Protein AF-0000000074539815 (afdb_homodimer)

pLDDT: mean 94.51, std 4.23, range [64.25, 98.69]

Structure (mmCIF, N/CA/C/O backbone):
data_AF-0000000074539815-model_v1
#
loop_
_entity.id
_entity.type
_entity.pdbx_description
1 polymer 'S-adenosylhomocysteinase hydrolase (AhcY-1)'
#
loop_
_atom_site.group_PDB
_atom_site.id
_atom_site.type_symbol
_atom_site.label_atom_id
_atom_site.label_alt_id
_atom_site.label_comp_id
_atom_site.label_asym_id
_atom_site.label_entity_id
_atom_site.label_seq_id
_atom_site.pdbx_PDB_ins_code
_atom_site.Cartn_x
_atom_site.Cartn_y
_atom_site.Cartn_z
_atom_site.occupancy
_atom_site.B_iso_or_equiv
_atom_site.auth_seq_id
_atom_site.auth_comp_id
_atom_site.auth_asym_id
_atom_site.auth_atom_id
_atom_site.pdbx_PDB_model_num
ATOM 1 N N . MET A 1 1 ? -14.633 13.148 4.23 1 92.25 1 MET A N 1
ATOM 2 C CA . MET A 1 1 ? -14.141 13.727 5.48 1 92.25 1 MET A CA 1
ATOM 3 C C . MET A 1 1 ? -15.266 14.445 6.223 1 92.25 1 MET A C 1
ATOM 5 O O . MET A 1 1 ? -15.461 15.648 6.062 1 92.25 1 MET A O 1
ATOM 9 N N . LYS A 1 2 ? -15.961 13.703 7.059 1 92.12 2 LYS A N 1
ATOM 10 C CA . LYS A 1 2 ? -17.172 14.148 7.73 1 92.12 2 LYS A CA 1
ATOM 11 C C . LYS A 1 2 ? -16.875 15.273 8.719 1 92.12 2 LYS A C 1
ATOM 13 O O . LYS A 1 2 ? -17.656 16.219 8.852 1 92.12 2 LYS A O 1
ATOM 18 N N . LEU A 1 3 ? -15.82 15.227 9.43 1 95.94 3 LEU A N 1
ATOM 19 C CA . LEU A 1 3 ? -15.484 16.234 10.43 1 95.94 3 LEU A CA 1
ATOM 20 C C . LEU A 1 3 ? -15.117 17.562 9.766 1 95.94 3 LEU A C 1
ATOM 22 O O . LEU A 1 3 ? -15.547 18.625 10.211 1 95.94 3 LEU A O 1
ATOM 26 N N . VAL A 1 4 ? -14.352 17.484 8.68 1 97.56 4 VAL A N 1
ATOM 27 C CA . VAL A 1 4 ? -13.977 18.703 7.945 1 97.56 4 VAL A CA 1
ATOM 28 C C . VAL A 1 4 ? -15.234 19.391 7.422 1 97.56 4 VAL A C 1
ATOM 30 O O . VAL A 1 4 ? -15.367 20.609 7.539 1 97.56 4 VAL A O 1
ATOM 33 N N . ARG A 1 5 ? -16.156 18.609 6.91 1 96.31 5 ARG A N 1
ATOM 34 C CA . ARG A 1 5 ? -17.406 19.188 6.41 1 96.31 5 ARG A CA 1
ATOM 35 C C . ARG A 1 5 ? -18.188 19.875 7.527 1 96.31 5 ARG A C 1
ATOM 37 O O . ARG A 1 5 ? -18.734 20.953 7.332 1 96.31 5 ARG A O 1
ATOM 44 N N . LYS A 1 6 ? -18.188 19.25 8.633 1 95.5 6 LYS A N 1
ATOM 45 C CA . LYS A 1 6 ? -18.906 19.781 9.789 1 95.5 6 LYS A CA 1
ATOM 46 C C . LYS A 1 6 ? -18.281 21.109 10.25 1 95.5 6 LYS A C 1
ATOM 48 O O . LYS A 1 6 ? -18.984 22.109 10.383 1 95.5 6 LYS A O 1
ATOM 53 N N . PHE A 1 7 ? -17.016 21.172 10.414 1 97.25 7 PHE A N 1
ATOM 54 C CA . PHE A 1 7 ? -16.375 22.312 11.062 1 97.25 7 PHE A CA 1
ATOM 55 C C . PHE A 1 7 ? -16.141 23.438 10.062 1 97.25 7 PHE A C 1
ATOM 57 O O . PHE A 1 7 ? -16.047 24.594 10.445 1 97.25 7 PHE A O 1
ATOM 64 N N . ALA A 1 8 ? -16.047 23.094 8.773 1 97.88 8 ALA A N 1
ATOM 65 C CA . ALA A 1 8 ? -15.852 24.109 7.742 1 97.88 8 ALA A CA 1
ATOM 66 C C . ALA A 1 8 ? -17.016 25.094 7.723 1 97.88 8 ALA A C 1
ATOM 68 O O . ALA A 1 8 ? -16.828 26.281 7.465 1 97.88 8 ALA A O 1
ATOM 69 N N . ARG A 1 9 ? -18.172 24.672 8.07 1 96.75 9 ARG A N 1
ATOM 70 C CA . ARG A 1 9 ? -19.391 25.484 8.047 1 96.75 9 ARG A CA 1
ATOM 71 C C . ARG A 1 9 ? -19.281 26.641 9.023 1 96.75 9 ARG A C 1
ATOM 73 O O . ARG A 1 9 ? -19.906 27.688 8.812 1 96.75 9 ARG A O 1
ATOM 80 N N . ASP A 1 10 ? -18.469 26.453 9.969 1 95.75 10 ASP A N 1
ATOM 81 C CA . ASP A 1 10 ? -18.422 27.438 11.055 1 95.75 10 ASP A CA 1
ATOM 82 C C . ASP A 1 10 ? -17.125 28.234 11 1 95.75 10 ASP A C 1
ATOM 84 O O . ASP A 1 10 ? -16.719 28.844 12 1 95.75 10 ASP A O 1
ATOM 88 N N . ILE A 1 11 ? -16.469 28.219 9.844 1 97.88 11 ILE A N 1
ATOM 89 C CA . ILE A 1 11 ? -15.195 28.938 9.719 1 97.88 11 ILE A CA 1
ATOM 90 C C . ILE A 1 11 ? -15.422 30.422 9.961 1 97.88 11 ILE A C 1
ATOM 92 O O . ILE A 1 11 ? -16.422 31 9.5 1 97.88 11 ILE A O 1
ATOM 96 N N . GLU A 1 12 ? -14.539 31.062 10.672 1 96.81 12 GLU A N 1
ATOM 97 C CA . GLU A 1 12 ? -14.742 32.438 11.094 1 96.81 12 GLU A CA 1
ATOM 98 C C . GLU A 1 12 ? -13.68 33.375 10.508 1 96.81 12 GLU A C 1
ATOM 100 O O . GLU A 1 12 ? -13.609 34.562 10.859 1 96.81 12 GLU A O 1
ATOM 105 N N . VAL A 1 13 ? -12.844 32.812 9.617 1 96.69 13 VAL A N 1
ATOM 106 C CA . VAL A 1 13 ? -11.812 33.656 9.008 1 96.69 13 VAL A CA 1
ATOM 107 C C . VAL A 1 13 ? -12.234 34.031 7.594 1 96.69 13 VAL A C 1
ATOM 109 O O . VAL A 1 13 ? -12.891 33.25 6.895 1 96.69 13 VAL A O 1
ATOM 112 N N . ASP A 1 14 ? -11.922 35.281 7.125 1 92.12 14 ASP A N 1
ATOM 113 C CA . ASP A 1 14 ? -12.477 35.812 5.887 1 92.12 14 ASP A CA 1
ATOM 114 C C . ASP A 1 14 ? -11.492 35.625 4.727 1 92.12 14 ASP A C 1
ATOM 116 O O . ASP A 1 14 ? -11.906 35.5 3.572 1 92.12 14 ASP A O 1
ATOM 120 N N . GLU A 1 15 ? -10.258 35.812 4.875 1 95.31 15 GLU A N 1
ATOM 121 C CA . GLU A 1 15 ? -9.227 35.719 3.85 1 95.31 15 GLU A CA 1
ATOM 122 C C . GLU A 1 15 ? -8.117 34.75 4.273 1 95.31 15 GLU A C 1
ATOM 124 O O . GLU A 1 15 ? -7.238 35.094 5.059 1 95.31 15 GLU A O 1
ATOM 129 N N . LEU A 1 16 ? -8.203 33.562 3.646 1 98.06 16 LEU A N 1
ATOM 130 C CA . LEU A 1 16 ? -7.336 32.469 4.094 1 98.06 16 LEU A CA 1
ATOM 131 C C . LEU A 1 16 ? -6.461 31.984 2.949 1 98.06 16 LEU A C 1
ATOM 133 O O . LEU A 1 16 ? -6.969 31.547 1.912 1 98.06 16 LEU A O 1
ATOM 137 N N . ALA A 1 17 ? -5.176 32.156 3.105 1 98.19 17 ALA A N 1
ATOM 138 C CA . ALA A 1 17 ? -4.227 31.516 2.201 1 98.19 17 ALA A CA 1
ATOM 139 C C . ALA A 1 17 ? -3.771 30.172 2.754 1 98.19 17 ALA A C 1
ATOM 141 O O . ALA A 1 17 ? -3.428 30.062 3.934 1 98.19 17 ALA A O 1
ATOM 142 N N . ILE A 1 18 ? -3.838 29.125 1.945 1 98.38 18 ILE A N 1
ATOM 143 C CA . ILE A 1 18 ? -3.473 27.781 2.369 1 98.38 18 ILE A CA 1
ATOM 144 C C . ILE A 1 18 ? -2.283 27.297 1.549 1 98.38 18 ILE A C 1
ATOM 146 O O . ILE A 1 18 ? -2.328 27.281 0.316 1 98.38 18 ILE A O 1
ATOM 150 N N . CYS A 1 19 ? -1.214 26.953 2.203 1 97.25 19 CYS A N 1
ATOM 151 C CA . CYS A 1 19 ? -0.075 26.312 1.551 1 97.25 19 CYS A CA 1
ATOM 152 C C . CYS A 1 19 ? 0.276 25 2.23 1 97.25 19 CYS A C 1
ATOM 154 O O . CYS A 1 19 ? 1.124 24.953 3.123 1 97.25 19 CYS A O 1
ATOM 156 N N . ILE A 1 20 ? -0.328 24 1.787 1 95.25 20 ILE A N 1
ATOM 157 C CA . ILE A 1 20 ? -0.085 22.609 2.174 1 95.25 20 ILE A CA 1
ATOM 158 C C . ILE A 1 20 ? 0.029 21.75 0.925 1 95.25 20 ILE A C 1
ATOM 160 O O . ILE A 1 20 ? -0.319 22.172 -0.176 1 95.25 20 ILE A O 1
ATOM 164 N N . PRO A 1 21 ? 0.676 20.531 1.059 1 92.44 21 PRO A N 1
ATOM 165 C CA . PRO A 1 21 ? 0.68 19.672 -0.128 1 92.44 21 PRO A CA 1
ATOM 166 C C . PRO A 1 21 ? -0.698 19.547 -0.775 1 92.44 21 PRO A C 1
ATOM 168 O O . PRO A 1 21 ? -1.688 19.297 -0.086 1 92.44 21 PRO A O 1
ATOM 171 N N . LEU A 1 22 ? -0.749 19.875 -2.059 1 94.94 22 LEU A N 1
ATOM 172 C CA . LEU A 1 22 ? -2.021 19.812 -2.77 1 94.94 22 LEU A CA 1
ATOM 173 C C . LEU A 1 22 ? -2.289 18.406 -3.287 1 94.94 22 LEU A C 1
ATOM 175 O O . LEU A 1 22 ? -2.025 18.109 -4.453 1 94.94 22 LEU A O 1
ATOM 179 N N . GLU A 1 23 ? -2.781 17.594 -2.426 1 93.62 23 GLU A N 1
ATOM 180 C CA . GLU A 1 23 ? -3.201 16.219 -2.68 1 93.62 23 GLU A CA 1
ATOM 181 C C . GLU A 1 23 ? -4.691 16.047 -2.406 1 93.62 23 GLU A C 1
ATOM 183 O O . GLU A 1 23 ? -5.406 17.016 -2.16 1 93.62 23 GLU A O 1
ATOM 188 N N . TYR A 1 24 ? -5.254 14.922 -2.492 1 93.75 24 TYR A N 1
ATOM 189 C CA . TYR A 1 24 ? -6.691 14.664 -2.553 1 93.75 24 TYR A CA 1
ATOM 190 C C . TYR A 1 24 ? -7.387 15.148 -1.288 1 93.75 24 TYR A C 1
ATOM 192 O O . TYR A 1 24 ? -8.414 15.82 -1.359 1 93.75 24 TYR A O 1
ATOM 200 N N . LYS A 1 25 ? -6.812 14.859 -0.135 1 95.88 25 LYS A N 1
ATOM 201 C CA . LYS A 1 25 ? -7.457 15.25 1.117 1 95.88 25 LYS A CA 1
ATOM 202 C C . LYS A 1 25 ? -7.402 16.766 1.319 1 95.88 25 LYS A C 1
ATOM 204 O O . LYS A 1 25 ? -8.352 17.359 1.835 1 95.88 25 LYS A O 1
ATOM 209 N N . SER A 1 26 ? -6.293 17.344 0.939 1 96.62 26 SER A N 1
ATOM 210 C CA . SER A 1 26 ? -6.211 18.781 1.065 1 96.62 26 SER A CA 1
ATOM 211 C C . SER A 1 26 ? -7.152 19.484 0.089 1 96.62 26 SER A C 1
ATOM 213 O O . SER A 1 26 ? -7.676 20.562 0.383 1 96.62 26 SER A O 1
ATOM 215 N N . ALA A 1 27 ? -7.348 18.859 -1.067 1 96.69 27 ALA A N 1
ATOM 216 C CA . ALA A 1 27 ? -8.344 19.375 -1.997 1 96.69 27 ALA A CA 1
ATOM 217 C C . ALA A 1 27 ? -9.727 19.422 -1.35 1 96.69 27 ALA A C 1
ATOM 219 O O . ALA A 1 27 ? -10.469 20.406 -1.521 1 96.69 27 ALA A O 1
ATOM 220 N N . CYS A 1 28 ? -10.086 18.359 -0.635 1 96.5 28 CYS A N 1
ATOM 221 C CA . CYS A 1 28 ? -11.367 18.312 0.061 1 96.5 28 CYS A CA 1
ATOM 222 C C . CYS A 1 28 ? -11.469 19.422 1.1 1 96.5 28 CYS A C 1
ATOM 224 O O . CYS A 1 28 ? -12.492 20.094 1.2 1 96.5 28 CYS A O 1
ATOM 226 N N . LEU A 1 29 ? -10.406 19.609 1.874 1 98.12 29 LEU A N 1
ATOM 227 C CA . LEU A 1 29 ? -10.367 20.688 2.869 1 98.12 29 LEU A CA 1
ATOM 228 C C . LEU A 1 29 ? -10.586 22.047 2.217 1 98.12 29 LEU A C 1
ATOM 230 O O . LEU A 1 29 ? -11.453 22.812 2.641 1 98.12 29 LEU A O 1
ATOM 234 N N . ILE A 1 30 ? -9.789 22.328 1.205 1 98.38 30 ILE A N 1
ATOM 235 C CA . ILE A 1 30 ? -9.773 23.625 0.546 1 98.38 30 ILE A CA 1
ATOM 236 C C . ILE A 1 30 ? -11.141 23.906 -0.073 1 98.38 30 ILE A C 1
ATOM 238 O O . ILE A 1 30 ? -11.695 25 0.093 1 98.38 30 ILE A O 1
ATOM 242 N N . TYR A 1 31 ? -11.641 22.922 -0.751 1 98.19 31 TYR A N 1
ATOM 243 C CA . TYR A 1 31 ? -12.945 23.062 -1.384 1 98.19 31 TYR A CA 1
ATOM 244 C C . TYR A 1 31 ? -14.023 23.344 -0.345 1 98.19 31 TYR A C 1
ATOM 246 O O . TYR A 1 31 ? -14.836 24.25 -0.511 1 98.19 31 TYR A O 1
ATOM 254 N N . GLU A 1 32 ? -14.062 22.547 0.716 1 98 32 GLU A N 1
ATOM 255 C CA . GLU A 1 32 ? -15.086 22.734 1.744 1 98 32 GLU A CA 1
ATOM 256 C C . GLU A 1 32 ? -15 24.125 2.365 1 98 32 GLU A C 1
ATOM 258 O O . GLU A 1 32 ? -16.016 24.781 2.566 1 98 32 GLU A O 1
ATOM 263 N N . LEU A 1 33 ? -13.812 24.562 2.656 1 98.38 33 LEU A N 1
ATOM 264 C CA . LEU A 1 33 ? -13.617 25.891 3.242 1 98.38 33 LEU A CA 1
ATOM 265 C C . LEU A 1 33 ? -14.047 26.969 2.266 1 98.38 33 LEU A C 1
ATOM 267 O O . LEU A 1 33 ? -14.617 27.984 2.672 1 98.38 33 LEU A O 1
ATOM 271 N N . SER A 1 34 ? -13.789 26.766 0.976 1 97.75 34 SER A N 1
ATOM 272 C CA . SER A 1 34 ? -14.078 27.766 -0.046 1 97.75 34 SER A CA 1
ATOM 273 C C . SER A 1 34 ? -15.57 28.031 -0.157 1 97.75 34 SER A C 1
ATOM 275 O O . SER A 1 34 ? -15.984 29.062 -0.703 1 97.75 34 SER A O 1
ATOM 277 N N . ARG A 1 35 ? -16.344 27.141 0.308 1 97 35 ARG A N 1
ATOM 278 C CA . ARG A 1 35 ? -17.797 27.312 0.278 1 97 35 ARG A CA 1
ATOM 279 C C . ARG A 1 35 ? -18.25 28.359 1.291 1 97 35 ARG A C 1
ATOM 281 O O . ARG A 1 35 ? -19.359 28.875 1.194 1 97 35 ARG A O 1
ATOM 288 N N . TYR A 1 36 ? -17.359 28.734 2.219 1 97.44 36 TYR A N 1
ATOM 289 C CA . TYR A 1 36 ? -17.828 29.562 3.33 1 97.44 36 TYR A CA 1
ATOM 290 C C . TYR A 1 36 ? -16.906 30.75 3.549 1 97.44 36 TYR A C 1
ATOM 292 O O . TYR A 1 36 ? -17.234 31.672 4.301 1 97.44 36 TYR A O 1
ATOM 300 N N . THR A 1 37 ? -15.766 30.781 2.943 1 96.94 37 THR A N 1
ATOM 301 C CA . THR A 1 37 ? -14.836 31.891 3.086 1 96.94 37 THR A CA 1
ATOM 302 C C . THR A 1 37 ? -13.984 32.031 1.827 1 96.94 37 THR A C 1
ATOM 304 O O . THR A 1 37 ? -14.055 31.219 0.917 1 96.94 37 THR A O 1
ATOM 307 N N . ASN A 1 38 ? -13.25 33.156 1.723 1 96.25 38 ASN A N 1
ATOM 308 C CA . ASN A 1 38 ? -12.32 33.375 0.618 1 96.25 38 ASN A CA 1
ATOM 309 C C . ASN A 1 38 ? -11.016 32.594 0.827 1 96.25 38 ASN A C 1
ATOM 311 O O . ASN A 1 38 ? -10.258 32.906 1.746 1 96.25 38 ASN A O 1
ATOM 315 N N . VAL A 1 39 ? -10.844 31.641 -0.036 1 97.31 39 VAL A N 1
ATOM 316 C CA . VAL A 1 39 ? -9.68 30.766 0.11 1 97.31 39 VAL A CA 1
ATOM 317 C C . VAL A 1 39 ? -8.773 30.922 -1.109 1 97.31 39 VAL A C 1
ATOM 319 O O . VAL A 1 39 ? -9.242 30.891 -2.248 1 97.31 39 VAL A O 1
ATOM 322 N N . TYR A 1 40 ? -7.484 31.109 -0.874 1 96.56 40 TYR A N 1
ATOM 323 C CA . TYR A 1 40 ? -6.43 31.062 -1.881 1 96.56 40 TYR A CA 1
ATOM 324 C C . TYR A 1 40 ? -5.504 29.875 -1.646 1 96.56 40 TYR A C 1
ATOM 326 O O . TYR A 1 40 ? -4.805 29.828 -0.63 1 96.56 40 TYR A O 1
ATOM 334 N N . ALA A 1 41 ? -5.523 28.938 -2.562 1 97.44 41 ALA A N 1
ATOM 335 C CA . ALA A 1 41 ? -4.621 27.797 -2.445 1 97.44 41 ALA A CA 1
ATOM 336 C C . ALA A 1 41 ? -3.293 28.078 -3.145 1 97.44 41 ALA A C 1
ATOM 338 O O . ALA A 1 41 ? -3.27 28.516 -4.293 1 97.44 41 ALA A O 1
ATOM 339 N N . ALA A 1 42 ? -2.246 27.875 -2.414 1 96.62 42 ALA A N 1
ATOM 340 C CA . ALA A 1 42 ? -0.917 28.047 -2.994 1 96.62 42 ALA A CA 1
ATOM 341 C C . ALA A 1 42 ? -0.331 26.719 -3.453 1 96.62 42 ALA A C 1
ATOM 343 O O . ALA A 1 42 ? -0.323 25.75 -2.699 1 96.62 42 ALA A O 1
ATOM 344 N N . LYS A 1 43 ? 0.111 26.641 -4.645 1 92.31 43 LYS A N 1
ATOM 345 C CA . LYS A 1 43 ? 0.736 25.422 -5.156 1 92.31 43 LYS A CA 1
ATOM 346 C C . LYS A 1 43 ? 2.258 25.516 -5.078 1 92.31 43 LYS A C 1
ATOM 348 O O . LYS A 1 43 ? 2.824 26.609 -5.129 1 92.31 43 LYS A O 1
ATOM 353 N N . LEU A 1 44 ? 2.818 24.406 -4.852 1 87.31 44 LEU A N 1
ATOM 354 C CA . LEU A 1 44 ? 4.27 24.266 -4.902 1 87.31 44 LEU A CA 1
ATOM 355 C C . LEU A 1 44 ? 4.703 23.578 -6.191 1 87.31 44 LEU A C 1
ATOM 357 O O . LEU A 1 44 ? 3.9 22.906 -6.844 1 87.31 44 LEU A O 1
ATOM 361 N N . ASP A 1 45 ? 5.945 23.844 -6.539 1 83.69 45 ASP A N 1
ATOM 362 C CA . ASP A 1 45 ? 6.477 23.25 -7.766 1 83.69 45 ASP A CA 1
ATOM 363 C C . ASP A 1 45 ? 7.254 21.969 -7.461 1 83.69 45 ASP A C 1
ATOM 365 O O . ASP A 1 45 ? 8.453 21.875 -7.75 1 83.69 45 ASP A O 1
ATOM 369 N N . ASP A 1 46 ? 6.645 21.062 -6.887 1 82.12 46 ASP A N 1
ATOM 370 C CA . ASP A 1 46 ? 7.254 19.766 -6.594 1 82.12 46 ASP A CA 1
ATOM 371 C C . ASP A 1 46 ? 6.203 18.656 -6.57 1 82.12 46 ASP A C 1
ATOM 373 O O . ASP A 1 46 ? 5.082 18.844 -7.039 1 82.12 46 ASP A O 1
ATOM 377 N N . PHE A 1 47 ? 6.539 17.438 -6.152 1 82 47 PHE A N 1
ATOM 378 C CA . PHE A 1 47 ? 5.719 16.234 -6.281 1 82 47 PHE A CA 1
ATOM 379 C C . PHE A 1 47 ? 4.602 16.219 -5.242 1 82 47 PHE A C 1
ATOM 381 O O . PHE A 1 47 ? 3.703 15.383 -5.293 1 82 47 PHE A O 1
ATOM 388 N N . SER A 1 48 ? 4.676 17.234 -4.367 1 84.19 48 SER A N 1
ATOM 389 C CA . SER A 1 48 ? 3.621 17.312 -3.361 1 84.19 48 SER A CA 1
ATOM 390 C C . SER A 1 48 ? 2.352 17.938 -3.934 1 84.19 48 SER A C 1
ATOM 392 O O . SER A 1 48 ? 1.295 17.891 -3.299 1 84.19 48 SER A O 1
ATOM 394 N N . THR A 1 49 ? 2.465 18.516 -5.086 1 89.75 49 THR A N 1
ATOM 395 C CA . THR A 1 49 ? 1.31 19.062 -5.793 1 89.75 49 THR A CA 1
ATOM 396 C C . THR A 1 49 ? 0.844 18.094 -6.887 1 89.75 49 THR A C 1
ATOM 398 O O . THR A 1 49 ? 1.577 17.828 -7.84 1 89.75 49 THR A O 1
ATOM 401 N N . LYS A 1 50 ? -0.251 17.594 -6.734 1 92.25 50 LYS A N 1
ATOM 402 C CA . LYS A 1 50 ? -0.839 16.75 -7.781 1 92.25 50 LYS A CA 1
ATOM 403 C C . LYS A 1 50 ? -1.566 17.609 -8.82 1 92.25 50 LYS A C 1
ATOM 405 O O . LYS A 1 50 ? -2.494 18.344 -8.484 1 92.25 50 LYS A O 1
ATOM 410 N N . PRO A 1 51 ? -1.2 17.438 -10.039 1 93.06 51 PRO A N 1
ATOM 411 C CA . PRO A 1 51 ? -1.797 18.281 -11.07 1 93.06 51 PRO A CA 1
ATOM 412 C C . PRO A 1 51 ? -3.312 18.109 -11.172 1 93.06 51 PRO A C 1
ATOM 414 O O . PRO A 1 51 ? -4.027 19.078 -11.43 1 93.06 51 PRO A O 1
ATOM 417 N N . GLU A 1 52 ? -3.768 16.922 -11.031 1 93.75 52 GLU A N 1
ATOM 418 C CA . GLU A 1 52 ? -5.203 16.672 -11.141 1 93.75 52 GLU A CA 1
ATOM 419 C C . GLU A 1 52 ? -5.969 17.359 -10.016 1 93.75 52 GLU A C 1
ATOM 421 O O . GLU A 1 52 ? -7.125 17.75 -10.188 1 93.75 52 GLU A O 1
ATOM 426 N N . VAL A 1 53 ? -5.367 17.531 -8.922 1 95.5 53 VAL A N 1
ATOM 427 C CA . VAL A 1 53 ? -5.977 18.234 -7.793 1 95.5 53 VAL A CA 1
ATOM 428 C C . VAL A 1 53 ? -6.094 19.719 -8.109 1 95.5 53 VAL A C 1
ATOM 430 O O . VAL A 1 53 ? -7.129 20.344 -7.844 1 95.5 53 VAL A O 1
ATOM 433 N N . VAL A 1 54 ? -5.023 20.281 -8.648 1 96.38 54 VAL A N 1
ATOM 434 C CA . VAL A 1 54 ? -5.031 21.688 -9.047 1 96.38 54 VAL A CA 1
ATOM 435 C C . VAL A 1 54 ? -6.156 21.938 -10.047 1 96.38 54 VAL A C 1
ATOM 437 O O . VAL A 1 54 ? -6.934 22.875 -9.898 1 96.38 54 VAL A O 1
ATOM 440 N N . SER A 1 55 ? -6.199 21.047 -11.008 1 96.94 55 SER A N 1
ATOM 441 C CA . SER A 1 55 ? -7.234 21.141 -12.031 1 96.94 55 SER A CA 1
ATOM 442 C C . SER A 1 55 ? -8.625 21.047 -11.422 1 96.94 55 SER A C 1
ATOM 444 O O . SER A 1 55 ? -9.523 21.812 -11.789 1 96.94 55 SER A O 1
ATOM 446 N N . TRP A 1 56 ? -8.805 20.109 -10.586 1 97.19 56 TRP A N 1
ATOM 447 C CA . TRP A 1 56 ? -10.102 19.906 -9.953 1 97.19 56 TRP A CA 1
ATOM 448 C C . TRP A 1 56 ? -10.516 21.109 -9.125 1 97.19 56 TRP A C 1
ATOM 450 O O . TRP A 1 56 ? -11.672 21.531 -9.172 1 97.19 56 TRP A O 1
ATOM 460 N N . LEU A 1 57 ? -9.641 21.672 -8.344 1 97.38 57 LEU A N 1
ATOM 461 C CA . LEU A 1 57 ? -9.93 22.859 -7.531 1 97.38 57 LEU A CA 1
ATOM 462 C C . LEU A 1 57 ? -10.352 24.031 -8.406 1 97.38 57 LEU A C 1
ATOM 464 O O . LEU A 1 57 ? -11.312 24.734 -8.086 1 97.38 57 LEU A O 1
ATOM 468 N N . LYS A 1 58 ? -9.648 24.219 -9.461 1 96.5 58 LYS A N 1
ATOM 469 C CA . LYS A 1 58 ? -9.992 25.297 -10.391 1 96.5 58 LYS A CA 1
ATOM 470 C C . LYS A 1 58 ? -11.391 25.094 -10.969 1 96.5 58 LYS A C 1
ATOM 472 O O . LYS A 1 58 ? -12.156 26.047 -11.086 1 96.5 58 LYS A O 1
ATOM 477 N N . GLU A 1 59 ? -11.609 23.891 -11.336 1 97.19 59 GLU A N 1
ATOM 478 C CA . GLU A 1 59 ? -12.938 23.562 -11.852 1 97.19 59 GLU A CA 1
ATOM 479 C C . GLU A 1 59 ? -14.023 23.875 -10.828 1 97.19 59 GLU A C 1
ATOM 481 O O . GLU A 1 59 ? -15.141 24.25 -11.203 1 97.19 59 GLU A O 1
ATOM 486 N N . LYS A 1 60 ? -13.719 23.734 -9.586 1 96.62 60 LYS A N 1
ATOM 487 C CA . LYS A 1 60 ? -14.68 24 -8.516 1 96.62 60 LYS A CA 1
ATOM 488 C C . LYS A 1 60 ? -14.711 25.484 -8.156 1 96.62 60 LYS A C 1
ATOM 490 O O . LYS A 1 60 ? -15.414 25.875 -7.23 1 96.62 60 LYS A O 1
ATOM 495 N N . GLY A 1 61 ? -13.867 26.312 -8.852 1 95.12 61 GLY A N 1
ATOM 496 C CA . GLY A 1 61 ? -13.914 27.75 -8.664 1 95.12 61 GLY A CA 1
ATOM 497 C C . GLY A 1 61 ? -12.945 28.25 -7.609 1 95.12 61 GLY A C 1
ATOM 498 O O . GLY A 1 61 ? -13.039 29.391 -7.16 1 95.12 61 GLY A O 1
ATOM 499 N N . VAL A 1 62 ? -12.094 27.344 -7.121 1 95.94 62 VAL A N 1
ATOM 500 C CA . VAL A 1 62 ? -11.102 27.75 -6.129 1 95.94 62 VAL A CA 1
ATOM 501 C C . VAL A 1 62 ? -9.883 28.344 -6.828 1 95.94 62 VAL A C 1
ATOM 503 O O . VAL A 1 62 ? -9.398 27.781 -7.82 1 95.94 62 VAL A O 1
ATOM 506 N N . GLU A 1 63 ? -9.398 29.453 -6.359 1 93.06 63 GLU A N 1
ATOM 507 C CA . GLU A 1 63 ? -8.203 30.078 -6.93 1 93.06 63 GLU A CA 1
ATOM 508 C C . GLU A 1 63 ? -6.938 29.359 -6.469 1 93.06 63 GLU A C 1
ATOM 510 O O . GLU A 1 63 ? -6.676 29.266 -5.27 1 93.06 63 GLU A O 1
ATOM 515 N N . VAL A 1 64 ? -6.258 28.812 -7.375 1 96.25 64 VAL A N 1
ATOM 516 C CA . VAL A 1 64 ? -4.941 28.234 -7.109 1 96.25 64 VAL A CA 1
ATOM 517 C C . VAL A 1 64 ? -3.857 29.141 -7.695 1 96.25 64 VAL A C 1
ATOM 519 O O . VAL A 1 64 ? -3.857 29.422 -8.898 1 96.25 64 VAL A O 1
ATOM 522 N N . LYS A 1 65 ? -2.992 29.641 -6.844 1 94.88 65 LYS A N 1
ATOM 523 C CA . LYS A 1 65 ? -1.993 30.625 -7.227 1 94.88 65 LYS A CA 1
ATOM 524 C C . LYS A 1 65 ? -0.603 30.219 -6.746 1 94.88 65 LYS A C 1
ATOM 526 O O . LYS A 1 65 ? -0.453 29.234 -6.027 1 94.88 65 LYS A O 1
ATOM 531 N N . MET A 1 66 ? 0.33 31.031 -7.234 1 93.06 66 MET A N 1
ATOM 532 C CA . MET A 1 66 ? 1.678 30.875 -6.691 1 93.06 66 MET A CA 1
ATOM 533 C C . MET A 1 66 ? 1.778 31.484 -5.297 1 93.06 66 MET A C 1
ATOM 535 O O . MET A 1 66 ? 1.074 32.438 -4.984 1 93.06 66 MET A O 1
ATOM 539 N N . LYS A 1 67 ? 2.619 30.875 -4.535 1 93.06 67 LYS A N 1
ATOM 540 C CA . LYS A 1 67 ? 2.758 31.297 -3.145 1 93.06 67 LYS A CA 1
ATOM 541 C C . LYS A 1 67 ? 2.98 32.812 -3.039 1 93.06 67 LYS A C 1
ATOM 543 O O . LYS A 1 67 ? 2.459 33.438 -2.129 1 93.06 67 LYS A O 1
ATOM 548 N N . ARG A 1 68 ? 3.695 33.469 -3.982 1 92.75 68 ARG A N 1
ATOM 549 C CA . ARG A 1 68 ? 4.008 34.906 -3.932 1 92.75 68 ARG A CA 1
ATOM 550 C C . ARG A 1 68 ? 2.75 35.75 -4.113 1 92.75 68 ARG A C 1
ATOM 552 O O . ARG A 1 68 ? 2.699 36.906 -3.672 1 92.75 68 ARG A O 1
ATOM 559 N N . ASP A 1 69 ? 1.778 35.125 -4.66 1 94.12 69 ASP A N 1
ATOM 560 C CA . ASP A 1 69 ? 0.594 35.906 -5.043 1 94.12 69 ASP A CA 1
ATOM 561 C C . ASP A 1 69 ? -0.478 35.844 -3.959 1 94.12 69 ASP A C 1
ATOM 563 O O . ASP A 1 69 ? -1.537 36.438 -4.086 1 94.12 69 ASP A O 1
ATOM 567 N N . VAL A 1 70 ? -0.198 35.125 -2.871 1 94.5 70 VAL A N 1
ATOM 568 C CA . VAL A 1 70 ? -1.269 34.938 -1.896 1 94.5 70 VAL A CA 1
ATOM 569 C C . VAL A 1 70 ? -0.792 35.406 -0.52 1 94.5 70 VAL A C 1
ATOM 571 O O . VAL A 1 70 ? -1.524 35.281 0.467 1 94.5 70 VAL A O 1
ATOM 574 N N . VAL A 1 71 ? 0.384 35.969 -0.391 1 94.81 71 VAL A N 1
ATOM 575 C CA . VAL A 1 71 ? 1.01 36.281 0.893 1 94.81 71 VAL A CA 1
ATOM 576 C C . VAL A 1 71 ? 0.338 37.5 1.524 1 94.81 71 VAL A C 1
ATOM 578 O O . VAL A 1 71 ? 0.607 37.812 2.68 1 94.81 71 VAL A O 1
ATOM 581 N N . ASN A 1 72 ? -0.603 38.219 0.836 1 93.81 72 ASN A N 1
ATOM 582 C CA . ASN A 1 72 ? -1.306 39.375 1.384 1 93.81 72 ASN A CA 1
ATOM 583 C C . ASN A 1 72 ? -2.551 38.969 2.16 1 93.81 72 ASN A C 1
ATOM 585 O O . ASN A 1 72 ? -3.16 39.781 2.852 1 93.81 72 ASN A O 1
ATOM 589 N N . ALA A 1 73 ? -2.912 37.719 2.195 1 95.88 73 ALA A N 1
ATOM 590 C CA . ALA A 1 73 ? -4.07 37.219 2.939 1 95.88 73 ALA A CA 1
ATOM 591 C C . ALA A 1 73 ? -3.898 37.469 4.438 1 95.88 73 ALA A C 1
ATOM 593 O O . ALA A 1 73 ? -2.771 37.531 4.934 1 95.88 73 ALA A O 1
ATOM 594 N N . GLU A 1 74 ? -4.988 37.531 5.055 1 96.12 74 GLU A N 1
ATOM 595 C CA . GLU A 1 74 ? -4.977 37.844 6.48 1 96.12 74 GLU A CA 1
ATOM 596 C C . GLU A 1 74 ? -4.527 36.656 7.301 1 96.12 74 GLU A C 1
ATOM 598 O O . GLU A 1 74 ? -3.787 36.781 8.273 1 96.12 74 GLU A O 1
ATOM 603 N N . TYR A 1 75 ? -5.047 35.5 7.004 1 98.06 75 TYR A N 1
ATOM 604 C CA . TYR A 1 75 ? -4.758 34.281 7.746 1 98.06 75 TYR A CA 1
ATOM 605 C C . TYR A 1 75 ? -4.047 33.25 6.867 1 98.06 75 TYR A C 1
ATOM 607 O O . TYR A 1 75 ? -4.273 33.219 5.652 1 98.06 75 TYR A O 1
ATOM 615 N N . PHE A 1 76 ? -3.143 32.5 7.488 1 98.44 76 PHE A N 1
ATOM 616 C CA . PHE A 1 76 ? -2.422 31.453 6.789 1 98.44 76 PHE A CA 1
ATOM 617 C C . PHE A 1 76 ? -2.684 30.094 7.434 1 98.44 76 PHE A C 1
ATOM 619 O O . PHE A 1 76 ? -2.703 29.969 8.664 1 98.44 76 PHE A O 1
ATOM 626 N N . LEU A 1 77 ? -3.004 29.109 6.68 1 98.44 77 LEU A N 1
ATOM 627 C CA . LEU A 1 77 ? -2.775 27.703 7 1 98.44 77 LEU A CA 1
ATOM 628 C C . LEU A 1 77 ? -1.544 27.172 6.273 1 98.44 77 LEU A C 1
ATOM 630 O O . LEU A 1 77 ? -1.556 27.031 5.051 1 98.44 77 LEU A O 1
ATOM 634 N N . ASP A 1 78 ? -0.566 26.922 6.984 1 97.31 78 ASP A N 1
ATOM 635 C CA . ASP A 1 78 ? 0.771 26.812 6.406 1 97.31 78 ASP A CA 1
ATOM 636 C C . ASP A 1 78 ? 1.421 25.484 6.758 1 97.31 78 ASP A C 1
ATOM 638 O O . ASP A 1 78 ? 1.101 24.875 7.785 1 97.31 78 ASP A O 1
ATOM 642 N N . CYS A 1 79 ? 2.186 24.969 5.887 1 93.69 79 CYS A N 1
ATOM 643 C CA . CYS A 1 79 ? 3.059 23.812 6.051 1 93.69 79 CYS A CA 1
ATOM 644 C C . CYS A 1 79 ? 4.516 24.203 5.824 1 93.69 79 CYS A C 1
ATOM 646 O O . CYS A 1 79 ? 4.855 24.781 4.793 1 93.69 79 CYS A O 1
ATOM 648 N N . ALA A 1 80 ? 5.398 23.922 6.824 1 91.19 80 ALA A N 1
ATOM 649 C CA . ALA A 1 80 ? 6.828 24.234 6.793 1 91.19 80 ALA A CA 1
ATOM 650 C C . ALA A 1 80 ? 7.059 25.734 6.699 1 91.19 80 ALA A C 1
ATOM 652 O O . ALA A 1 80 ? 8.07 26.188 6.152 1 91.19 80 ALA A O 1
ATOM 653 N N . ALA A 1 81 ? 6.031 26.547 7.078 1 95.69 81 ALA A N 1
ATOM 654 C CA . ALA A 1 81 ? 6.078 28 7.117 1 95.69 81 ALA A CA 1
ATOM 655 C C . ALA A 1 81 ? 6.383 28.578 5.734 1 95.69 81 ALA A C 1
ATOM 657 O O . ALA A 1 81 ? 7.039 29.609 5.621 1 95.69 81 ALA A O 1
ATOM 658 N N . VAL A 1 82 ? 5.965 27.906 4.715 1 94.75 82 VAL A N 1
ATOM 659 C CA . VAL A 1 82 ? 6.324 28.312 3.363 1 94.75 82 VAL A CA 1
ATOM 660 C C . VAL A 1 82 ? 5.754 29.703 3.074 1 94.75 82 VAL A C 1
ATOM 662 O O . VAL A 1 82 ? 6.488 30.609 2.674 1 94.75 82 VAL A O 1
ATOM 665 N N . LEU A 1 83 ? 4.465 29.938 3.297 1 97.06 83 LEU A N 1
ATOM 666 C CA . LEU A 1 83 ? 3.844 31.234 3.053 1 97.06 83 LEU A CA 1
ATOM 667 C C . LEU A 1 83 ? 4.43 32.312 3.973 1 97.06 83 LEU A C 1
ATOM 669 O O . LEU A 1 83 ? 4.688 33.438 3.541 1 97.06 83 LEU A O 1
ATOM 673 N N . SER A 1 84 ? 4.586 31.875 5.195 1 97.88 84 SER A N 1
ATOM 674 C CA . SER A 1 84 ? 5.098 32.812 6.195 1 97.88 84 SER A CA 1
ATOM 675 C C . SER A 1 84 ? 6.473 33.344 5.805 1 97.88 84 SER A C 1
ATOM 677 O O . SER A 1 84 ? 6.75 34.531 5.941 1 97.88 84 SER A O 1
ATOM 679 N N . ARG A 1 85 ? 7.305 32.406 5.348 1 96.44 85 ARG A N 1
ATOM 680 C CA . ARG A 1 85 ? 8.641 32.812 4.93 1 96.44 85 ARG A CA 1
ATOM 681 C C . ARG A 1 85 ? 8.586 33.781 3.762 1 96.44 85 ARG A C 1
ATOM 683 O O . ARG A 1 85 ? 9.289 34.812 3.758 1 96.44 85 ARG A O 1
ATOM 690 N N . VAL A 1 86 ? 7.797 33.5 2.783 1 96.88 86 VAL A N 1
ATOM 691 C CA . VAL A 1 86 ? 7.648 34.344 1.608 1 96.88 86 VAL A CA 1
ATOM 692 C C . VAL A 1 86 ? 7.031 35.688 2.016 1 96.88 86 VAL A C 1
ATOM 694 O O . VAL A 1 86 ? 7.453 36.75 1.535 1 96.88 86 VAL A O 1
ATOM 697 N N . ALA A 1 87 ? 6.027 35.688 2.893 1 97.44 87 ALA A N 1
ATOM 698 C CA . ALA A 1 87 ? 5.336 36.906 3.344 1 97.44 87 ALA A CA 1
ATOM 699 C C . ALA A 1 87 ? 6.293 37.844 4.062 1 97.44 87 ALA A C 1
ATOM 701 O O . ALA A 1 87 ? 6.309 39.031 3.795 1 97.44 87 ALA A O 1
ATOM 702 N N . VAL A 1 88 ? 7.09 37.312 4.98 1 97.06 88 VAL A N 1
ATOM 703 C CA . VAL A 1 88 ? 8.031 38.094 5.75 1 97.06 88 VAL A CA 1
ATOM 704 C C . VAL A 1 88 ? 9.078 38.719 4.816 1 97.06 88 VAL A C 1
ATOM 706 O O . VAL A 1 88 ? 9.43 39.875 4.941 1 97.06 88 VAL A O 1
ATOM 709 N N . LYS A 1 89 ? 9.578 37.906 3.912 1 96.19 89 LYS A N 1
ATOM 710 C CA . LYS A 1 89 ? 10.547 38.375 2.93 1 96.19 89 LYS A CA 1
ATOM 711 C C . LYS A 1 89 ? 9.945 39.5 2.068 1 96.19 89 LYS A C 1
ATOM 713 O O . LYS A 1 89 ? 10.664 40.375 1.607 1 96.19 89 LYS A O 1
ATOM 718 N N . SER A 1 90 ? 8.641 39.5 1.895 1 95.62 90 SER A N 1
ATOM 719 C CA . SER A 1 90 ? 7.953 40.469 1.062 1 95.62 90 SER A CA 1
ATOM 720 C C . SER A 1 90 ? 7.543 41.719 1.875 1 95.62 90 SER A C 1
ATOM 722 O O . SER A 1 90 ? 6.883 42.625 1.356 1 95.62 90 SER A O 1
ATOM 724 N N . GLY A 1 91 ? 7.777 41.719 3.244 1 94.56 91 GLY A N 1
ATOM 725 C CA . GLY A 1 91 ? 7.602 42.906 4.039 1 94.56 91 GLY A CA 1
ATOM 726 C C . GLY A 1 91 ? 6.41 42.844 4.977 1 94.56 91 GLY A C 1
ATOM 727 O O . GLY A 1 91 ? 6.062 43.844 5.625 1 94.56 91 GLY A O 1
ATOM 728 N N . LYS A 1 92 ? 5.746 41.719 5.016 1 95.31 92 LYS A N 1
ATOM 729 C CA . LYS A 1 92 ? 4.629 41.594 5.949 1 95.31 92 LYS A CA 1
ATOM 730 C C . LYS A 1 92 ? 5.109 41.688 7.395 1 95.31 92 LYS A C 1
ATOM 732 O O . LYS A 1 92 ? 6.066 41 7.777 1 95.31 92 LYS A O 1
ATOM 737 N N . GLU A 1 93 ? 4.441 42.469 8.195 1 94.81 93 GLU A N 1
ATOM 738 C CA . GLU A 1 93 ? 4.922 42.75 9.547 1 94.81 93 GLU A CA 1
ATOM 739 C C . GLU A 1 93 ? 4.145 41.969 10.594 1 94.81 93 GLU A C 1
ATOM 741 O O . GLU A 1 93 ? 4.57 41.875 11.742 1 94.81 93 GLU A O 1
ATOM 746 N N . ARG A 1 94 ? 3.008 41.531 10.234 1 95.5 94 ARG A N 1
ATOM 747 C CA . ARG A 1 94 ? 2.176 40.781 11.164 1 95.5 94 ARG A CA 1
ATOM 748 C C . ARG A 1 94 ? 1.673 39.469 10.523 1 95.5 94 ARG A C 1
ATOM 750 O O . ARG A 1 94 ? 1.146 39.5 9.406 1 95.5 94 ARG A O 1
ATOM 757 N N . LEU A 1 95 ? 1.862 38.375 11.164 1 97.06 95 LEU A N 1
ATOM 758 C CA . LEU A 1 95 ? 1.419 37.094 10.664 1 97.06 95 LEU A CA 1
ATOM 759 C C . LEU A 1 95 ? 0.318 36.531 11.547 1 97.06 95 LEU A C 1
ATOM 761 O O . LEU A 1 95 ? 0.368 36.656 12.773 1 97.06 95 LEU A O 1
ATOM 765 N N . LYS A 1 96 ? -0.706 36 11.039 1 98.25 96 LYS A N 1
ATOM 766 C CA . LYS A 1 96 ? -1.71 35.125 11.648 1 98.25 96 LYS A CA 1
ATOM 767 C C . LYS A 1 96 ? -1.719 33.75 10.992 1 98.25 96 LYS A C 1
ATOM 769 O O . LYS A 1 96 ? -2.227 33.594 9.883 1 98.25 96 LYS A O 1
ATOM 774 N N . VAL A 1 97 ? -1.146 32.781 11.766 1 98.25 97 VAL A N 1
ATOM 775 C CA . VAL A 1 97 ? -0.8 31.547 11.055 1 98.25 97 VAL A CA 1
ATOM 776 C C . VAL A 1 97 ? -1.164 30.328 11.898 1 98.25 97 VAL A C 1
ATOM 778 O O . VAL A 1 97 ? -0.948 30.328 13.117 1 98.25 97 VAL A O 1
ATOM 781 N N . VAL A 1 98 ? -1.829 29.391 11.289 1 98.31 98 VAL A N 1
ATOM 782 C CA . VAL A 1 98 ? -1.874 28.016 11.805 1 98.31 98 VAL A CA 1
ATOM 783 C C . VAL A 1 98 ? -0.839 27.156 11.086 1 98.31 98 VAL A C 1
ATOM 785 O O . VAL A 1 98 ? -0.894 27 9.859 1 98.31 98 VAL A O 1
ATOM 788 N N . GLU A 1 99 ? 0.099 26.641 11.836 1 97.81 99 GLU A N 1
ATOM 789 C CA . GLU A 1 99 ? 1.232 25.891 11.297 1 97.81 99 GLU A CA 1
ATOM 790 C C . GLU A 1 99 ? 1.098 24.406 11.578 1 97.81 99 GLU A C 1
ATOM 792 O O . GLU A 1 99 ? 0.892 24 12.727 1 97.81 99 GLU A O 1
ATOM 797 N N . LEU A 1 100 ? 1.301 23.625 10.562 1 94.81 100 LEU A N 1
ATOM 798 C CA . LEU A 1 100 ? 1.024 22.188 10.68 1 94.81 100 LEU A CA 1
ATOM 799 C C . LEU A 1 100 ? 2.262 21.438 11.148 1 94.81 100 LEU A C 1
ATOM 801 O O . LEU A 1 100 ? 2.148 20.391 11.812 1 94.81 100 LEU A O 1
ATOM 805 N N . THR A 1 101 ? 3.484 21.906 10.875 1 90.94 101 THR A N 1
ATOM 806 C CA . THR A 1 101 ? 4.641 21.031 11.016 1 90.94 101 THR A CA 1
ATOM 807 C C . THR A 1 101 ? 5.617 21.578 12.055 1 90.94 101 THR A C 1
ATOM 809 O O . THR A 1 101 ? 5.625 22.781 12.328 1 90.94 101 THR A O 1
ATOM 812 N N . LYS A 1 102 ? 6.43 20.672 12.531 1 89.06 102 LYS A N 1
ATOM 813 C CA . LYS A 1 102 ? 7.516 21.062 13.43 1 89.06 102 LYS A CA 1
ATOM 814 C C . LYS A 1 102 ? 8.523 21.953 12.711 1 89.06 102 LYS A C 1
ATOM 816 O O . LYS A 1 102 ? 8.953 22.969 13.258 1 89.06 102 LYS A O 1
ATOM 821 N N . THR A 1 103 ? 8.883 21.578 11.523 1 88 103 THR A N 1
ATOM 822 C CA . THR A 1 103 ? 9.812 22.375 10.734 1 88 103 THR A CA 1
ATOM 823 C C . THR A 1 103 ? 9.305 23.812 10.586 1 88 103 THR A C 1
ATOM 825 O O . THR A 1 103 ? 10.062 24.766 10.742 1 88 103 THR A O 1
ATOM 828 N N . GLY A 1 104 ? 8.055 23.953 10.281 1 93.31 104 GLY A N 1
ATOM 829 C CA . GLY A 1 104 ? 7.469 25.281 10.148 1 93.31 104 GLY A CA 1
ATOM 830 C C . GLY A 1 104 ? 7.48 26.062 11.438 1 93.31 104 GLY A C 1
ATOM 831 O O . GLY A 1 104 ? 7.73 27.281 11.43 1 93.31 104 GLY A O 1
ATOM 832 N N . GLU A 1 105 ? 7.16 25.344 12.523 1 93.5 105 GLU A N 1
ATOM 833 C CA . GLU A 1 105 ? 7.227 26 13.828 1 93.5 105 GLU A CA 1
ATOM 834 C C . GLU A 1 105 ? 8.625 26.547 14.094 1 93.5 105 GLU A C 1
ATOM 836 O O . GLU A 1 105 ? 8.773 27.656 14.602 1 93.5 105 GLU A O 1
ATOM 841 N N . GLU A 1 106 ? 9.641 25.781 13.789 1 91.44 106 GLU A N 1
ATOM 842 C CA . GLU A 1 106 ? 11.023 26.203 14 1 91.44 106 GLU A CA 1
ATOM 843 C C . GLU A 1 106 ? 11.352 27.438 13.164 1 91.44 106 GLU A C 1
ATOM 845 O O . GLU A 1 106 ? 12.055 28.344 13.625 1 91.44 106 GLU A O 1
ATOM 850 N N . TYR A 1 107 ? 10.883 27.453 11.953 1 93.94 107 TYR A N 1
ATOM 851 C CA . TYR A 1 107 ? 11.078 28.625 11.102 1 93.94 107 TYR A CA 1
ATOM 852 C C . TYR A 1 107 ? 10.391 29.844 11.703 1 93.94 107 TYR A C 1
ATOM 854 O O . TYR A 1 107 ? 10.969 30.922 11.758 1 93.94 107 TYR A O 1
ATOM 862 N N . LEU A 1 108 ? 9.164 29.703 12.188 1 96.75 108 LEU A N 1
ATOM 863 C CA . LEU A 1 108 ? 8.391 30.812 12.75 1 96.75 108 LEU A CA 1
ATOM 864 C C . LEU A 1 108 ? 9.094 31.391 13.969 1 96.75 108 LEU A C 1
ATOM 866 O O . LEU A 1 108 ? 9.133 32.625 14.133 1 96.75 108 LEU A O 1
ATOM 870 N N . ARG A 1 109 ? 9.656 30.5 14.758 1 95.94 109 ARG A N 1
ATOM 871 C CA . ARG A 1 109 ? 10.297 30.922 15.992 1 95.94 109 ARG A CA 1
ATOM 872 C C . ARG A 1 109 ? 11.531 31.781 15.703 1 95.94 109 ARG A C 1
ATOM 874 O O . ARG A 1 109 ? 11.938 32.594 16.531 1 95.94 109 ARG A O 1
ATOM 881 N N . LYS A 1 110 ? 12.07 31.688 14.562 1 95.44 110 LYS A N 1
ATOM 882 C CA . LYS A 1 110 ? 13.281 32.406 14.188 1 95.44 110 LYS A CA 1
ATOM 883 C C . LYS A 1 110 ? 12.93 33.719 13.492 1 95.44 110 LYS A C 1
ATOM 885 O O . LYS A 1 110 ? 13.82 34.531 13.203 1 95.44 110 LYS A O 1
ATOM 890 N N . MET A 1 111 ? 11.656 33.938 13.258 1 95.75 111 MET A N 1
ATOM 891 C CA . MET A 1 111 ? 11.234 35.125 12.531 1 95.75 111 MET A CA 1
ATOM 892 C C . MET A 1 111 ? 11.102 36.312 13.484 1 95.75 111 MET A C 1
ATOM 894 O O . MET A 1 111 ? 10.648 36.156 14.617 1 95.75 111 MET A O 1
ATOM 898 N N . ASP A 1 112 ? 11.586 37.5 13.055 1 93.06 112 ASP A N 1
ATOM 899 C CA . ASP A 1 112 ? 11.5 38.719 13.836 1 93.06 112 ASP A CA 1
ATOM 900 C C . ASP A 1 112 ? 10.312 39.562 13.391 1 93.06 112 ASP A C 1
ATOM 902 O O . ASP A 1 112 ? 10.5 40.688 12.906 1 93.06 112 ASP A O 1
ATOM 906 N N . VAL A 1 113 ? 9.109 39.125 13.539 1 95.88 113 VAL A N 1
ATOM 907 C CA . VAL A 1 113 ? 7.867 39.812 13.234 1 95.88 113 VAL A CA 1
ATOM 908 C C . VAL A 1 113 ? 6.828 39.531 14.312 1 95.88 113 VAL A C 1
ATOM 910 O O . VAL A 1 113 ? 6.965 38.594 15.078 1 95.88 113 VAL A O 1
ATOM 913 N N . ARG A 1 114 ? 5.824 40.438 14.445 1 95.88 114 ARG A N 1
ATOM 914 C CA . ARG A 1 114 ? 4.688 40.156 15.305 1 95.88 114 ARG A CA 1
ATOM 915 C C . ARG A 1 114 ? 3.842 39.031 14.719 1 95.88 114 ARG A C 1
ATOM 917 O O . ARG A 1 114 ? 3.639 38.969 13.508 1 95.88 114 ARG A O 1
ATOM 924 N N . MET A 1 115 ? 3.439 38.125 15.586 1 96.62 115 MET A N 1
ATOM 925 C CA . MET A 1 115 ? 2.607 37.062 15.016 1 96.62 115 MET A CA 1
ATOM 926 C C . MET A 1 115 ? 1.658 36.5 16.062 1 96.62 115 MET A C 1
ATOM 928 O O . MET A 1 115 ? 1.901 36.625 17.266 1 96.62 115 MET A O 1
ATOM 932 N N . LYS A 1 116 ? 0.598 36 15.625 1 97.25 116 LYS A N 1
ATOM 933 C CA . LYS A 1 116 ? -0.302 35.062 16.297 1 97.25 116 LYS A CA 1
ATOM 934 C C . LYS A 1 116 ? -0.317 33.719 15.578 1 97.25 116 LYS A C 1
ATOM 936 O O . LYS A 1 116 ? -0.891 33.594 14.5 1 97.25 116 LYS A O 1
ATOM 941 N N . ALA A 1 117 ? 0.345 32.812 16.25 1 98.12 117 ALA A N 1
ATOM 942 C CA . ALA A 1 117 ? 0.482 31.531 15.562 1 98.12 117 ALA A CA 1
ATOM 943 C C . ALA A 1 117 ? 0.077 30.375 16.469 1 98.12 117 ALA A C 1
ATOM 945 O O . ALA A 1 117 ? 0.324 30.406 17.672 1 98.12 117 ALA A O 1
ATOM 946 N N . ILE A 1 118 ? -0.588 29.453 15.93 1 98.06 118 ILE A N 1
ATOM 947 C CA . ILE A 1 118 ? -0.899 28.188 16.594 1 98.06 118 ILE A CA 1
ATOM 948 C C . ILE A 1 118 ? -0.207 27.031 15.875 1 98.06 118 ILE A C 1
ATOM 950 O O . ILE A 1 118 ? -0.366 26.875 14.664 1 98.06 118 ILE A O 1
ATOM 954 N N . SER A 1 119 ? 0.612 26.312 16.562 1 96.88 119 SER A N 1
ATOM 955 C CA . SER A 1 119 ? 1.28 25.141 16.016 1 96.88 119 SER A CA 1
ATOM 956 C C . SER A 1 119 ? 0.532 23.859 16.375 1 96.88 119 SER A C 1
ATOM 958 O O . SER A 1 119 ? 0.251 23.609 17.547 1 96.88 119 SER A O 1
ATOM 960 N N . LEU A 1 120 ? 0.258 23.047 15.359 1 95.56 120 LEU A N 1
ATOM 961 C CA . LEU A 1 120 ? -0.478 21.812 15.586 1 95.56 120 LEU A CA 1
ATOM 962 C C . LEU A 1 120 ? 0.473 20.672 15.914 1 95.56 120 LEU A C 1
ATOM 964 O O . LEU A 1 120 ? 0.036 19.594 16.328 1 95.56 120 LEU A O 1
ATOM 968 N N . ASP A 1 121 ? 1.73 20.812 15.766 1 90.06 121 ASP A N 1
ATOM 969 C CA . ASP A 1 121 ? 2.693 19.719 15.75 1 90.06 121 ASP A CA 1
ATOM 970 C C . ASP A 1 121 ? 2.701 18.984 17.094 1 90.06 121 ASP A C 1
ATOM 972 O O . ASP A 1 121 ? 2.855 17.75 17.125 1 90.06 121 ASP A O 1
ATOM 976 N N . SER A 1 122 ? 2.545 19.656 18.188 1 85.06 122 SER A N 1
ATOM 977 C CA . SER A 1 122 ? 2.674 19.047 19.516 1 85.06 122 SER A CA 1
ATOM 978 C C . SER A 1 122 ? 1.352 18.438 19.969 1 85.06 122 SER A C 1
ATOM 980 O O . SER A 1 122 ? 1.283 17.812 21.031 1 85.06 122 SER A O 1
ATOM 982 N N . SER A 1 123 ? 0.369 18.594 19.219 1 89.19 123 SER A N 1
ATOM 983 C CA . SER A 1 123 ? -0.943 18.078 19.594 1 89.19 123 SER A CA 1
ATOM 984 C C . SER A 1 123 ? -0.994 16.547 19.469 1 89.19 123 SER A C 1
ATOM 986 O O . SER A 1 123 ? -0.168 15.953 18.781 1 89.19 123 SER A O 1
ATOM 988 N N . THR A 1 124 ? -1.916 15.961 20.172 1 86.31 124 THR A N 1
ATOM 989 C CA . THR A 1 124 ? -2.127 14.523 20.062 1 86.31 124 THR A CA 1
ATOM 990 C C . THR A 1 124 ? -2.631 14.164 18.656 1 86.31 124 THR A C 1
ATOM 992 O O . THR A 1 124 ? -2.195 13.172 18.078 1 86.31 124 THR A O 1
ATOM 995 N N . LEU A 1 125 ? -3.49 14.945 18.141 1 87.12 125 LEU A N 1
ATOM 996 C CA . LEU A 1 125 ? -4.109 14.68 16.844 1 87.12 125 LEU A CA 1
ATOM 997 C C . LEU A 1 125 ? -3.068 14.711 15.734 1 87.12 125 LEU A C 1
ATOM 999 O O . LEU A 1 125 ? -3.031 13.812 14.891 1 87.12 125 LEU A O 1
ATOM 1003 N N . LYS A 1 126 ? -2.25 15.641 15.758 1 88.06 126 LYS A N 1
ATOM 1004 C CA . LYS A 1 126 ? -1.247 15.797 14.711 1 88.06 126 LYS A CA 1
ATOM 1005 C C . LYS A 1 126 ? 0.055 15.094 15.086 1 88.06 126 LYS A C 1
ATOM 1007 O O . LYS A 1 126 ? 0.57 14.281 14.312 1 88.06 126 LYS A O 1
ATOM 1012 N N . GLY A 1 127 ? 0.542 15.359 16.281 1 86.19 127 GLY A N 1
ATOM 1013 C CA . GLY A 1 127 ? 1.812 14.789 16.703 1 86.19 127 GLY A CA 1
ATOM 1014 C C . GLY A 1 127 ? 1.78 13.273 16.812 1 86.19 127 GLY A C 1
ATOM 1015 O O . GLY A 1 127 ? 2.559 12.586 16.141 1 86.19 127 GLY A O 1
ATOM 1016 N N . THR A 1 128 ? 0.866 12.797 17.562 1 83.44 128 THR A N 1
ATOM 1017 C CA . THR A 1 128 ? 0.771 11.352 17.75 1 83.44 128 THR A CA 1
ATOM 1018 C C . THR A 1 128 ? -0.044 10.719 16.625 1 83.44 128 THR A C 1
ATOM 1020 O O . THR A 1 128 ? 0.416 9.789 15.961 1 83.44 128 THR A O 1
ATOM 1023 N N . GLY A 1 129 ? -1.152 11.312 16.344 1 87.69 129 GLY A N 1
ATOM 1024 C CA . GLY A 1 129 ? -2.045 10.727 15.352 1 87.69 129 GLY A CA 1
ATOM 1025 C C . GLY A 1 129 ? -1.471 10.742 13.953 1 87.69 129 GLY A C 1
ATOM 1026 O O . GLY A 1 129 ? -1.211 9.688 13.367 1 87.69 129 GLY A O 1
ATOM 1027 N N . GLU A 1 130 ? -1.219 11.875 13.469 1 90.88 130 GLU A N 1
ATOM 1028 C CA . GLU A 1 130 ? -0.765 12.023 12.086 1 90.88 130 GLU A CA 1
ATOM 1029 C C . GLU A 1 130 ? 0.724 11.711 11.961 1 90.88 130 GLU A C 1
ATOM 1031 O O . GLU A 1 130 ? 1.119 10.844 11.172 1 90.88 130 GLU A O 1
ATOM 1036 N N . ASN A 1 131 ? 1.584 12.312 12.766 1 91.44 131 ASN A N 1
ATOM 1037 C CA . ASN A 1 131 ? 3.027 12.211 12.586 1 91.44 131 ASN A CA 1
ATOM 1038 C C . ASN A 1 131 ? 3.529 10.805 12.906 1 91.44 131 ASN A C 1
ATOM 1040 O O . ASN A 1 131 ? 4.305 10.227 12.148 1 91.44 131 ASN A O 1
ATOM 1044 N N . THR A 1 132 ? 3.066 10.266 13.961 1 90.56 132 THR A N 1
ATOM 1045 C CA . THR A 1 132 ? 3.582 8.977 14.414 1 90.56 132 THR A CA 1
ATOM 1046 C C . THR A 1 132 ? 2.898 7.832 13.672 1 90.56 132 THR A C 1
ATOM 1048 O O . THR A 1 132 ? 3.564 6.922 13.172 1 90.56 132 THR A O 1
ATOM 1051 N N . HIS A 1 133 ? 1.615 7.945 13.555 1 92.12 133 HIS A N 1
ATOM 1052 C CA . HIS A 1 133 ? 0.891 6.797 13.016 1 92.12 133 HIS A CA 1
ATOM 1053 C C . HIS A 1 133 ? 0.488 7.027 11.562 1 92.12 133 HIS A C 1
ATOM 1055 O O . HIS A 1 133 ? 0.681 6.152 10.719 1 92.12 133 HIS A O 1
ATOM 1061 N N . GLY A 1 134 ? -0.049 8.148 11.281 1 93.44 134 GLY A N 1
ATOM 1062 C CA . GLY A 1 134 ? -0.564 8.422 9.945 1 93.44 134 GLY A CA 1
ATOM 1063 C C . GLY A 1 134 ? 0.509 8.398 8.875 1 93.44 134 GLY A C 1
ATOM 1064 O O . GLY A 1 134 ? 0.364 7.723 7.855 1 93.44 134 GLY A O 1
ATOM 1065 N N . THR A 1 135 ? 1.562 9.094 9.078 1 93.44 135 THR A N 1
ATOM 1066 C CA . THR A 1 135 ? 2.627 9.219 8.086 1 93.44 135 THR A CA 1
ATOM 1067 C C . THR A 1 135 ? 3.309 7.875 7.855 1 93.44 135 THR A C 1
ATOM 1069 O O . THR A 1 135 ? 3.75 7.582 6.738 1 93.44 135 THR A O 1
ATOM 1072 N N . ALA A 1 136 ? 3.359 7.039 8.945 1 95.94 136 ALA A N 1
ATOM 1073 C CA . ALA A 1 136 ? 3.951 5.711 8.805 1 95.94 136 ALA A CA 1
ATOM 1074 C C . ALA A 1 136 ? 3.205 4.883 7.77 1 95.94 136 ALA A C 1
ATOM 1076 O O . ALA A 1 136 ? 3.82 4.148 6.992 1 95.94 136 ALA A O 1
ATOM 1077 N N . PHE A 1 137 ? 1.921 5.012 7.766 1 95.75 137 PHE A N 1
ATOM 1078 C CA . PHE A 1 137 ? 1.13 4.27 6.793 1 95.75 137 PHE A CA 1
ATOM 1079 C C . PHE A 1 137 ? 1.329 4.828 5.391 1 95.75 137 PHE A C 1
ATOM 1081 O O . PHE A 1 137 ? 1.214 4.102 4.402 1 95.75 137 PHE A O 1
ATOM 1088 N N . GLY A 1 138 ? 1.604 6.156 5.312 1 94.75 138 GLY A N 1
ATOM 1089 C CA . GLY A 1 138 ? 2.012 6.715 4.031 1 94.75 138 GLY A CA 1
ATOM 1090 C C . GLY A 1 138 ? 3.295 6.105 3.498 1 94.75 138 GLY A C 1
ATOM 1091 O O . GLY A 1 138 ? 3.408 5.836 2.301 1 94.75 138 GLY A O 1
ATOM 1092 N N . LEU A 1 139 ? 4.266 5.891 4.363 1 96.12 139 LEU A N 1
ATOM 1093 C CA . LEU A 1 139 ? 5.504 5.227 3.969 1 96.12 139 LEU A CA 1
ATOM 1094 C C . LEU A 1 139 ? 5.23 3.809 3.48 1 96.12 139 LEU A C 1
ATOM 1096 O O . LEU A 1 139 ? 5.73 3.4 2.43 1 96.12 139 LEU A O 1
ATOM 1100 N N . LEU A 1 140 ? 4.469 3.09 4.305 1 95.81 140 LEU A N 1
ATOM 1101 C CA . LEU A 1 140 ? 4.16 1.708 3.953 1 95.81 140 LEU A CA 1
ATOM 1102 C C . LEU A 1 140 ? 3.471 1.634 2.594 1 95.81 140 LEU A C 1
ATOM 1104 O O . LEU A 1 140 ? 3.801 0.776 1.771 1 95.81 140 LEU A O 1
ATOM 1108 N N . ASP A 1 141 ? 2.553 2.521 2.367 1 94.94 141 ASP A N 1
ATOM 1109 C CA . ASP A 1 141 ? 1.882 2.607 1.073 1 94.94 141 ASP A CA 1
ATOM 1110 C C . ASP A 1 141 ? 2.891 2.814 -0.055 1 94.94 141 ASP A C 1
ATOM 1112 O O . ASP A 1 141 ? 2.832 2.131 -1.079 1 94.94 141 ASP A O 1
ATOM 1116 N N . ALA A 1 142 ? 3.773 3.764 0.142 1 94.19 142 ALA A N 1
ATOM 1117 C CA . ALA A 1 142 ? 4.793 4.051 -0.863 1 94.19 142 ALA A CA 1
ATOM 1118 C C . ALA A 1 142 ? 5.648 2.818 -1.148 1 94.19 142 ALA A C 1
ATOM 1120 O O . ALA A 1 142 ? 5.895 2.48 -2.309 1 94.19 142 ALA A O 1
ATOM 1121 N N . LEU A 1 143 ? 6.062 2.119 -0.131 1 95.12 143 LEU A N 1
ATOM 1122 C CA . LEU A 1 143 ? 6.938 0.96 -0.277 1 95.12 143 LEU A CA 1
ATOM 1123 C C . LEU A 1 143 ? 6.219 -0.18 -0.989 1 95.12 143 LEU A C 1
ATOM 1125 O O . LEU A 1 143 ? 6.809 -0.864 -1.828 1 95.12 143 LEU A O 1
ATOM 1129 N N . LEU A 1 144 ? 4.969 -0.359 -0.652 1 94.31 144 LEU A N 1
ATOM 1130 C CA . LEU A 1 144 ? 4.219 -1.442 -1.278 1 94.31 144 LEU A CA 1
ATOM 1131 C C . LEU A 1 144 ? 3.965 -1.146 -2.752 1 94.31 144 LEU A C 1
ATOM 1133 O O . LEU A 1 144 ? 3.92 -2.062 -3.576 1 94.31 144 LEU A O 1
ATOM 1137 N N . ARG A 1 145 ? 3.859 0.089 -3.084 1 93.06 145 ARG A N 1
ATOM 1138 C CA . ARG A 1 145 ? 3.672 0.469 -4.48 1 93.06 145 ARG A CA 1
ATOM 1139 C C . ARG A 1 145 ? 4.934 0.204 -5.293 1 93.06 145 ARG A C 1
ATOM 1141 O O . ARG A 1 145 ? 4.875 0.086 -6.52 1 93.06 145 ARG A O 1
ATOM 1148 N N . LEU A 1 146 ? 6.086 0.161 -4.625 1 92.44 146 LEU A N 1
ATOM 1149 C CA . LEU A 1 146 ? 7.312 -0.268 -5.285 1 92.44 146 LEU A CA 1
ATOM 1150 C C . LEU A 1 146 ? 7.344 -1.785 -5.445 1 92.44 146 LEU A C 1
ATOM 1152 O O . LEU A 1 146 ? 8.242 -2.326 -6.098 1 92.44 146 LEU A O 1
ATOM 1156 N N . ASN A 1 147 ? 6.348 -2.475 -4.848 1 91.81 147 ASN A N 1
ATOM 1157 C CA . ASN A 1 147 ? 6.09 -3.908 -4.922 1 91.81 147 ASN A CA 1
ATOM 1158 C C . ASN A 1 147 ? 7.258 -4.719 -4.363 1 91.81 147 ASN A C 1
ATOM 1160 O O . ASN A 1 147 ? 7.578 -5.789 -4.879 1 91.81 147 ASN A O 1
ATOM 1164 N N . VAL A 1 148 ? 7.953 -4.137 -3.344 1 89.69 148 VAL A N 1
ATOM 1165 C CA . VAL A 1 148 ? 9.047 -4.836 -2.676 1 89.69 148 VAL A CA 1
ATOM 1166 C C . VAL A 1 148 ? 8.484 -5.727 -1.567 1 89.69 148 VAL A C 1
ATOM 1168 O O . VAL A 1 148 ? 7.516 -5.367 -0.901 1 89.69 148 VAL A O 1
ATOM 1171 N N . PHE A 1 149 ? 9.055 -6.879 -1.416 1 92.56 149 PHE A N 1
ATOM 1172 C CA . PHE A 1 149 ? 8.711 -7.754 -0.302 1 92.56 149 PHE A CA 1
ATOM 1173 C C . PHE A 1 149 ? 9.445 -7.332 0.964 1 92.56 149 PHE A C 1
ATOM 1175 O O . PHE A 1 149 ? 10.672 -7.426 1.037 1 92.56 149 PHE A O 1
ATOM 1182 N N . LEU A 1 150 ? 8.773 -6.922 2.033 1 94.69 150 LEU A N 1
ATOM 1183 C CA . LEU A 1 150 ? 9.336 -6.176 3.154 1 94.69 150 LEU A CA 1
ATOM 1184 C C . LEU A 1 150 ? 9.883 -7.125 4.219 1 94.69 150 LEU A C 1
ATOM 1186 O O . LEU A 1 150 ? 10.906 -6.848 4.84 1 94.69 150 LEU A O 1
ATOM 1190 N N . PRO A 1 151 ? 9.195 -8.289 4.41 1 93.94 151 PRO A N 1
ATOM 1191 C CA . PRO A 1 151 ? 9.695 -9.156 5.48 1 93.94 151 PRO A CA 1
ATOM 1192 C C . PRO A 1 151 ? 11.156 -9.555 5.289 1 93.94 151 PRO A C 1
ATOM 1194 O O . PRO A 1 151 ? 11.555 -9.961 4.195 1 93.94 151 PRO A O 1
ATOM 1197 N N . GLY A 1 152 ? 11.883 -9.359 6.355 1 94.19 152 GLY A N 1
ATOM 1198 C CA . GLY A 1 152 ? 13.289 -9.758 6.359 1 94.19 152 GLY A CA 1
ATOM 1199 C C . GLY A 1 152 ? 14.211 -8.688 5.809 1 94.19 152 GLY A C 1
ATOM 1200 O O . GLY A 1 152 ? 15.43 -8.781 5.957 1 94.19 152 GLY A O 1
ATOM 1201 N N . LYS A 1 153 ? 13.672 -7.668 5.133 1 95.5 153 LYS A N 1
ATOM 1202 C CA . LYS A 1 153 ? 14.508 -6.621 4.562 1 95.5 153 LYS A CA 1
ATOM 1203 C C . LYS A 1 153 ? 15.117 -5.746 5.66 1 95.5 153 LYS A C 1
ATOM 1205 O O . LYS A 1 153 ? 14.438 -5.398 6.629 1 95.5 153 LYS A O 1
ATOM 1210 N N . LYS A 1 154 ? 16.391 -5.383 5.496 1 97.38 154 LYS A N 1
ATOM 1211 C CA . LYS A 1 154 ? 17.047 -4.441 6.398 1 97.38 154 LYS A CA 1
ATOM 1212 C C . LYS A 1 154 ? 16.625 -3.006 6.09 1 97.38 154 LYS A C 1
ATOM 1214 O O . LYS A 1 154 ? 16.906 -2.498 5 1 97.38 154 LYS A O 1
ATOM 1219 N N . ALA A 1 155 ? 15.953 -2.418 7.031 1 98.38 155 ALA A N 1
ATOM 1220 C CA . ALA A 1 155 ? 15.523 -1.03 6.887 1 98.38 155 ALA A CA 1
ATOM 1221 C C . ALA A 1 155 ? 16.234 -0.125 7.887 1 98.38 155 ALA A C 1
ATOM 1223 O O . ALA A 1 155 ? 16.438 -0.499 9.047 1 98.38 155 ALA A O 1
ATOM 1224 N N . LEU A 1 156 ? 16.719 1.02 7.418 1 98.69 156 LEU A N 1
ATOM 1225 C CA . LEU A 1 156 ? 17.375 2.018 8.258 1 98.69 156 LEU A CA 1
ATOM 1226 C C . LEU A 1 156 ? 16.562 3.316 8.281 1 98.69 156 LEU A C 1
ATOM 1228 O O . LEU A 1 156 ? 16.344 3.928 7.23 1 98.69 156 LEU A O 1
ATOM 1232 N N . ILE A 1 157 ? 16.125 3.695 9.438 1 98.56 157 ILE A N 1
ATOM 1233 C CA . ILE A 1 157 ? 15.383 4.938 9.625 1 98.56 157 ILE A CA 1
ATOM 1234 C C . ILE A 1 157 ? 16.328 6.027 10.141 1 98.56 157 ILE A C 1
ATOM 1236 O O . ILE A 1 157 ? 16.906 5.887 11.211 1 98.56 157 ILE A O 1
ATOM 1240 N N . LEU A 1 158 ? 16.484 7.059 9.352 1 98.06 158 LEU A N 1
ATOM 1241 C CA . LEU A 1 158 ? 17.297 8.195 9.789 1 98.06 158 LEU A CA 1
ATOM 1242 C C . LEU A 1 158 ? 16.422 9.25 10.461 1 98.06 158 LEU A C 1
ATOM 1244 O O . LEU A 1 158 ? 15.617 9.914 9.805 1 98.06 158 LEU A O 1
ATOM 1248 N N . GLY A 1 159 ? 16.641 9.469 11.719 1 96.5 159 GLY A N 1
ATOM 1249 C CA . GLY A 1 159 ? 15.797 10.328 12.531 1 96.5 159 GLY A CA 1
ATOM 1250 C C . GLY A 1 159 ? 14.773 9.555 13.352 1 96.5 159 GLY A C 1
ATOM 1251 O O . GLY A 1 159 ? 13.961 8.82 12.789 1 96.5 159 GLY A O 1
ATOM 1252 N N . PHE A 1 160 ? 14.82 9.727 14.625 1 96.94 160 PHE A N 1
ATOM 1253 C CA . PHE A 1 160 ? 13.938 8.969 15.508 1 96.94 160 PHE A CA 1
ATOM 1254 C C . PHE A 1 160 ? 13.031 9.906 16.297 1 96.94 160 PHE A C 1
ATOM 1256 O O . PHE A 1 160 ? 12.852 9.734 17.5 1 96.94 160 PHE A O 1
ATOM 1263 N N . GLY A 1 161 ? 12.578 10.961 15.609 1 92.62 161 GLY A N 1
ATOM 1264 C CA . GLY A 1 161 ? 11.461 11.75 16.109 1 92.62 161 GLY A CA 1
ATOM 1265 C C . GLY A 1 161 ? 10.125 11.047 15.969 1 92.62 161 GLY A C 1
ATOM 1266 O O . GLY A 1 161 ? 10.07 9.812 15.906 1 92.62 161 GLY A O 1
ATOM 1267 N N . ARG A 1 162 ? 9.031 11.766 15.945 1 92.06 162 ARG A N 1
ATOM 1268 C CA . ARG A 1 162 ? 7.695 11.188 15.891 1 92.06 162 ARG A CA 1
ATOM 1269 C C . ARG A 1 162 ? 7.496 10.398 14.602 1 92.06 162 ARG A C 1
ATOM 1271 O O . ARG A 1 162 ? 7.059 9.242 14.633 1 92.06 162 ARG A O 1
ATOM 1278 N N . VAL A 1 163 ? 7.844 11.031 13.469 1 94.12 163 VAL A N 1
ATOM 1279 C CA . VAL A 1 163 ? 7.668 10.391 12.172 1 94.12 163 VAL A CA 1
ATOM 1280 C C . VAL A 1 163 ? 8.555 9.148 12.094 1 94.12 163 VAL A C 1
ATOM 1282 O O . VAL A 1 163 ? 8.078 8.062 11.734 1 94.12 163 VAL A O 1
ATOM 1285 N N . GLY A 1 164 ? 9.844 9.297 12.461 1 96.56 164 GLY A N 1
ATOM 1286 C CA . GLY A 1 164 ? 10.773 8.18 12.406 1 96.56 164 GLY A CA 1
ATOM 1287 C C . GLY A 1 164 ? 10.375 7.023 13.297 1 96.56 164 GLY A C 1
ATOM 1288 O O . GLY A 1 164 ? 10.477 5.859 12.898 1 96.56 164 GLY A O 1
ATOM 1289 N N . ARG A 1 165 ? 9.93 7.348 14.5 1 95.81 165 ARG A N 1
ATOM 1290 C CA . ARG A 1 165 ? 9.484 6.336 15.453 1 95.81 165 ARG A CA 1
ATOM 1291 C C . ARG A 1 165 ? 8.32 5.535 14.891 1 95.81 165 ARG A C 1
ATOM 1293 O O . ARG A 1 165 ? 8.281 4.309 15.008 1 95.81 165 ARG A O 1
ATOM 1300 N N . GLY A 1 166 ? 7.344 6.254 14.383 1 96.81 166 GLY A N 1
ATOM 1301 C CA . GLY A 1 166 ? 6.207 5.594 13.766 1 96.81 166 GLY A CA 1
ATOM 1302 C C . GLY A 1 166 ? 6.59 4.691 12.609 1 96.81 166 GLY A C 1
ATOM 1303 O O . GLY A 1 166 ? 6.121 3.557 12.516 1 96.81 166 GLY A O 1
ATOM 1304 N N . CYS A 1 167 ? 7.449 5.164 11.734 1 97.75 167 CYS A N 1
ATOM 1305 C CA . CYS A 1 167 ? 7.914 4.398 10.586 1 97.75 167 CYS A CA 1
ATOM 1306 C C . CYS A 1 167 ? 8.664 3.15 11.031 1 97.75 167 CYS A C 1
ATOM 1308 O O . CYS A 1 167 ? 8.438 2.062 10.5 1 97.75 167 CYS A O 1
ATOM 1310 N N . ALA A 1 168 ? 9.562 3.33 12.016 1 98.25 168 ALA A N 1
ATOM 1311 C CA . ALA A 1 168 ? 10.352 2.213 12.523 1 98.25 168 ALA A CA 1
ATOM 1312 C C . ALA A 1 168 ? 9.453 1.12 13.094 1 98.25 168 ALA A C 1
ATOM 1314 O O . ALA A 1 168 ? 9.609 -0.057 12.758 1 98.25 168 ALA A O 1
ATOM 1315 N N . ARG A 1 169 ? 8.539 1.51 13.914 1 97 169 ARG A N 1
ATOM 1316 C CA . ARG A 1 169 ? 7.645 0.557 14.562 1 97 169 ARG A CA 1
ATOM 1317 C C . ARG A 1 169 ? 6.797 -0.188 13.531 1 97 169 ARG A C 1
ATOM 1319 O O . ARG A 1 169 ? 6.645 -1.408 13.617 1 97 169 ARG A O 1
ATOM 1326 N N . LEU A 1 170 ? 6.223 0.571 12.609 1 97.19 170 LEU A N 1
ATOM 1327 C CA . LEU A 1 170 ? 5.348 -0.044 11.617 1 97.19 170 LEU A CA 1
ATOM 1328 C C . LEU A 1 170 ? 6.121 -1.014 10.734 1 97.19 170 LEU A C 1
ATOM 1330 O O . LEU A 1 170 ? 5.664 -2.129 10.477 1 97.19 170 LEU A O 1
ATOM 1334 N N . LEU A 1 171 ? 7.316 -0.625 10.25 1 97.88 171 LEU A N 1
ATOM 1335 C CA . LEU A 1 171 ? 8.109 -1.505 9.406 1 97.88 171 LEU A CA 1
ATOM 1336 C C . LEU A 1 171 ? 8.531 -2.756 10.164 1 97.88 171 LEU A C 1
ATOM 1338 O O . LEU A 1 171 ? 8.578 -3.85 9.602 1 97.88 171 LEU A O 1
ATOM 1342 N N . LYS A 1 172 ? 8.867 -2.576 11.438 1 97.25 172 LYS A N 1
ATOM 1343 C CA . LYS A 1 172 ? 9.164 -3.742 12.266 1 97.25 172 LYS A CA 1
ATOM 1344 C C . LYS A 1 172 ? 7.953 -4.668 12.367 1 97.25 172 LYS A C 1
ATOM 1346 O O . LYS A 1 172 ? 8.094 -5.891 12.273 1 97.25 172 LYS A O 1
ATOM 1351 N N . SER A 1 173 ? 6.793 -4.102 12.523 1 95.5 173 SER A N 1
ATOM 1352 C CA . SER A 1 173 ? 5.57 -4.883 12.695 1 95.5 173 SER A CA 1
ATOM 1353 C C . SER A 1 173 ? 5.277 -5.727 11.461 1 95.5 173 SER A C 1
ATOM 1355 O O . SER A 1 173 ? 4.715 -6.816 11.562 1 95.5 173 SER A O 1
ATOM 1357 N N . VAL A 1 174 ? 5.691 -5.289 10.297 1 96.19 174 VAL A N 1
ATOM 1358 C CA . VAL A 1 174 ? 5.379 -6.039 9.086 1 96.19 174 VAL A CA 1
ATOM 1359 C C . VAL A 1 174 ? 6.551 -6.957 8.734 1 96.19 174 VAL A C 1
ATOM 1361 O O . VAL A 1 174 ? 6.57 -7.559 7.656 1 96.19 174 VAL A O 1
ATOM 1364 N N . GLY A 1 175 ? 7.617 -6.984 9.57 1 95.81 175 GLY A N 1
ATOM 1365 C CA . GLY A 1 175 ? 8.602 -8.047 9.453 1 95.81 175 GLY A CA 1
ATOM 1366 C C . GLY A 1 175 ? 9.961 -7.555 8.977 1 95.81 175 GLY A C 1
ATOM 1367 O O . GLY A 1 175 ? 10.867 -8.352 8.742 1 95.81 175 GLY A O 1
ATOM 1368 N N . CYS A 1 176 ? 10.164 -6.27 8.859 1 97.12 176 CYS A N 1
ATOM 1369 C CA . CYS A 1 176 ? 11.477 -5.75 8.5 1 97.12 176 CYS A CA 1
ATOM 1370 C C . CYS A 1 176 ? 12.453 -5.887 9.664 1 97.12 176 CYS A C 1
ATOM 1372 O O . CYS A 1 176 ? 12.039 -5.91 10.828 1 97.12 176 CYS A O 1
ATOM 1374 N N . ASP A 1 177 ? 13.703 -6.109 9.289 1 97.69 177 ASP A N 1
ATOM 1375 C CA . ASP A 1 177 ? 14.781 -5.906 10.258 1 97.69 177 ASP A CA 1
ATOM 1376 C C . ASP A 1 177 ? 15.172 -4.434 10.336 1 97.69 177 ASP A C 1
ATOM 1378 O O . ASP A 1 177 ? 15.938 -3.939 9.5 1 97.69 177 ASP A O 1
ATOM 1382 N N . VAL A 1 178 ? 14.703 -3.682 11.398 1 98.38 178 VAL A N 1
ATOM 1383 C CA . VAL A 1 178 ? 14.75 -2.223 11.391 1 98.38 178 VAL A CA 1
ATOM 1384 C C . VAL A 1 178 ? 15.867 -1.74 12.32 1 98.38 178 VAL A C 1
ATOM 1386 O O . VAL A 1 178 ? 16 -2.215 13.445 1 98.38 178 VAL A O 1
ATOM 1389 N N . ALA A 1 179 ? 16.672 -0.874 11.844 1 98.5 179 ALA A N 1
ATOM 1390 C CA . ALA A 1 179 ? 17.641 -0.112 12.641 1 98.5 179 ALA A CA 1
ATOM 1391 C C . ALA A 1 179 ? 17.391 1.388 12.523 1 98.5 179 ALA A C 1
ATOM 1393 O O . ALA A 1 179 ? 16.641 1.829 11.633 1 98.5 179 ALA A O 1
ATOM 1394 N N . VAL A 1 180 ? 17.953 2.145 13.461 1 98.12 180 VAL A N 1
ATOM 1395 C CA . VAL A 1 180 ? 17.734 3.586 13.516 1 98.12 180 VAL A CA 1
ATOM 1396 C C . VAL A 1 180 ? 19.094 4.309 13.547 1 98.12 180 VAL A C 1
ATOM 1398 O O . VAL A 1 180 ? 20.062 3.795 14.102 1 98.12 180 VAL A O 1
ATOM 1401 N N . TRP A 1 181 ? 19.156 5.395 12.875 1 97.56 181 TRP A N 1
ATOM 1402 C CA . TRP A 1 181 ? 20.266 6.336 12.969 1 97.56 181 TRP A CA 1
ATOM 1403 C C . TRP A 1 181 ? 19.781 7.711 13.406 1 97.56 181 TRP A C 1
ATOM 1405 O O . TRP A 1 181 ? 18.766 8.203 12.914 1 97.56 181 TRP A O 1
ATOM 1415 N N . ASP A 1 182 ? 20.375 8.289 14.359 1 96.38 182 ASP A N 1
ATOM 1416 C CA . ASP A 1 182 ? 20.094 9.648 14.812 1 96.38 182 ASP A CA 1
ATOM 1417 C C . ASP A 1 182 ? 21.359 10.305 15.375 1 96.38 182 ASP A C 1
ATOM 1419 O O . ASP A 1 182 ? 22.188 9.641 15.977 1 96.38 182 ASP A O 1
ATOM 1423 N N . ASN A 1 183 ? 21.484 11.602 15.148 1 93.94 183 ASN A N 1
ATOM 1424 C CA . ASN A 1 183 ? 22.656 12.297 15.672 1 93.94 183 ASN A CA 1
ATOM 1425 C C . ASN A 1 183 ? 22.438 12.75 17.109 1 93.94 183 ASN A C 1
ATOM 1427 O O . ASN A 1 183 ? 23.391 13.141 17.797 1 93.94 183 ASN A O 1
ATOM 1431 N N . ASP A 1 184 ? 21.219 12.734 17.562 1 94.56 184 ASP A N 1
ATOM 1432 C CA . ASP A 1 184 ? 20.875 13.109 18.938 1 94.56 184 ASP A CA 1
ATOM 1433 C C . ASP A 1 184 ? 20.984 11.906 19.875 1 94.56 184 ASP A C 1
ATOM 1435 O O . ASP A 1 184 ? 20.234 10.938 19.734 1 94.56 184 ASP A O 1
ATOM 1439 N N . GLU A 1 185 ? 21.781 12.039 20.906 1 93.19 185 GLU A N 1
ATOM 1440 C CA . GLU A 1 185 ? 22.031 10.93 21.812 1 93.19 185 GLU A CA 1
ATOM 1441 C C . GLU A 1 185 ? 20.766 10.531 22.562 1 93.19 185 GLU A C 1
ATOM 1443 O O . GLU A 1 185 ? 20.562 9.352 22.859 1 93.19 185 GLU A O 1
ATOM 1448 N N . THR A 1 186 ? 20.016 11.469 22.875 1 94.31 186 THR A N 1
ATOM 1449 C CA . THR A 1 186 ? 18.766 11.18 23.562 1 94.31 186 THR A CA 1
ATOM 1450 C C . THR A 1 186 ? 17.859 10.289 22.703 1 94.31 186 THR A C 1
ATOM 1452 O O . THR A 1 186 ? 17.281 9.328 23.203 1 94.31 186 THR A O 1
ATOM 1455 N N . ARG A 1 187 ? 17.766 10.609 21.422 1 95.06 187 ARG A N 1
ATOM 1456 C CA . ARG A 1 187 ? 16.969 9.82 20.484 1 95.06 187 ARG A CA 1
ATOM 1457 C C . ARG A 1 187 ? 17.562 8.43 20.297 1 95.06 187 ARG A C 1
ATOM 1459 O O . ARG A 1 187 ? 16.812 7.453 20.125 1 95.06 187 ARG A O 1
ATOM 1466 N N . GLN A 1 188 ? 18.906 8.359 20.359 1 95.12 188 GLN A N 1
ATOM 1467 C CA . GLN A 1 188 ? 19.562 7.059 20.25 1 95.12 188 GLN A CA 1
ATOM 1468 C C . GLN A 1 188 ? 19.188 6.152 21.422 1 95.12 188 GLN A C 1
ATOM 1470 O O . GLN A 1 188 ? 18.844 4.984 21.219 1 95.12 188 GLN A O 1
ATOM 1475 N N . ILE A 1 189 ? 19.156 6.719 22.578 1 95.31 189 ILE A N 1
ATOM 1476 C CA . ILE A 1 189 ? 18.844 5.945 23.781 1 95.31 189 ILE A CA 1
ATOM 1477 C C . ILE A 1 189 ? 17.375 5.531 23.75 1 95.31 189 ILE A C 1
ATOM 1479 O O . ILE A 1 189 ? 17.031 4.402 24.109 1 95.31 189 ILE A O 1
ATOM 1483 N N . GLU A 1 190 ? 16.531 6.43 23.312 1 94.69 190 GLU A N 1
ATOM 1484 C CA . GLU A 1 190 ? 15.109 6.113 23.203 1 94.69 190 GLU A CA 1
ATOM 1485 C C . GLU A 1 190 ? 14.875 4.953 22.25 1 94.69 190 GLU A C 1
ATOM 1487 O O . GLU A 1 190 ? 14.062 4.07 22.516 1 94.69 190 GLU A O 1
ATOM 1492 N N . ALA A 1 191 ? 15.578 4.988 21.125 1 96.38 191 ALA A N 1
ATOM 1493 C CA . ALA A 1 191 ? 15.469 3.902 20.156 1 96.38 191 ALA A CA 1
ATOM 1494 C C . ALA A 1 191 ? 15.875 2.568 20.781 1 96.38 191 ALA A C 1
ATOM 1496 O O . ALA A 1 191 ? 15.195 1.556 20.594 1 96.38 191 ALA A O 1
ATOM 1497 N N . LEU A 1 192 ? 16.969 2.574 21.562 1 94.44 192 LEU A N 1
ATOM 1498 C CA . LEU A 1 192 ? 17.422 1.368 22.25 1 94.44 192 LEU A CA 1
ATOM 1499 C C . LEU A 1 192 ? 16.375 0.854 23.219 1 94.44 192 LEU A C 1
ATOM 1501 O O . LEU A 1 192 ? 16.094 -0.347 23.266 1 94.44 192 LEU A O 1
ATOM 1505 N N . TYR A 1 193 ? 15.75 1.774 23.922 1 94.25 193 TYR A N 1
ATOM 1506 C CA . TYR A 1 193 ? 14.719 1.405 24.891 1 94.25 193 TYR A CA 1
ATOM 1507 C C . TYR A 1 193 ? 13.523 0.767 24.188 1 94.25 193 TYR A C 1
ATOM 1509 O O . TYR A 1 193 ? 12.82 -0.057 24.766 1 94.25 193 TYR A O 1
ATOM 1517 N N . GLU A 1 194 ? 13.344 1.167 22.984 1 94.38 194 GLU A N 1
ATOM 1518 C CA . GLU A 1 194 ? 12.195 0.655 22.25 1 94.38 194 GLU A CA 1
ATOM 1519 C C . GLU A 1 194 ? 12.57 -0.586 21.438 1 94.38 194 GLU A C 1
ATOM 1521 O O . GLU A 1 194 ? 11.773 -1.087 20.656 1 94.38 194 GLU A O 1
ATOM 1526 N N . GLY A 1 195 ? 13.875 -1.023 21.609 1 95.25 195 GLY A N 1
ATOM 1527 C CA . GLY A 1 195 ? 14.289 -2.309 21.062 1 95.25 195 GLY A CA 1
ATOM 1528 C C . GLY A 1 195 ? 14.883 -2.205 19.672 1 95.25 195 GLY A C 1
ATOM 1529 O O . GLY A 1 195 ? 14.953 -3.201 18.938 1 95.25 195 GLY A O 1
ATOM 1530 N N . PHE A 1 196 ? 15.156 -1.059 19.25 1 97.81 196 PHE A N 1
ATOM 1531 C CA . PHE A 1 196 ? 15.773 -0.893 17.938 1 97.81 196 PHE A CA 1
ATOM 1532 C C . PHE A 1 196 ? 17.297 -0.833 18.062 1 97.81 196 PHE A C 1
ATOM 1534 O O . PHE A 1 196 ? 17.828 -0.351 19.062 1 97.81 196 PHE A O 1
ATOM 1541 N N . ARG A 1 197 ? 17.984 -1.35 17.094 1 97 197 ARG A N 1
ATOM 1542 C CA . ARG A 1 197 ? 19.438 -1.157 16.984 1 97 197 ARG A CA 1
ATOM 1543 C C . ARG A 1 197 ? 19.766 0.244 16.484 1 97 197 ARG A C 1
ATOM 1545 O O . ARG A 1 197 ? 19.062 0.776 15.617 1 97 197 ARG A O 1
ATOM 1552 N N . VAL A 1 198 ? 20.734 0.831 17.031 1 97 198 VAL A N 1
ATOM 1553 C CA . VAL A 1 198 ? 21.234 2.125 16.578 1 97 198 VAL A CA 1
ATOM 1554 C C . VAL A 1 198 ? 22.484 1.925 15.719 1 97 198 VAL A C 1
ATOM 1556 O O . VAL A 1 198 ? 23.453 1.313 16.156 1 97 198 VAL A O 1
ATOM 1559 N N . GLU A 1 199 ? 22.375 2.355 14.484 1 95.5 199 GLU A N 1
ATOM 1560 C CA . GLU A 1 199 ? 23.484 2.176 13.539 1 95.5 199 GLU A CA 1
ATOM 1561 C C . GLU A 1 199 ? 24.312 3.449 13.422 1 95.5 199 GLU A C 1
ATOM 1563 O O . GLU A 1 199 ? 23.844 4.539 13.75 1 95.5 199 GLU A O 1
ATOM 1568 N N . LYS A 1 200 ? 25.594 3.254 12.883 1 92.06 200 LYS A N 1
ATOM 1569 C CA . LYS A 1 200 ? 26.516 4.379 12.703 1 92.06 200 LYS A CA 1
ATOM 1570 C C . LYS A 1 200 ? 26.781 4.648 11.227 1 92.06 200 LYS A C 1
ATOM 1572 O O . LYS A 1 200 ? 27.406 5.648 10.875 1 92.06 200 LYS A O 1
ATOM 1577 N N . ASP A 1 201 ? 26.328 3.729 10.391 1 92.75 201 ASP A N 1
ATOM 1578 C CA . ASP A 1 201 ? 26.469 3.893 8.945 1 92.75 201 ASP A CA 1
ATOM 1579 C C . ASP A 1 201 ? 25.125 3.828 8.242 1 92.75 201 ASP A C 1
ATOM 1581 O O . ASP A 1 201 ? 24.078 3.803 8.898 1 92.75 201 ASP A O 1
ATOM 1585 N N . PHE A 1 202 ? 25.188 3.916 6.938 1 94.44 202 PHE A N 1
ATOM 1586 C CA . PHE A 1 202 ? 23.953 4.062 6.188 1 94.44 202 PHE A CA 1
ATOM 1587 C C . PHE A 1 202 ? 23.641 2.801 5.391 1 94.44 202 PHE A C 1
ATOM 1589 O O . PHE A 1 202 ? 22.938 2.852 4.383 1 94.44 202 PHE A O 1
ATOM 1596 N N . THR A 1 203 ? 24.172 1.64 5.844 1 94.88 203 THR A N 1
ATOM 1597 C CA . THR A 1 203 ? 24.047 0.386 5.109 1 94.88 203 THR A CA 1
ATOM 1598 C C . THR A 1 203 ? 22.703 -0.277 5.398 1 94.88 203 THR A C 1
ATOM 1600 O O . THR A 1 203 ? 22.453 -0.738 6.512 1 94.88 203 THR A O 1
ATOM 1603 N N . ALA A 1 204 ? 21.828 -0.39 4.461 1 97.56 204 ALA A N 1
ATOM 1604 C CA . ALA A 1 204 ? 20.531 -1.069 4.523 1 97.56 204 ALA A CA 1
ATOM 1605 C C . ALA A 1 204 ? 19.938 -1.26 3.129 1 97.56 204 ALA A C 1
ATOM 1607 O O . ALA A 1 204 ? 20.406 -0.651 2.162 1 97.56 204 ALA A O 1
ATOM 1608 N N . GLU A 1 205 ? 19.031 -2.158 3.008 1 97.31 205 GLU A N 1
ATOM 1609 C CA . GLU A 1 205 ? 18.328 -2.355 1.738 1 97.31 205 GLU A CA 1
ATOM 1610 C C . GLU A 1 205 ? 17.344 -1.228 1.471 1 97.31 205 GLU A C 1
ATOM 1612 O O . GLU A 1 205 ? 17.094 -0.872 0.316 1 97.31 205 GLU A O 1
ATOM 1617 N N . VAL A 1 206 ? 16.734 -0.709 2.545 1 98.19 206 VAL A N 1
ATOM 1618 C CA . VAL A 1 206 ? 15.812 0.422 2.484 1 98.19 206 VAL A CA 1
ATOM 1619 C C . VAL A 1 206 ? 16.25 1.497 3.479 1 98.19 206 VAL A C 1
ATOM 1621 O O . VAL A 1 206 ? 16.375 1.232 4.676 1 98.19 206 VAL A O 1
ATOM 1624 N N . VAL A 1 207 ? 16.562 2.688 2.988 1 98.5 207 VAL A N 1
ATOM 1625 C CA . VAL A 1 207 ? 16.969 3.809 3.826 1 98.5 207 VAL A CA 1
ATOM 1626 C C . VAL A 1 207 ? 15.914 4.91 3.764 1 98.5 207 VAL A C 1
ATOM 1628 O O . VAL A 1 207 ? 15.578 5.402 2.682 1 98.5 207 VAL A O 1
ATOM 1631 N N . VAL A 1 208 ? 15.391 5.312 4.898 1 98.19 208 VAL A N 1
ATOM 1632 C CA . VAL A 1 208 ? 14.32 6.297 4.977 1 98.19 208 VAL A CA 1
ATOM 1633 C C . VAL A 1 208 ? 14.766 7.484 5.824 1 98.19 208 VAL A C 1
ATOM 1635 O O . VAL A 1 208 ? 15.109 7.324 6.996 1 98.19 208 VAL A O 1
ATOM 1638 N N . THR A 1 209 ? 14.742 8.656 5.25 1 97.88 209 THR A N 1
ATOM 1639 C CA . THR A 1 209 ? 15.062 9.844 6.035 1 97.88 209 THR A CA 1
ATOM 1640 C C . THR A 1 209 ? 13.797 10.445 6.645 1 97.88 209 THR A C 1
ATOM 1642 O O . THR A 1 209 ? 12.781 10.586 5.961 1 97.88 209 THR A O 1
ATOM 1645 N N . CYS A 1 210 ? 13.844 10.703 7.898 1 95.81 210 CYS A N 1
ATOM 1646 C CA . CYS A 1 210 ? 12.758 11.289 8.672 1 95.81 210 CYS A CA 1
ATOM 1647 C C . CYS A 1 210 ? 13.273 12.398 9.586 1 95.81 210 CYS A C 1
ATOM 1649 O O . CYS A 1 210 ? 12.844 12.516 10.734 1 95.81 210 CYS A O 1
ATOM 1651 N N . THR A 1 211 ? 14.141 13.219 9.172 1 92.12 211 THR A N 1
ATOM 1652 C CA . THR A 1 211 ? 14.844 14.109 10.086 1 92.12 211 THR A CA 1
ATOM 1653 C C . THR A 1 211 ? 14.258 15.516 10.039 1 92.12 211 THR A C 1
ATOM 1655 O O . THR A 1 211 ? 14.367 16.281 11 1 92.12 211 THR A O 1
ATOM 1658 N N . GLY A 1 212 ? 13.703 15.883 8.883 1 87.44 212 GLY A N 1
ATOM 1659 C CA . GLY A 1 212 ? 13.25 17.25 8.664 1 87.44 212 GLY A CA 1
ATOM 1660 C C . GLY A 1 212 ? 14.383 18.219 8.383 1 87.44 212 GLY A C 1
ATOM 1661 O O . GLY A 1 212 ? 14.18 19.438 8.352 1 87.44 212 GLY A O 1
ATOM 1662 N N . VAL A 1 213 ? 15.555 17.641 8.211 1 87.88 213 VAL A N 1
ATOM 1663 C CA . VAL A 1 213 ? 16.734 18.484 8.016 1 87.88 213 VAL A CA 1
ATOM 1664 C C . VAL A 1 213 ? 17.234 18.344 6.578 1 87.88 213 VAL A C 1
ATOM 1666 O O . VAL A 1 213 ? 17.312 17.234 6.043 1 87.88 213 VAL A O 1
ATOM 1669 N N . LYS A 1 214 ? 17.531 19.438 5.988 1 88.69 214 LYS A N 1
ATOM 1670 C CA . LYS A 1 214 ? 18 19.453 4.602 1 88.69 214 LYS A CA 1
ATOM 1671 C C . LYS A 1 214 ? 19.359 18.797 4.469 1 88.69 214 LYS A C 1
ATOM 1673 O O . LYS A 1 214 ? 20.234 18.984 5.316 1 88.69 214 LYS A O 1
ATOM 1678 N N . GLY A 1 215 ? 19.594 18.016 3.453 1 91 215 GLY A N 1
ATOM 1679 C CA . GLY A 1 215 ? 20.891 17.531 3.041 1 91 215 GLY A CA 1
ATOM 1680 C C . GLY A 1 215 ? 21.469 16.5 3.994 1 91 215 GLY A C 1
ATOM 1681 O O . GLY A 1 215 ? 22.688 16.438 4.199 1 91 215 GLY A O 1
ATOM 1682 N N . VAL A 1 216 ? 20.672 15.727 4.648 1 92.44 216 VAL A N 1
ATOM 1683 C CA . VAL A 1 216 ? 21.094 14.68 5.57 1 92.44 216 VAL A CA 1
ATOM 1684 C C . VAL A 1 216 ? 21.922 13.641 4.82 1 92.44 216 VAL A C 1
ATOM 1686 O O . VAL A 1 216 ? 22.938 13.156 5.332 1 92.44 216 VAL A O 1
ATOM 1689 N N . LEU A 1 217 ? 21.5 13.227 3.646 1 95.88 217 LEU A N 1
ATOM 1690 C CA . LEU A 1 217 ? 22.234 12.312 2.775 1 95.88 217 LEU A CA 1
ATOM 1691 C C . LEU A 1 217 ? 22.781 13.055 1.551 1 95.88 217 LEU A C 1
ATOM 1693 O O . LEU A 1 217 ? 22 13.438 0.667 1 95.88 217 LEU A O 1
ATOM 1697 N N . GLY A 1 218 ? 23.984 13.328 1.495 1 95.5 218 GLY A N 1
ATOM 1698 C CA . GLY A 1 218 ? 24.688 13.859 0.337 1 95.5 218 GLY A CA 1
ATOM 1699 C C . GLY A 1 218 ? 25.672 12.875 -0.259 1 95.5 218 GLY A C 1
ATOM 1700 O O . GLY A 1 218 ? 25.578 11.672 -0.036 1 95.5 218 GLY A O 1
ATOM 1701 N N . LYS A 1 219 ? 26.594 13.398 -1.016 1 96.69 219 LYS A N 1
ATOM 1702 C CA . LYS A 1 219 ? 27.547 12.57 -1.735 1 96.69 219 LYS A CA 1
ATOM 1703 C C . LYS A 1 219 ? 28.312 11.648 -0.78 1 96.69 219 LYS A C 1
ATOM 1705 O O . LYS A 1 219 ? 28.391 10.438 -1.008 1 96.69 219 LYS A O 1
ATOM 1710 N N . GLU A 1 220 ? 28.812 12.203 0.279 1 96.12 220 GLU A N 1
ATOM 1711 C CA . GLU A 1 220 ? 29.641 11.453 1.218 1 96.12 220 GLU A CA 1
ATOM 1712 C C . GLU A 1 220 ? 28.859 10.289 1.835 1 96.12 220 GLU A C 1
ATOM 1714 O O . GLU A 1 220 ? 29.344 9.164 1.892 1 96.12 220 GLU A O 1
ATOM 1719 N N . GLU A 1 221 ? 27.656 10.57 2.299 1 95.88 221 GLU A N 1
ATOM 1720 C CA . GLU A 1 221 ? 26.812 9.547 2.92 1 95.88 221 GLU A CA 1
ATOM 1721 C C . GLU A 1 221 ? 26.375 8.5 1.897 1 95.88 221 GLU A C 1
ATOM 1723 O O . GLU A 1 221 ? 26.344 7.305 2.195 1 95.88 221 GLU A O 1
ATOM 1728 N N . LEU A 1 222 ? 26.062 8.891 0.689 1 96.75 222 LEU A N 1
ATOM 1729 C CA . LEU A 1 222 ? 25.562 8 -0.351 1 96.75 222 LEU A CA 1
ATOM 1730 C C . LEU A 1 222 ? 26.641 7.035 -0.819 1 96.75 222 LEU A C 1
ATOM 1732 O O . LEU A 1 222 ? 26.328 5.941 -1.298 1 96.75 222 LEU A O 1
ATOM 1736 N N . GLU A 1 223 ? 27.875 7.426 -0.686 1 96.69 223 GLU A N 1
ATOM 1737 C CA . GLU A 1 223 ? 28.984 6.531 -1.03 1 96.69 223 GLU A CA 1
ATOM 1738 C C . GLU A 1 223 ? 29.062 5.359 -0.057 1 96.69 223 GLU A C 1
ATOM 1740 O O . GLU A 1 223 ? 29.688 4.34 -0.36 1 96.69 223 GLU A O 1
ATOM 1745 N N . GLU A 1 224 ? 28.391 5.492 1.072 1 95.31 224 GLU A N 1
ATOM 1746 C CA . GLU A 1 224 ? 28.5 4.484 2.125 1 95.31 224 GLU A CA 1
ATOM 1747 C C . GLU A 1 224 ? 27.312 3.537 2.115 1 95.31 224 GLU A C 1
ATOM 1749 O O . GLU A 1 224 ? 27.297 2.543 2.844 1 95.31 224 GLU A O 1
ATOM 1754 N N . ILE A 1 225 ? 26.328 3.777 1.287 1 96.12 225 ILE A N 1
ATOM 1755 C CA . ILE A 1 225 ? 25.094 2.977 1.296 1 96.12 225 ILE A CA 1
ATOM 1756 C C . ILE A 1 225 ? 25.391 1.594 0.714 1 96.12 225 ILE A C 1
ATOM 1758 O O . ILE A 1 225 ? 26.453 1.366 0.131 1 96.12 225 ILE A O 1
ATOM 1762 N N . SER A 1 226 ? 24.531 0.602 0.935 1 96.31 226 SER A N 1
ATOM 1763 C CA . SER A 1 226 ? 24.625 -0.733 0.355 1 96.31 226 SER A CA 1
ATOM 1764 C C . SER A 1 226 ? 24.297 -0.717 -1.133 1 96.31 226 SER A C 1
ATOM 1766 O O . SER A 1 226 ? 23.484 0.094 -1.583 1 96.31 226 SER A O 1
ATOM 1768 N N . ASP A 1 227 ? 24.922 -1.584 -1.864 1 96.31 227 ASP A N 1
ATOM 1769 C CA . ASP A 1 227 ? 24.547 -1.765 -3.266 1 96.31 227 ASP A CA 1
ATOM 1770 C C . ASP A 1 227 ? 23.094 -2.197 -3.402 1 96.31 227 ASP A C 1
ATOM 1772 O O . ASP A 1 227 ? 22.641 -3.115 -2.709 1 96.31 227 ASP A O 1
ATOM 1776 N N . GLY A 1 228 ? 22.344 -1.458 -4.211 1 95.94 228 GLY A N 1
ATOM 1777 C CA . GLY A 1 228 ? 20.969 -1.828 -4.48 1 95.94 228 GLY A CA 1
ATOM 1778 C C . GLY A 1 228 ? 19.984 -1.192 -3.518 1 95.94 228 GLY A C 1
ATOM 1779 O O . GLY A 1 228 ? 18.781 -1.492 -3.559 1 95.94 228 GLY A O 1
ATOM 1780 N N . SER A 1 229 ? 20.469 -0.26 -2.697 1 97.44 229 SER A N 1
ATOM 1781 C CA . SER A 1 229 ? 19.609 0.333 -1.676 1 97.44 229 SER A CA 1
ATOM 1782 C C . SER A 1 229 ? 18.516 1.18 -2.301 1 97.44 229 SER A C 1
ATOM 1784 O O . SER A 1 229 ? 18.734 1.838 -3.32 1 97.44 229 SER A O 1
ATOM 1786 N N . ILE A 1 230 ? 17.344 1.136 -1.728 1 98 230 ILE A N 1
ATOM 1787 C CA . ILE A 1 230 ? 16.234 2.025 -2.045 1 98 230 ILE A CA 1
ATOM 1788 C C . ILE A 1 230 ? 16.188 3.168 -1.032 1 98 230 ILE A C 1
ATOM 1790 O O . ILE A 1 230 ? 16.109 2.932 0.176 1 98 230 ILE A O 1
ATOM 1794 N N . ILE A 1 231 ? 16.234 4.363 -1.475 1 98.19 231 ILE A N 1
ATOM 1795 C CA . ILE A 1 231 ? 16.344 5.523 -0.595 1 98.19 231 ILE A CA 1
ATOM 1796 C C . ILE A 1 231 ? 15.094 6.395 -0.752 1 98.19 231 ILE A C 1
ATOM 1798 O O . ILE A 1 231 ? 14.711 6.742 -1.871 1 98.19 231 ILE A O 1
ATOM 1802 N N . LEU A 1 232 ? 14.484 6.688 0.383 1 96.81 232 LEU A N 1
ATOM 1803 C CA . LEU A 1 232 ? 13.25 7.469 0.415 1 96.81 232 LEU A CA 1
ATOM 1804 C C . LEU A 1 232 ? 13.344 8.578 1.453 1 96.81 232 LEU A C 1
ATOM 1806 O O . LEU A 1 232 ? 14.023 8.438 2.467 1 96.81 232 LEU A O 1
ATOM 1810 N N . ASN A 1 233 ? 12.57 9.602 1.166 1 96.31 233 ASN A N 1
ATOM 1811 C CA . ASN A 1 233 ? 12.43 10.703 2.109 1 96.31 233 ASN A CA 1
ATOM 1812 C C . ASN A 1 233 ? 11 10.828 2.617 1 96.31 233 ASN A C 1
ATOM 1814 O O . ASN A 1 233 ? 10.047 10.742 1.835 1 96.31 233 ASN A O 1
ATOM 1818 N N . MET A 1 234 ? 10.867 11.008 3.969 1 93.69 234 MET A N 1
ATOM 1819 C CA . MET A 1 234 ? 9.555 11.219 4.578 1 93.69 234 MET A CA 1
ATOM 1820 C C . MET A 1 234 ? 9.461 12.609 5.195 1 93.69 234 MET A C 1
ATOM 1822 O O . MET A 1 234 ? 8.461 12.945 5.828 1 93.69 234 MET A O 1
ATOM 1826 N N . GLY A 1 235 ? 10.461 13.352 5.016 1 86.88 235 GLY A N 1
ATOM 1827 C CA . GLY A 1 235 ? 10.461 14.688 5.586 1 86.88 235 GLY A CA 1
ATOM 1828 C C . GLY A 1 235 ? 9.93 15.742 4.637 1 86.88 235 GLY A C 1
ATOM 1829 O O . GLY A 1 235 ? 9.805 15.5 3.434 1 86.88 235 GLY A O 1
ATOM 1830 N N . ALA A 1 236 ? 9.664 16.891 5.188 1 78.5 236 ALA A N 1
ATOM 1831 C CA . ALA A 1 236 ? 9.109 18.016 4.426 1 78.5 236 ALA A CA 1
ATOM 1832 C C . ALA A 1 236 ? 10.211 18.734 3.654 1 78.5 236 ALA A C 1
ATOM 1834 O O . ALA A 1 236 ? 9.922 19.5 2.723 1 78.5 236 ALA A O 1
ATOM 1835 N N . GLU A 1 237 ? 11.406 18.5 4.016 1 80.75 237 GLU A N 1
ATOM 1836 C CA . GLU A 1 237 ? 12.547 19.141 3.367 1 80.75 237 GLU A CA 1
ATOM 1837 C C . GLU A 1 237 ? 13.258 18.188 2.414 1 80.75 237 GLU A C 1
ATOM 1839 O O . GLU A 1 237 ? 13.031 16.969 2.465 1 80.75 237 GLU A O 1
ATOM 1844 N N . MET A 1 238 ? 14.062 18.781 1.564 1 87.19 238 MET A N 1
ATOM 1845 C CA . MET A 1 238 ? 14.93 17.953 0.727 1 87.19 238 MET A CA 1
ATOM 1846 C C . MET A 1 238 ? 16.078 17.359 1.544 1 87.19 238 MET A C 1
ATOM 1848 O O . MET A 1 238 ? 17.172 17.922 1.57 1 87.19 238 MET A O 1
ATOM 1852 N N . GLU A 1 239 ? 15.82 16.234 2.039 1 93.75 239 GLU A N 1
ATOM 1853 C CA . GLU A 1 239 ? 16.766 15.633 2.982 1 93.75 239 GLU A CA 1
ATOM 1854 C C . GLU A 1 239 ? 17.859 14.875 2.252 1 93.75 239 GLU A C 1
ATOM 1856 O O . GLU A 1 239 ? 18.906 14.555 2.838 1 93.75 239 GLU A O 1
ATOM 1861 N N . ILE A 1 240 ? 17.641 14.562 1.006 1 96.38 240 ILE A N 1
ATOM 1862 C CA . ILE A 1 240 ? 18.578 13.781 0.203 1 96.38 240 ILE A CA 1
ATOM 1863 C C . ILE A 1 240 ? 19.062 14.617 -0.979 1 96.38 240 ILE A C 1
ATOM 1865 O O . ILE A 1 240 ? 18.25 15.156 -1.742 1 96.38 240 ILE A O 1
ATOM 1869 N N . GLU A 1 241 ? 20.281 14.789 -1.111 1 94.75 241 GLU A N 1
ATOM 1870 C CA . GLU A 1 241 ? 20.906 15.398 -2.281 1 94.75 241 GLU A CA 1
ATOM 1871 C C . GLU A 1 241 ? 21.484 14.336 -3.209 1 94.75 241 GLU A C 1
ATOM 1873 O O . GLU A 1 241 ? 22.578 13.82 -2.959 1 94.75 241 GLU A O 1
ATOM 1878 N N . PRO A 1 242 ? 20.75 14.023 -4.27 1 95.38 242 PRO A N 1
ATOM 1879 C CA . PRO A 1 242 ? 21.234 12.969 -5.16 1 95.38 242 PRO A CA 1
ATOM 1880 C C . PRO A 1 242 ? 22.672 13.211 -5.629 1 95.38 242 PRO A C 1
ATOM 1882 O O . PRO A 1 242 ? 23.062 14.352 -5.871 1 95.38 242 PRO A O 1
ATOM 1885 N N . ALA A 1 243 ? 23.375 12.25 -5.762 1 96.75 243 ALA A N 1
ATOM 1886 C CA . ALA A 1 243 ? 24.766 12.305 -6.195 1 96.75 243 ALA A CA 1
ATOM 1887 C C . ALA A 1 243 ? 25.141 11.07 -7.016 1 96.75 243 ALA A C 1
ATOM 1889 O O . ALA A 1 243 ? 24.453 10.039 -6.938 1 96.75 243 ALA A O 1
ATOM 1890 N N . GLY A 1 244 ? 26.219 11.172 -7.82 1 97.62 244 GLY A N 1
ATOM 1891 C CA . GLY A 1 244 ? 26.641 10.078 -8.688 1 97.62 244 GLY A CA 1
ATOM 1892 C C . GLY A 1 244 ? 26.078 10.188 -10.094 1 97.62 244 GLY A C 1
ATOM 1893 O O . GLY A 1 244 ? 25.562 11.234 -10.484 1 97.62 244 GLY A O 1
ATOM 1894 N N . GLU A 1 245 ? 26.188 9.109 -10.852 1 98 245 GLU A N 1
ATOM 1895 C CA . GLU A 1 245 ? 25.75 9.086 -12.25 1 98 245 GLU A CA 1
ATOM 1896 C C . GLU A 1 245 ? 24.344 8.508 -12.391 1 98 245 GLU A C 1
ATOM 1898 O O . GLU A 1 245 ? 24.062 7.438 -11.859 1 98 245 GLU A O 1
ATOM 1903 N N . LEU A 1 246 ? 23.5 9.289 -13.008 1 98 246 LEU A N 1
ATOM 1904 C CA . LEU A 1 246 ? 22.172 8.766 -13.328 1 98 246 LEU A CA 1
ATOM 1905 C C . LEU A 1 246 ? 22.266 7.648 -14.359 1 98 246 LEU A C 1
ATOM 1907 O O . LEU A 1 246 ? 22.75 7.867 -15.477 1 98 246 LEU A O 1
ATOM 1911 N N . ILE A 1 247 ? 21.859 6.457 -14.023 1 98.06 247 ILE A N 1
ATOM 1912 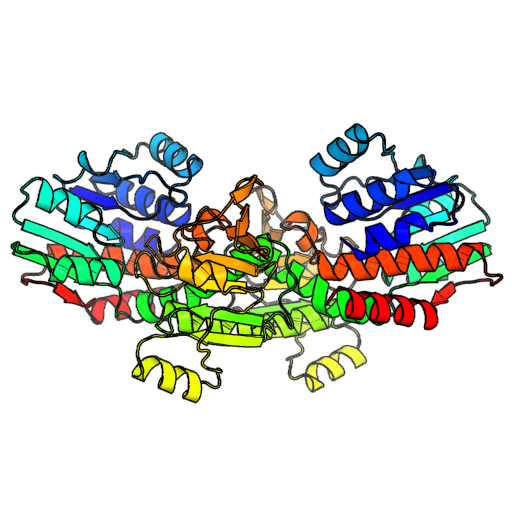C CA . ILE A 1 247 ? 21.938 5.293 -14.906 1 98.06 247 ILE A CA 1
ATOM 1913 C C . ILE A 1 247 ? 20.641 5.145 -15.688 1 98.06 247 ILE A C 1
ATOM 1915 O O . ILE A 1 247 ? 20.672 4.895 -16.906 1 98.06 247 ILE A O 1
ATOM 1919 N N . LYS A 1 248 ? 19.531 5.262 -14.961 1 97.38 248 LYS A N 1
ATOM 1920 C CA . LYS A 1 248 ? 18.219 5.066 -15.586 1 97.38 248 LYS A CA 1
ATOM 1921 C C . LYS A 1 248 ? 17.141 5.84 -14.836 1 97.38 248 LYS A C 1
ATOM 1923 O O . LYS A 1 248 ? 17.156 5.914 -13.609 1 97.38 248 LYS A O 1
ATOM 1928 N N . ASP A 1 249 ? 16.234 6.496 -15.57 1 97 249 ASP A N 1
ATOM 1929 C CA . ASP A 1 249 ? 15.094 7.234 -15.055 1 97 249 ASP A CA 1
ATOM 1930 C C . ASP A 1 249 ? 13.797 6.461 -15.289 1 97 249 ASP A C 1
ATOM 1932 O O . ASP A 1 249 ? 13.297 6.402 -16.422 1 97 249 ASP A O 1
ATOM 1936 N N . TYR A 1 250 ? 13.258 5.879 -14.242 1 93.81 250 TYR A N 1
ATOM 1937 C CA . TYR A 1 250 ? 12.031 5.098 -14.344 1 93.81 250 TYR A CA 1
ATOM 1938 C C . TYR A 1 250 ? 10.812 5.961 -14.031 1 93.81 250 TYR A C 1
ATOM 1940 O O . TYR A 1 250 ? 9.719 5.438 -13.797 1 93.81 250 TYR A O 1
ATOM 1948 N N . GLY A 1 251 ? 11.023 7.273 -13.945 1 92.94 251 GLY A N 1
ATOM 1949 C CA . GLY A 1 251 ? 9.977 8.195 -13.531 1 92.94 251 GLY A CA 1
ATOM 1950 C C . GLY A 1 251 ? 10.102 8.633 -12.086 1 92.94 251 GLY A C 1
ATOM 1951 O O . GLY A 1 251 ? 10.977 9.43 -11.742 1 92.94 251 GLY A O 1
ATOM 1952 N N . LEU A 1 252 ? 9.297 7.957 -11.164 1 92.88 252 LEU A N 1
ATOM 1953 C CA . LEU A 1 252 ? 9.328 8.32 -9.758 1 92.88 252 LEU A CA 1
ATOM 1954 C C . LEU A 1 252 ? 10.531 7.699 -9.055 1 92.88 252 LEU A C 1
ATOM 1956 O O . LEU A 1 252 ? 10.875 8.078 -7.938 1 92.88 252 LEU A O 1
ATOM 1960 N N . VAL A 1 253 ? 11.141 6.711 -9.789 1 96.44 253 VAL A N 1
ATOM 1961 C CA . VAL A 1 253 ? 12.336 6.07 -9.266 1 96.44 253 VAL A CA 1
ATOM 1962 C C . VAL A 1 253 ? 13.5 6.281 -10.227 1 96.44 253 VAL A C 1
ATOM 1964 O O . VAL A 1 253 ? 13.352 6.086 -11.438 1 96.44 253 VAL A O 1
ATOM 1967 N N . LYS A 1 254 ? 14.594 6.73 -9.719 1 97.75 254 LYS A N 1
ATOM 1968 C CA . LYS A 1 254 ? 15.797 6.891 -10.531 1 97.75 254 LYS A CA 1
ATOM 1969 C C . LYS A 1 254 ? 16.938 6.039 -9.984 1 97.75 254 LYS A C 1
ATOM 1971 O O . LYS A 1 254 ? 17.125 5.938 -8.773 1 97.75 254 LYS A O 1
ATOM 1976 N N . GLU A 1 255 ? 17.594 5.422 -10.852 1 98.19 255 GLU A N 1
ATOM 1977 C CA . GLU A 1 255 ? 18.75 4.59 -10.523 1 98.19 255 GLU A CA 1
ATOM 1978 C C . GLU A 1 255 ? 20.062 5.359 -10.695 1 98.19 255 GLU A C 1
ATOM 1980 O O . GLU A 1 255 ? 20.328 5.906 -11.766 1 98.19 255 GLU A O 1
ATOM 1985 N N . TYR A 1 256 ? 20.828 5.418 -9.68 1 98.44 256 TYR A N 1
ATOM 1986 C CA . TYR A 1 256 ? 22.109 6.094 -9.703 1 98.44 256 TYR A CA 1
ATOM 1987 C C . TYR A 1 256 ? 23.25 5.113 -9.43 1 98.44 256 TYR A C 1
ATOM 1989 O O . TYR A 1 256 ? 23.031 4.051 -8.844 1 98.44 256 TYR A O 1
ATOM 1997 N N . GLU A 1 257 ? 24.359 5.414 -9.922 1 98.56 257 GLU A N 1
ATOM 1998 C CA . GLU A 1 257 ? 25.594 4.734 -9.547 1 98.56 257 GLU A CA 1
ATOM 1999 C C . GLU A 1 257 ? 26.562 5.684 -8.836 1 98.56 257 GLU A C 1
ATOM 2001 O O . GLU A 1 257 ? 26.75 6.816 -9.273 1 98.56 257 GLU A O 1
ATOM 2006 N N . ILE A 1 258 ? 27.047 5.281 -7.754 1 97.38 258 ILE A N 1
ATOM 2007 C CA . ILE A 1 258 ? 28.016 6.074 -7.008 1 97.38 258 ILE A CA 1
ATOM 2008 C C . ILE A 1 258 ? 29.016 5.148 -6.312 1 97.38 258 ILE A C 1
ATOM 2010 O O . ILE A 1 258 ? 28.625 4.203 -5.625 1 97.38 258 ILE A O 1
ATOM 2014 N N . ALA A 1 259 ? 30.375 5.391 -6.523 1 96.75 259 ALA A N 1
ATOM 2015 C CA . ALA A 1 259 ? 31.438 4.617 -5.898 1 96.75 259 ALA A CA 1
ATOM 2016 C C . ALA A 1 259 ? 31.281 3.129 -6.191 1 96.75 259 ALA A C 1
ATOM 2018 O O . ALA A 1 259 ? 31.438 2.293 -5.297 1 96.75 259 ALA A O 1
ATOM 2019 N N . GLY A 1 260 ? 30.828 2.828 -7.355 1 96.62 260 GLY A N 1
ATOM 2020 C CA . GLY A 1 260 ? 30.734 1.45 -7.816 1 96.62 260 GLY A CA 1
ATOM 2021 C C . GLY A 1 260 ? 29.484 0.744 -7.344 1 96.62 260 GLY A C 1
ATOM 2022 O O . GLY A 1 260 ? 29.312 -0.458 -7.562 1 96.62 260 GLY A O 1
ATOM 2023 N N . LYS A 1 261 ? 28.609 1.427 -6.684 1 96.75 261 LYS A N 1
ATOM 2024 C CA . LYS A 1 261 ? 27.375 0.865 -6.176 1 96.75 261 LYS A CA 1
ATOM 2025 C C . LYS A 1 261 ? 26.156 1.516 -6.84 1 96.75 261 LYS A C 1
ATOM 2027 O O . LYS A 1 261 ? 26.234 2.658 -7.297 1 96.75 261 LYS A O 1
ATOM 2032 N N . ARG A 1 262 ? 25.094 0.794 -6.879 1 97.25 262 ARG A N 1
ATOM 2033 C CA . ARG A 1 262 ? 23.828 1.317 -7.41 1 97.25 262 ARG A CA 1
ATOM 2034 C C . ARG A 1 262 ? 22.844 1.626 -6.285 1 97.25 262 ARG A C 1
ATOM 2036 O O . ARG A 1 262 ? 22.797 0.915 -5.281 1 97.25 262 ARG A O 1
ATOM 2043 N N . TYR A 1 263 ? 22.125 2.676 -6.426 1 97.94 263 TYR A N 1
ATOM 2044 C CA . TYR A 1 263 ? 21.016 2.926 -5.508 1 97.94 263 TYR A CA 1
ATOM 2045 C C . TYR A 1 263 ? 19.828 3.527 -6.238 1 97.94 263 TYR A C 1
ATOM 2047 O O . TYR A 1 263 ? 19.969 4.09 -7.328 1 97.94 263 TYR A O 1
ATOM 2055 N N . PHE A 1 264 ? 18.672 3.354 -5.703 1 98.19 264 PHE A N 1
ATOM 2056 C CA . PHE A 1 264 ? 17.422 3.812 -6.273 1 98.19 264 PHE A CA 1
ATOM 2057 C C . PHE A 1 264 ? 16.812 4.93 -5.426 1 98.19 264 PHE A C 1
ATOM 2059 O O . PHE A 1 264 ? 16.5 4.727 -4.25 1 98.19 264 PHE A O 1
ATOM 2066 N N . LEU A 1 265 ? 16.734 6.082 -5.969 1 97.88 265 LEU A N 1
ATOM 2067 C CA . LEU A 1 265 ? 16.188 7.242 -5.281 1 97.88 265 LEU A CA 1
ATOM 2068 C C . LEU A 1 265 ? 14.719 7.449 -5.664 1 97.88 265 LEU A C 1
ATOM 2070 O O . LEU A 1 265 ? 14.391 7.531 -6.852 1 97.88 265 LEU A O 1
ATOM 2074 N N . VAL A 1 266 ? 13.922 7.504 -4.668 1 96.31 266 VAL A N 1
ATOM 2075 C CA . VAL A 1 266 ? 12.484 7.645 -4.895 1 96.31 266 VAL A CA 1
ATOM 2076 C C . VAL A 1 266 ? 12.102 9.125 -4.902 1 96.31 266 VAL A C 1
ATOM 2078 O O . VAL A 1 266 ? 12.516 9.883 -4.016 1 96.31 266 VAL A O 1
ATOM 2081 N N . ALA A 1 267 ? 11.367 9.578 -5.902 1 93.5 267 ALA A N 1
ATOM 2082 C CA . ALA A 1 267 ? 10.734 10.891 -6.023 1 93.5 267 ALA A CA 1
ATOM 2083 C C . ALA A 1 267 ? 11.773 12.008 -5.93 1 93.5 267 ALA A C 1
ATOM 2085 O O . ALA A 1 267 ? 11.547 13.023 -5.273 1 93.5 267 ALA A O 1
ATOM 2086 N N . ASP A 1 268 ? 12.977 11.727 -6.445 1 92.12 268 ASP A N 1
ATOM 2087 C CA . ASP A 1 268 ? 14.055 12.711 -6.516 1 92.12 268 ASP A CA 1
ATOM 2088 C C . ASP A 1 268 ? 14.383 13.266 -5.133 1 92.12 268 ASP A C 1
ATOM 2090 O O . ASP A 1 268 ? 14.797 14.422 -5 1 92.12 268 ASP A O 1
ATOM 2094 N N . GLY A 1 269 ? 14.016 12.547 -4.102 1 91.44 269 GLY A N 1
ATOM 2095 C CA . GLY A 1 269 ? 14.344 12.953 -2.746 1 91.44 269 GLY A CA 1
ATOM 2096 C C . GLY A 1 269 ? 13.242 13.742 -2.076 1 91.44 269 GLY A C 1
ATOM 2097 O O . GLY A 1 269 ? 13.391 14.18 -0.933 1 91.44 269 GLY A O 1
ATOM 2098 N N . TYR A 1 270 ? 12.172 13.969 -2.768 1 89.56 270 TYR A N 1
ATOM 2099 C CA . TYR A 1 270 ? 11 14.578 -2.146 1 89.56 270 TYR A CA 1
ATOM 2100 C C . TYR A 1 270 ? 10.211 13.555 -1.341 1 89.56 270 TYR A C 1
ATOM 2102 O O . TYR A 1 270 ? 10.547 12.375 -1.33 1 89.56 270 TYR A O 1
ATOM 2110 N N . ALA A 1 271 ? 9.219 14.031 -0.628 1 90.44 271 ALA A N 1
ATOM 2111 C CA . ALA A 1 271 ? 8.438 13.164 0.247 1 90.44 271 ALA A CA 1
ATOM 2112 C C . ALA A 1 271 ? 7.816 12.016 -0.537 1 90.44 271 ALA A C 1
ATOM 2114 O O . ALA A 1 271 ? 6.887 12.219 -1.32 1 90.44 271 ALA A O 1
ATOM 2115 N N . ALA A 1 272 ? 8.273 10.812 -0.273 1 92.75 272 ALA A N 1
ATOM 2116 C CA . ALA A 1 272 ? 7.926 9.641 -1.072 1 92.75 272 ALA A CA 1
ATOM 2117 C C . ALA A 1 272 ? 6.457 9.258 -0.883 1 92.75 272 ALA A C 1
ATOM 2119 O O . ALA A 1 272 ? 5.809 8.781 -1.816 1 92.75 272 ALA A O 1
ATOM 2120 N N . ASN A 1 273 ? 5.949 9.477 0.341 1 91.62 273 ASN A N 1
ATOM 2121 C CA . ASN A 1 273 ? 4.574 9.078 0.633 1 91.62 273 ASN A CA 1
ATOM 2122 C C . ASN A 1 273 ? 3.572 9.906 -0.172 1 91.62 273 ASN A C 1
ATOM 2124 O O . ASN A 1 273 ? 2.49 9.414 -0.504 1 91.62 273 ASN A O 1
ATOM 2128 N N . LEU A 1 274 ? 3.936 11.133 -0.465 1 89.56 274 LEU A N 1
ATOM 2129 C CA . LEU A 1 274 ? 3.061 12 -1.246 1 89.56 274 LEU A CA 1
ATOM 2130 C C . LEU A 1 274 ? 3.242 11.75 -2.74 1 89.56 274 LEU A C 1
ATOM 2132 O O . LEU A 1 274 ? 2.283 11.844 -3.51 1 89.56 274 LEU A O 1
ATOM 2136 N N . ALA A 1 275 ? 4.469 11.391 -3.076 1 90.12 275 ALA A N 1
ATOM 2137 C CA . ALA A 1 275 ? 4.785 11.211 -4.492 1 90.12 275 ALA A CA 1
ATOM 2138 C C . ALA A 1 275 ? 4.238 9.891 -5.012 1 90.12 275 ALA A C 1
ATOM 2140 O O . ALA A 1 275 ? 3.652 9.836 -6.094 1 90.12 275 ALA A O 1
ATOM 2141 N N . LEU A 1 276 ? 4.449 8.773 -4.273 1 88.94 276 LEU A N 1
ATOM 2142 C CA . LEU A 1 276 ? 4.062 7.438 -4.719 1 88.94 276 LEU A CA 1
ATOM 2143 C C . LEU A 1 276 ? 2.648 7.098 -4.262 1 88.94 276 LEU A C 1
ATOM 2145 O O . LEU A 1 276 ? 1.988 6.242 -4.852 1 88.94 276 LEU A O 1
ATOM 2149 N N . GLY A 1 277 ? 2.219 7.754 -3.266 1 84.56 277 GLY A N 1
ATOM 2150 C CA . GLY A 1 277 ? 0.916 7.41 -2.719 1 84.56 277 GLY A CA 1
ATOM 2151 C C . GLY A 1 277 ? 0.026 8.617 -2.492 1 84.56 277 GLY A C 1
ATOM 2152 O O . GLY A 1 277 ? 0.138 9.617 -3.203 1 84.56 277 GLY A O 1
ATOM 2153 N N . SER A 1 278 ? -0.913 8.352 -1.648 1 85.25 278 SER A N 1
ATOM 2154 C CA . SER A 1 278 ? -1.894 9.391 -1.37 1 85.25 278 SER A CA 1
ATOM 2155 C C . SER A 1 278 ? -1.646 10.031 -0.009 1 85.25 278 SER A C 1
ATOM 2157 O O . SER A 1 278 ? -2.525 10.703 0.535 1 85.25 278 SER A O 1
ATOM 2159 N N . GLY A 1 279 ? -0.443 9.727 0.486 1 90.12 279 GLY A N 1
ATOM 2160 C CA . GLY A 1 279 ? -0.087 10.344 1.755 1 90.12 279 GLY A CA 1
ATOM 2161 C C . GLY A 1 279 ? -0.757 9.68 2.945 1 90.12 279 GLY A C 1
ATOM 2162 O O . GLY A 1 279 ? -0.861 8.453 3.006 1 90.12 279 GLY A O 1
ATOM 2163 N N . THR A 1 280 ? -1.123 10.5 3.918 1 92.75 280 THR A N 1
ATOM 2164 C CA . THR A 1 280 ? -1.688 10.047 5.184 1 92.75 280 THR A CA 1
ATOM 2165 C C . THR A 1 280 ? -3.152 9.664 5.016 1 92.75 280 THR A C 1
ATOM 2167 O O . THR A 1 280 ? -3.891 10.305 4.27 1 92.75 280 THR A O 1
ATOM 2170 N N . PRO A 1 281 ? -3.594 8.617 5.68 1 94.19 281 PRO A N 1
ATOM 2171 C CA . PRO A 1 281 ? -4.965 8.133 5.539 1 94.19 281 PRO A CA 1
ATOM 2172 C C . PRO A 1 281 ? -6.008 9.211 5.801 1 94.19 281 PRO A C 1
ATOM 2174 O O . PRO A 1 281 ? -5.777 10.117 6.609 1 94.19 281 PRO A O 1
ATOM 2177 N N . ILE A 1 282 ? -7.098 9.062 5.211 1 93.88 282 ILE A N 1
ATOM 2178 C CA . ILE A 1 282 ? -8.141 10.078 5.137 1 93.88 282 ILE A CA 1
ATOM 2179 C C . ILE A 1 282 ? -8.695 10.352 6.531 1 93.88 282 ILE A C 1
ATOM 2181 O O . ILE A 1 282 ? -8.961 11.508 6.887 1 93.88 282 ILE A O 1
ATOM 2185 N N . GLU A 1 283 ? -8.906 9.297 7.395 1 93.19 283 GLU A N 1
ATOM 2186 C CA . GLU A 1 283 ? -9.461 9.492 8.727 1 93.19 283 GLU A CA 1
ATOM 2187 C C . GLU A 1 283 ? -8.523 10.336 9.602 1 93.19 283 GLU A C 1
ATOM 2189 O O . GLU A 1 283 ? -8.984 11.148 10.398 1 93.19 283 GLU A O 1
ATOM 2194 N N . VAL A 1 284 ? -7.238 10.141 9.383 1 94.06 284 VAL A N 1
ATOM 2195 C CA . VAL A 1 284 ? -6.234 10.891 10.125 1 94.06 284 VAL A CA 1
ATOM 2196 C C . VAL A 1 284 ? -6.246 12.359 9.688 1 94.06 284 VAL A C 1
ATOM 2198 O O . VAL A 1 284 ? -6.277 13.266 10.523 1 94.06 284 VAL A O 1
ATOM 2201 N N . MET A 1 285 ? -6.297 12.547 8.414 1 95.62 285 MET A N 1
ATOM 2202 C CA . MET A 1 285 ? -6.273 13.914 7.891 1 95.62 285 MET A CA 1
ATOM 2203 C C . MET A 1 285 ? -7.562 14.648 8.234 1 95.62 285 MET A C 1
ATOM 2205 O O . MET A 1 285 ? -7.551 15.859 8.469 1 95.62 285 MET A O 1
ATOM 2209 N N . ASP A 1 286 ? -8.688 13.875 8.273 1 95.69 286 ASP A N 1
ATOM 2210 C CA . ASP A 1 286 ? -9.945 14.484 8.688 1 95.69 286 ASP A CA 1
ATOM 2211 C C . ASP A 1 286 ? -9.828 15.125 10.062 1 95.69 286 ASP A C 1
ATOM 2213 O O . ASP A 1 286 ? -10.305 16.234 10.281 1 95.69 286 ASP A O 1
ATOM 2217 N N . ARG A 1 287 ? -9.125 14.469 10.969 1 94.75 287 ARG A N 1
ATOM 2218 C CA . ARG A 1 287 ? -8.922 14.977 12.32 1 94.75 287 ARG A CA 1
ATOM 2219 C C . ARG A 1 287 ? -7.953 16.156 12.328 1 94.75 287 ARG A C 1
ATOM 2221 O O . ARG A 1 287 ? -8.219 17.188 12.953 1 94.75 287 ARG A O 1
ATOM 2228 N N . THR A 1 288 ? -6.832 16.016 11.617 1 95.5 288 THR A N 1
ATOM 2229 C CA . THR A 1 288 ? -5.809 17.047 11.578 1 95.5 288 THR A CA 1
ATOM 2230 C C . THR A 1 288 ? -6.363 18.328 10.961 1 95.5 288 THR A C 1
ATOM 2232 O O . THR A 1 288 ? -6.164 19.422 11.492 1 95.5 288 THR A O 1
ATOM 2235 N N . PHE A 1 289 ? -7.105 18.188 9.859 1 97.25 289 PHE A N 1
ATOM 2236 C CA . PHE A 1 289 ? -7.652 19.344 9.164 1 97.25 289 PHE A CA 1
ATOM 2237 C C . PHE A 1 289 ? -8.758 20 9.977 1 97.25 289 PHE A C 1
ATOM 2239 O O . PHE A 1 289 ? -8.922 21.219 9.953 1 97.25 289 PHE A O 1
ATOM 2246 N N . SER A 1 290 ? -9.5 19.156 10.719 1 97.12 290 SER A N 1
ATOM 2247 C CA . SER A 1 290 ? -10.516 19.719 11.617 1 97.12 290 SER A CA 1
ATOM 2248 C C . SER A 1 290 ? -9.867 20.531 12.727 1 97.12 290 SER A C 1
ATOM 2250 O O . SER A 1 290 ? -10.367 21.609 13.086 1 97.12 290 SER A O 1
ATOM 2252 N N . ALA A 1 291 ? -8.781 20.016 13.234 1 96.94 291 ALA A N 1
ATOM 2253 C CA . ALA A 1 291 ? -8.031 20.766 14.242 1 96.94 291 ALA A CA 1
ATOM 2254 C C . ALA A 1 291 ? -7.543 22.094 13.68 1 96.94 291 ALA A C 1
ATOM 2256 O O . ALA A 1 291 ? -7.586 23.109 14.367 1 96.94 291 ALA A O 1
ATOM 2257 N N . ALA A 1 292 ? -7.09 22.078 12.438 1 97.69 292 ALA A N 1
ATOM 2258 C CA . ALA A 1 292 ? -6.613 23.297 11.797 1 97.69 292 ALA A CA 1
ATOM 2259 C C . ALA A 1 292 ? -7.73 24.328 11.664 1 97.69 292 ALA A C 1
ATOM 2261 O O . ALA A 1 292 ? -7.52 25.531 11.914 1 97.69 292 ALA A O 1
ATOM 2262 N N . ILE A 1 293 ? -8.914 23.891 11.305 1 98.25 293 ILE A N 1
ATOM 2263 C CA . ILE A 1 293 ? -10.055 24.766 11.148 1 98.25 293 ILE A CA 1
ATOM 2264 C C . ILE A 1 293 ? -10.391 25.422 12.492 1 98.25 293 ILE A C 1
ATOM 2266 O O . ILE A 1 293 ? -10.547 26.641 12.578 1 98.25 293 ILE A O 1
ATOM 2270 N N . LEU A 1 294 ? -10.477 24.562 13.492 1 98.06 294 LEU A N 1
ATOM 2271 C CA . LEU A 1 294 ? -10.828 25.078 14.812 1 98.06 294 LEU A CA 1
ATOM 2272 C C . LEU A 1 294 ? -9.727 25.984 15.352 1 98.06 294 LEU A C 1
ATOM 2274 O O . LEU A 1 294 ? -10.008 26.953 16.062 1 98.06 294 LEU A O 1
ATOM 2278 N N . ALA A 1 295 ? -8.5 25.641 15.039 1 98.06 295 ALA A N 1
ATOM 2279 C CA . ALA A 1 295 ? -7.379 26.5 15.422 1 98.06 295 ALA A CA 1
ATOM 2280 C C . ALA A 1 295 ? -7.484 27.875 14.758 1 98.06 295 ALA A C 1
ATOM 2282 O O . ALA A 1 295 ? -7.195 28.891 15.383 1 98.06 295 ALA A O 1
ATOM 2283 N N . LEU A 1 296 ? -7.867 27.922 13.461 1 98.31 296 LEU A N 1
ATOM 2284 C CA . LEU A 1 296 ? -8.07 29.188 12.758 1 98.31 296 LEU A CA 1
ATOM 2285 C C . LEU A 1 296 ? -9.148 30.016 13.438 1 98.31 296 LEU A C 1
ATOM 2287 O O . LEU A 1 296 ? -8.984 31.219 13.625 1 98.31 296 LEU A O 1
ATOM 2291 N N . ASN A 1 297 ? -10.234 29.359 13.828 1 98.25 297 ASN A N 1
ATOM 2292 C CA . ASN A 1 297 ? -11.297 30.047 14.539 1 98.25 297 ASN A CA 1
ATOM 2293 C C . ASN A 1 297 ? -10.812 30.609 15.867 1 98.25 297 ASN A C 1
ATOM 2295 O O . ASN A 1 297 ? -11.133 31.75 16.219 1 98.25 297 ASN A O 1
ATOM 2299 N N . HIS A 1 298 ? -10.047 29.781 16.547 1 97.56 298 HIS A N 1
ATOM 2300 C CA . HIS A 1 298 ? -9.484 30.219 17.812 1 97.56 298 HIS A CA 1
ATOM 2301 C C . HIS A 1 298 ? -8.555 31.422 17.609 1 97.56 298 HIS A C 1
ATOM 2303 O O . HIS A 1 298 ? -8.578 32.375 18.406 1 97.56 298 HIS A O 1
ATOM 2309 N N . LEU A 1 299 ? -7.773 31.328 16.609 1 96.75 299 LEU A N 1
ATOM 2310 C CA . LEU A 1 299 ? -6.848 32.406 16.25 1 96.75 299 LEU A CA 1
ATOM 2311 C C . LEU A 1 299 ? -7.59 33.719 16.016 1 96.75 299 LEU A C 1
ATOM 2313 O O . LEU A 1 299 ? -7.109 34.781 16.406 1 96.75 299 LEU A O 1
ATOM 2317 N N . SER A 1 300 ? -8.719 33.719 15.453 1 96.25 300 SER A N 1
ATOM 2318 C CA . SER A 1 300 ? -9.492 34.906 15.086 1 96.25 300 SER A CA 1
ATOM 2319 C C . SER A 1 300 ? -10.18 35.5 16.312 1 96.25 300 SER A C 1
ATOM 2321 O O . SER A 1 300 ? -10.477 36.719 16.328 1 96.25 300 SER A O 1
ATOM 2323 N N . ARG A 1 301 ? -10.367 34.719 17.391 1 95.12 301 ARG A N 1
ATOM 2324 C CA . ARG A 1 301 ? -11.156 35.156 18.531 1 95.12 301 ARG A CA 1
ATOM 2325 C C . ARG A 1 301 ? -10.258 35.5 19.703 1 95.12 301 ARG A C 1
ATOM 2327 O O . ARG A 1 301 ? -10.688 36.219 20.641 1 95.12 301 ARG A O 1
ATOM 2334 N N . SER A 1 302 ? -9.109 34.969 19.625 1 93.38 302 SER A N 1
ATOM 2335 C CA . SER A 1 302 ? -8.258 35.094 20.812 1 93.38 302 SER A CA 1
ATOM 2336 C C . SER A 1 302 ? -7.227 36.219 20.641 1 93.38 302 SER A C 1
ATOM 2338 O O . SER A 1 302 ? -6.855 36.562 19.516 1 93.38 302 SER A O 1
ATOM 2340 N N . ASP A 1 303 ? -6.895 36.719 21.797 1 91.69 303 ASP A N 1
ATOM 2341 C CA . ASP A 1 303 ? -5.855 37.75 21.828 1 91.69 303 ASP A CA 1
ATOM 2342 C C . ASP A 1 303 ? -4.59 37.25 22.516 1 91.69 303 ASP A C 1
ATOM 2344 O O . ASP A 1 303 ? -4.566 37.062 23.734 1 91.69 303 ASP A O 1
ATOM 2348 N N . PHE A 1 304 ? -3.658 36.781 21.812 1 94.31 304 PHE A N 1
ATOM 2349 C CA . PHE A 1 304 ? -2.348 36.344 22.281 1 94.31 304 PHE A CA 1
ATOM 2350 C C . PHE A 1 304 ? -1.257 36.75 21.297 1 94.31 304 PHE A C 1
ATOM 2352 O O . PHE A 1 304 ? -1.549 37.156 20.172 1 94.31 304 PHE A O 1
ATOM 2359 N N . ASP A 1 305 ? -0.05 36.812 21.75 1 94.31 305 ASP A N 1
ATOM 2360 C CA . ASP A 1 305 ? 1.104 37.094 20.891 1 94.31 305 ASP A CA 1
ATOM 2361 C C . ASP A 1 305 ? 2.088 35.906 20.922 1 94.31 305 ASP A C 1
ATOM 2363 O O . ASP A 1 305 ? 2.248 35.25 21.953 1 94.31 305 ASP A O 1
ATOM 2367 N N . GLY A 1 306 ? 2.666 35.688 19.75 1 96.62 306 GLY A N 1
ATOM 2368 C CA . GLY A 1 306 ? 3.658 34.625 19.672 1 96.62 306 GLY A CA 1
ATOM 2369 C C . GLY A 1 306 ? 3.1 33.312 19.125 1 96.62 306 GLY A C 1
ATOM 2370 O O . GLY A 1 306 ? 2.215 33.312 18.281 1 96.62 306 GLY A O 1
ATOM 2371 N N . ILE A 1 307 ? 3.771 32.312 19.453 1 97.12 307 ILE A N 1
ATOM 2372 C CA . ILE A 1 307 ? 3.402 30.969 19 1 97.12 307 ILE A CA 1
ATOM 2373 C C . ILE A 1 307 ? 2.92 30.125 20.172 1 97.12 307 ILE A C 1
ATOM 2375 O O . ILE A 1 307 ? 3.621 30 21.188 1 97.12 307 ILE A O 1
ATOM 2379 N N . ILE A 1 308 ? 1.747 29.609 20.109 1 96.62 308 ILE A N 1
ATOM 2380 C CA . ILE A 1 308 ? 1.233 28.734 21.156 1 96.62 308 ILE A CA 1
ATOM 2381 C C . ILE A 1 308 ? 0.916 27.359 20.562 1 96.62 308 ILE A C 1
ATOM 2383 O O . ILE A 1 308 ? 0.729 27.234 19.344 1 96.62 308 ILE A O 1
ATOM 2387 N N . PRO A 1 309 ? 0.887 26.344 21.406 1 95.88 309 PRO A N 1
ATOM 2388 C CA . PRO A 1 309 ? 0.417 25.047 20.922 1 95.88 309 PRO A CA 1
ATOM 2389 C C . PRO A 1 309 ? -1.095 25 20.719 1 95.88 309 PRO A C 1
ATOM 2391 O O . PRO A 1 309 ? -1.805 25.922 21.141 1 95.88 309 PRO A O 1
ATOM 2394 N N . LEU A 1 310 ? -1.56 23.984 20.094 1 96.12 310 LEU A N 1
ATOM 2395 C CA . LEU A 1 310 ? -2.996 23.797 19.922 1 96.12 310 LEU A CA 1
ATOM 2396 C C . LEU A 1 310 ? -3.697 23.734 21.281 1 96.12 310 LEU A C 1
ATOM 2398 O O . LEU A 1 310 ? -3.367 22.891 22.109 1 96.12 310 LEU A O 1
ATOM 2402 N N . PRO A 1 311 ? -4.621 24.641 21.469 1 95.19 311 PRO A N 1
ATOM 2403 C CA . PRO A 1 311 ? -5.34 24.609 22.75 1 95.19 311 PRO A CA 1
ATOM 2404 C C . PRO A 1 311 ? -6.023 23.266 23 1 95.19 311 PRO A C 1
ATOM 2406 O O . PRO A 1 311 ? -6.578 22.672 22.078 1 95.19 311 PRO A O 1
ATOM 2409 N N . HIS A 1 312 ? -6.043 22.875 24.219 1 92.88 312 HIS A N 1
ATOM 2410 C CA . HIS A 1 312 ? -6.52 21.547 24.625 1 92.88 312 HIS A CA 1
ATOM 2411 C C . HIS A 1 312 ? -8.008 21.391 24.328 1 92.88 312 HIS A C 1
ATOM 2413 O O . HIS A 1 312 ? -8.461 20.297 23.969 1 92.88 312 HIS A O 1
ATOM 2419 N N . HIS A 1 313 ? -8.719 22.484 24.531 1 94.75 313 HIS A N 1
ATOM 2420 C CA . HIS A 1 313 ? -10.164 22.375 24.344 1 94.75 313 HIS A CA 1
ATOM 2421 C C . HIS A 1 313 ? -10.508 22.047 22.891 1 94.75 313 HIS A C 1
ATOM 2423 O O . HIS A 1 313 ? -11.539 21.438 22.625 1 94.75 313 HIS A O 1
ATOM 2429 N N . ILE A 1 314 ? -9.711 22.422 21.953 1 95.69 314 ILE A N 1
ATOM 2430 C CA . ILE A 1 314 ? -9.938 22.125 20.547 1 95.69 314 ILE A CA 1
ATOM 2431 C C . ILE A 1 314 ? -9.789 20.625 20.312 1 95.69 314 ILE A C 1
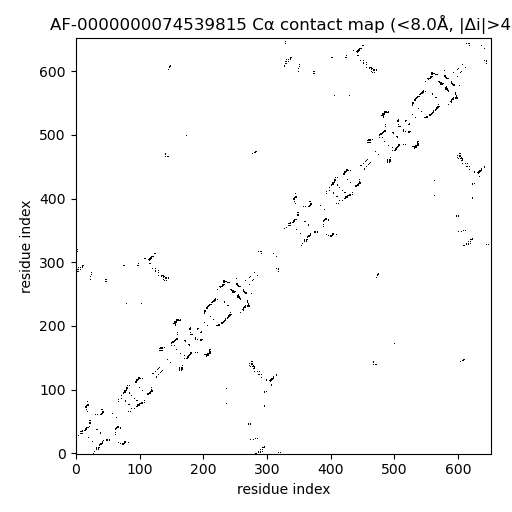ATOM 2433 O O . ILE A 1 314 ? -10.617 20.016 19.625 1 95.69 314 ILE A O 1
ATOM 2437 N N . GLU A 1 315 ? -8.781 20.031 20.812 1 92.81 315 GLU A N 1
ATOM 2438 C CA . GLU A 1 315 ? -8.586 18.594 20.703 1 92.81 315 GLU A CA 1
ATOM 2439 C C . GLU A 1 315 ? -9.758 17.828 21.281 1 92.81 315 GLU A C 1
ATOM 2441 O O . GLU A 1 315 ? -10.227 16.844 20.703 1 92.81 315 GLU A O 1
ATOM 2446 N N . SER A 1 316 ? -10.219 18.312 22.453 1 92.94 316 SER A N 1
ATOM 2447 C CA . SER A 1 316 ? -11.359 17.672 23.094 1 92.94 316 SER A CA 1
ATOM 2448 C C . SER A 1 316 ? -12.602 17.734 22.219 1 92.94 316 SER A C 1
ATOM 2450 O O . SER A 1 316 ? -13.367 16.766 22.141 1 92.94 316 SER A O 1
ATOM 2452 N N . THR A 1 317 ? -12.781 18.844 21.625 1 94.44 317 THR A N 1
ATOM 2453 C CA . THR A 1 317 ? -13.93 19.031 20.734 1 94.44 317 THR A CA 1
ATOM 2454 C C . THR A 1 317 ? -13.898 18.031 19.594 1 94.44 317 THR A C 1
ATOM 2456 O O . THR A 1 317 ? -14.922 17.438 19.25 1 94.44 317 THR A O 1
ATOM 2459 N N . ILE A 1 318 ? -12.773 17.828 19 1 93.25 318 ILE A N 1
ATOM 2460 C CA . ILE A 1 318 ? -12.625 16.922 17.859 1 93.25 318 ILE A CA 1
ATOM 2461 C C . ILE A 1 318 ? -12.82 15.477 18.328 1 93.25 318 ILE A C 1
ATOM 2463 O O . ILE A 1 318 ? -13.469 14.68 17.656 1 93.25 318 ILE A O 1
ATOM 2467 N N . LEU A 1 319 ? -12.266 15.109 19.484 1 89 319 LEU A N 1
ATOM 2468 C CA . LEU A 1 319 ? -12.414 13.766 20.047 1 89 319 LEU A CA 1
ATOM 2469 C C . LEU A 1 319 ? -13.883 13.453 20.312 1 89 319 LEU A C 1
ATOM 2471 O O . LEU A 1 319 ? -14.344 12.344 20.047 1 89 319 LEU A O 1
ATOM 2475 N N . GLU A 1 320 ? -14.578 14.438 20.797 1 91.75 320 GLU A N 1
ATOM 2476 C CA . GLU A 1 320 ? -16.016 14.281 21.031 1 91.75 320 GLU A CA 1
ATOM 2477 C C . GLU A 1 320 ? -16.766 14.047 19.719 1 91.75 320 GLU A C 1
ATOM 2479 O O . GLU A 1 320 ? -17.688 13.227 19.672 1 91.75 320 GLU A O 1
ATOM 2484 N N . ALA A 1 321 ? -16.344 14.727 18.734 1 91.25 321 ALA A N 1
ATOM 2485 C CA . ALA A 1 321 ? -17 14.609 17.438 1 91.25 321 ALA A CA 1
ATOM 2486 C C . ALA A 1 321 ? -16.734 13.234 16.828 1 91.25 321 ALA A C 1
ATOM 2488 O O . ALA A 1 321 ? -17.625 12.656 16.172 1 91.25 321 ALA A O 1
ATOM 2489 N N . ILE A 1 322 ? -15.539 12.719 17.016 1 85.19 322 ILE A N 1
ATOM 2490 C CA . ILE A 1 322 ? -15.18 11.398 16.516 1 85.19 322 ILE A CA 1
ATOM 2491 C C . ILE A 1 322 ? -16.078 10.336 17.156 1 85.19 322 ILE A C 1
ATOM 2493 O O . ILE A 1 322 ? -16.531 9.414 16.484 1 85.19 322 ILE A O 1
ATOM 2497 N N . MET A 1 323 ? -16.281 10.461 18.438 1 83.75 323 MET A N 1
ATOM 2498 C CA . MET A 1 323 ? -17.078 9.492 19.188 1 83.75 323 MET A CA 1
ATOM 2499 C C . MET A 1 323 ? -18.547 9.555 18.766 1 83.75 323 MET A C 1
ATOM 2501 O O . MET A 1 323 ? -19.25 8.539 18.812 1 83.75 323 MET A O 1
ATOM 2505 N N . MET A 1 324 ? -18.953 10.664 18.266 1 76.75 324 MET A N 1
ATOM 2506 C CA . MET A 1 324 ? -20.328 10.828 17.812 1 76.75 324 MET A CA 1
ATOM 2507 C C . MET A 1 324 ? -20.562 10.141 16.469 1 76.75 324 MET A C 1
ATOM 2509 O O . MET A 1 324 ? -21.672 9.703 16.172 1 76.75 324 MET A O 1
ATOM 2513 N N . TYR A 1 325 ? -19.547 9.977 15.641 1 69.31 325 TYR A N 1
ATOM 2514 C CA . TYR A 1 325 ? -19.688 9.398 14.312 1 69.31 325 TYR A CA 1
ATOM 2515 C C . TYR A 1 325 ? -19.391 7.902 14.328 1 69.31 325 TYR A C 1
ATOM 2517 O O . TYR A 1 325 ? -19.625 7.203 13.344 1 69.31 325 TYR A O 1
ATOM 2525 N N . LYS A 1 326 ? -19 7.445 15.445 1 64.38 326 LYS A N 1
ATOM 2526 C CA . LYS A 1 326 ? -18.781 6.004 15.555 1 64.38 326 LYS A CA 1
ATOM 2527 C C . LYS A 1 326 ? -20.078 5.285 15.922 1 64.38 326 LYS A C 1
ATOM 2529 O O . LYS A 1 326 ? -20.328 4.172 15.461 1 64.38 326 LYS A O 1
ATOM 2534 N N . MET B 1 1 ? 13.266 -9.703 -12.125 1 92.25 1 MET B N 1
ATOM 2535 C CA . MET B 1 1 ? 13.164 -11.062 -11.602 1 92.25 1 MET B CA 1
ATOM 2536 C C . MET B 1 1 ? 14.344 -11.914 -12.055 1 92.25 1 MET B C 1
ATOM 2538 O O . MET B 1 1 ? 14.281 -12.578 -13.086 1 92.25 1 MET B O 1
ATOM 2542 N N . LYS B 1 2 ? 15.383 -11.922 -11.25 1 92.12 2 LYS B N 1
ATOM 2543 C CA . LYS B 1 2 ? 16.672 -12.523 -11.586 1 92.12 2 LYS B CA 1
ATOM 2544 C C . LYS B 1 2 ? 16.562 -14.039 -11.695 1 92.12 2 LYS B C 1
ATOM 2546 O O . LYS B 1 2 ? 17.172 -14.656 -12.57 1 92.12 2 LYS B O 1
ATOM 2551 N N . LEU B 1 3 ? 15.828 -14.688 -10.875 1 95.94 3 LEU B N 1
ATOM 2552 C CA . LEU B 1 3 ? 15.703 -16.141 -10.883 1 95.94 3 LEU B CA 1
ATOM 2553 C C . LEU B 1 3 ? 14.922 -16.609 -12.109 1 95.94 3 LEU B C 1
ATOM 2555 O O . LEU B 1 3 ? 15.297 -17.594 -12.75 1 95.94 3 LEU B O 1
ATOM 2559 N N . VAL B 1 4 ? 13.852 -15.898 -12.461 1 97.56 4 VAL B N 1
ATOM 2560 C CA . VAL B 1 4 ? 13.055 -16.234 -13.633 1 97.56 4 VAL B CA 1
ATOM 2561 C C . VAL B 1 4 ? 13.922 -16.141 -14.891 1 97.56 4 VAL B C 1
ATOM 2563 O O . VAL B 1 4 ? 13.898 -17.031 -15.742 1 97.56 4 VAL B O 1
ATOM 2566 N N . ARG B 1 5 ? 14.719 -15.109 -14.953 1 96.31 5 ARG B N 1
ATOM 2567 C CA . ARG B 1 5 ? 15.617 -14.945 -16.094 1 96.31 5 ARG B CA 1
ATOM 2568 C C . ARG B 1 5 ? 16.609 -16.094 -16.188 1 96.31 5 ARG B C 1
ATOM 2570 O O . ARG B 1 5 ? 16.875 -16.609 -17.281 1 96.31 5 ARG B O 1
ATOM 2577 N N . LYS B 1 6 ? 17.094 -16.469 -15.07 1 95.44 6 LYS B N 1
ATOM 2578 C CA . LYS B 1 6 ? 18.062 -17.562 -15.016 1 95.44 6 LYS B CA 1
ATOM 2579 C C . LYS B 1 6 ? 17.453 -18.875 -15.477 1 95.44 6 LYS B C 1
ATOM 2581 O O . LYS B 1 6 ? 17.984 -19.547 -16.359 1 95.44 6 LYS B O 1
ATOM 2586 N N . PHE B 1 7 ? 16.328 -19.234 -14.977 1 97.25 7 PHE B N 1
ATOM 2587 C CA . PHE B 1 7 ? 15.766 -20.562 -15.188 1 97.25 7 PHE B CA 1
ATOM 2588 C C . PHE B 1 7 ? 15.023 -20.641 -16.516 1 97.25 7 PHE B C 1
ATOM 2590 O O . PHE B 1 7 ? 14.883 -21.719 -17.094 1 97.25 7 PHE B O 1
ATOM 2597 N N . ALA B 1 8 ? 14.547 -19.5 -17.016 1 97.88 8 ALA B N 1
ATOM 2598 C CA . ALA B 1 8 ? 13.852 -19.469 -18.297 1 97.88 8 ALA B CA 1
ATOM 2599 C C . ALA B 1 8 ? 14.766 -19.953 -19.422 1 97.88 8 ALA B C 1
ATOM 2601 O O . ALA B 1 8 ? 14.305 -20.594 -20.359 1 97.88 8 ALA B O 1
ATOM 2602 N N . ARG B 1 9 ? 16.031 -19.75 -19.297 1 96.75 9 ARG B N 1
ATOM 2603 C CA . ARG B 1 9 ? 17.016 -20.094 -20.312 1 96.75 9 ARG B CA 1
ATOM 2604 C C . ARG B 1 9 ? 17.062 -21.609 -20.531 1 96.75 9 ARG B C 1
ATOM 2606 O O . ARG B 1 9 ? 17.406 -22.062 -21.625 1 96.75 9 ARG B O 1
ATOM 2613 N N . ASP B 1 10 ? 16.672 -22.266 -19.547 1 95.81 10 ASP B N 1
ATOM 2614 C CA . ASP B 1 10 ? 16.844 -23.719 -19.578 1 95.81 10 ASP B CA 1
ATOM 2615 C C . ASP B 1 10 ? 15.5 -24.422 -19.75 1 95.81 10 ASP B C 1
ATOM 2617 O O . 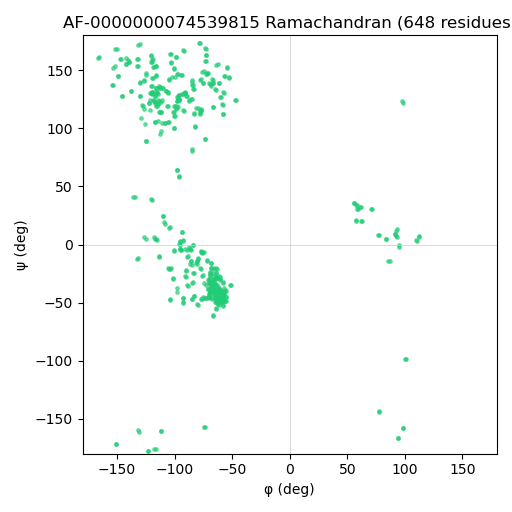ASP B 1 10 ? 15.375 -25.609 -19.438 1 95.81 10 ASP B O 1
ATOM 2621 N N . ILE B 1 11 ? 14.492 -23.688 -20.1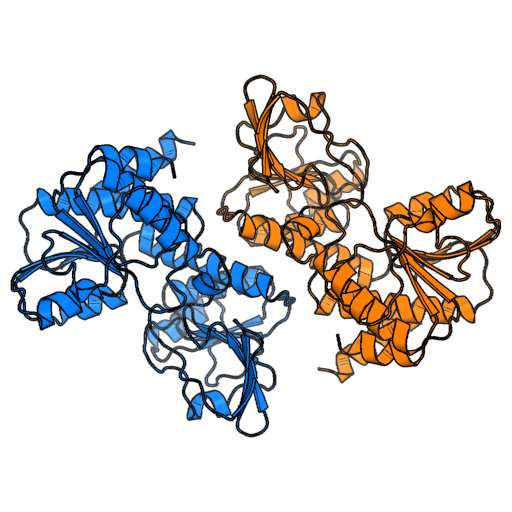88 1 97.94 11 ILE B N 1
ATOM 2622 C CA . ILE B 1 11 ? 13.172 -24.281 -20.344 1 97.94 11 ILE B CA 1
ATOM 2623 C C . ILE B 1 11 ? 13.227 -25.422 -21.359 1 97.94 11 ILE B C 1
ATOM 2625 O O . ILE B 1 11 ? 13.898 -25.312 -22.375 1 97.94 11 ILE B O 1
ATOM 2629 N N . GLU B 1 12 ? 12.547 -26.5 -21.078 1 96.88 12 GLU B N 1
ATOM 2630 C CA . GLU B 1 12 ? 12.664 -27.703 -21.891 1 96.88 12 GLU B CA 1
ATOM 2631 C C . GLU B 1 12 ? 11.336 -28.062 -22.547 1 96.88 12 GLU B C 1
ATOM 2633 O O . GLU B 1 12 ? 11.219 -29.094 -23.203 1 96.88 12 GLU B O 1
ATOM 2638 N N . VAL B 1 13 ? 10.344 -27.203 -22.375 1 96.75 13 VAL B N 1
ATOM 2639 C CA . VAL B 1 13 ? 9.047 -27.469 -23 1 96.75 13 VAL B CA 1
ATOM 2640 C C . VAL B 1 13 ? 8.922 -26.656 -24.281 1 96.75 13 VAL B C 1
ATOM 2642 O O . VAL B 1 13 ? 9.414 -25.531 -24.359 1 96.75 13 VAL B O 1
ATOM 2645 N N . ASP B 1 14 ? 8.273 -27.219 -25.312 1 92.88 14 ASP B N 1
ATOM 2646 C CA . ASP B 1 14 ? 8.297 -26.609 -26.641 1 92.88 14 ASP B CA 1
ATOM 2647 C C . ASP B 1 14 ? 7.043 -25.781 -26.891 1 92.88 14 ASP B C 1
ATOM 2649 O O . ASP B 1 14 ? 7.066 -24.828 -27.672 1 92.88 14 ASP B O 1
ATOM 2653 N N . GLU B 1 15 ? 5.934 -26.172 -26.453 1 95.69 15 GLU B N 1
ATOM 2654 C CA . GLU B 1 15 ? 4.656 -25.5 -26.641 1 95.69 15 GLU B CA 1
ATOM 2655 C C . GLU B 1 15 ? 3.924 -25.328 -25.312 1 95.69 15 GLU B C 1
ATOM 2657 O O . GLU B 1 15 ? 3.381 -26.297 -24.781 1 95.69 15 GLU B O 1
ATOM 2662 N N . LEU B 1 16 ? 3.879 -24.078 -24.891 1 98.12 16 LEU B N 1
ATOM 2663 C CA . LEU B 1 16 ? 3.396 -23.797 -23.547 1 98.12 16 LEU B CA 1
ATOM 2664 C C . LEU B 1 16 ? 2.271 -22.766 -23.578 1 98.12 16 LEU B C 1
ATOM 2666 O O . LEU B 1 16 ? 2.451 -21.656 -24.094 1 98.12 16 LEU B O 1
ATOM 2670 N N . ALA B 1 17 ? 1.103 -23.188 -23.156 1 98.31 17 ALA B N 1
ATOM 2671 C CA . ALA B 1 17 ? 0.019 -22.234 -22.906 1 98.31 17 ALA B CA 1
ATOM 2672 C C . ALA B 1 17 ? 0 -21.797 -21.438 1 98.31 17 ALA B C 1
ATOM 2674 O O . ALA B 1 17 ? 0.091 -22.625 -20.531 1 98.31 17 ALA B O 1
ATOM 2675 N N . ILE B 1 18 ? -0.046 -20.5 -21.219 1 98.44 18 ILE B N 1
ATOM 2676 C CA . ILE B 1 18 ? -0.024 -19.953 -19.859 1 98.44 18 ILE B CA 1
ATOM 2677 C C . ILE B 1 18 ? -1.328 -19.203 -19.594 1 98.44 18 ILE B C 1
ATOM 2679 O O . ILE B 1 18 ? -1.712 -18.312 -20.344 1 98.44 18 ILE B O 1
ATOM 2683 N N . CYS B 1 19 ? -2.037 -19.609 -18.578 1 97.44 19 CYS B N 1
ATOM 2684 C CA . CYS B 1 19 ? -3.213 -18.875 -18.109 1 97.44 19 CYS B CA 1
ATOM 2685 C C . CYS B 1 19 ? -3.096 -18.531 -16.641 1 97.44 19 CYS B C 1
ATOM 2687 O O . CYS B 1 19 ? -3.574 -19.266 -15.781 1 97.44 19 CYS B O 1
ATOM 2689 N N . ILE B 1 20 ? -2.529 -17.438 -16.391 1 95.5 20 ILE B N 1
ATOM 2690 C CA . ILE B 1 20 ? -2.398 -16.828 -15.078 1 95.5 20 ILE B CA 1
ATOM 2691 C C . ILE B 1 20 ? -2.791 -15.352 -15.164 1 95.5 20 ILE B C 1
ATOM 2693 O O . ILE B 1 20 ? -2.916 -14.789 -16.25 1 95.5 20 ILE B O 1
ATOM 2697 N N . PRO B 1 21 ? -3.145 -14.719 -13.977 1 92.81 21 PRO B N 1
ATOM 2698 C CA . PRO B 1 21 ? -3.416 -13.289 -14.07 1 92.81 21 PRO B CA 1
ATOM 2699 C C . PRO B 1 21 ? -2.348 -12.531 -14.867 1 92.81 21 PRO B C 1
ATOM 2701 O O . PRO B 1 21 ? -1.152 -12.711 -14.617 1 92.81 21 PRO B O 1
ATOM 2704 N N . LEU B 1 22 ? -2.805 -11.82 -15.883 1 95.12 22 LEU B N 1
ATOM 2705 C CA . LEU B 1 22 ? -1.864 -11.078 -16.719 1 95.12 22 LEU B CA 1
ATOM 2706 C C . LEU B 1 22 ? -1.564 -9.711 -16.109 1 95.12 22 LEU B C 1
ATOM 2708 O O . LEU B 1 22 ? -2.145 -8.703 -16.516 1 95.12 22 LEU B O 1
ATOM 2712 N N . GLU B 1 23 ? -0.7 -9.719 -15.164 1 93.88 23 GLU B N 1
ATOM 2713 C CA . GLU B 1 23 ? -0.174 -8.547 -14.477 1 93.88 23 GLU B CA 1
ATOM 2714 C C . GLU B 1 23 ? 1.327 -8.391 -14.711 1 93.88 23 GLU B C 1
ATOM 2716 O O . GLU B 1 23 ? 1.909 -9.117 -15.523 1 93.88 23 GLU B O 1
ATOM 2721 N N . TYR B 1 24 ? 2.006 -7.484 -14.148 1 93.94 24 TYR B N 1
ATOM 2722 C CA . TYR B 1 24 ? 3.352 -7.047 -14.508 1 93.94 24 TYR B CA 1
ATOM 2723 C C . TYR B 1 24 ? 4.355 -8.18 -14.344 1 93.94 24 TYR B C 1
ATOM 2725 O O . TYR B 1 24 ? 5.176 -8.43 -15.227 1 93.94 24 TYR B O 1
ATOM 2733 N N . LYS B 1 25 ? 4.277 -8.906 -13.234 1 95.94 25 LYS B N 1
ATOM 2734 C CA . LYS B 1 25 ? 5.246 -9.969 -12.984 1 95.94 25 LYS B CA 1
ATOM 2735 C C . LYS B 1 25 ? 5.023 -11.148 -13.93 1 95.94 25 LYS B C 1
ATOM 2737 O O . LYS B 1 25 ? 5.98 -11.773 -14.383 1 95.94 25 LYS B O 1
ATOM 2742 N N . SER B 1 26 ? 3.773 -11.438 -14.18 1 96.75 26 SER B N 1
ATOM 2743 C CA . SER B 1 26 ? 3.508 -12.523 -15.117 1 96.75 26 SER B CA 1
ATOM 2744 C C . SER B 1 26 ? 3.93 -12.148 -16.531 1 96.75 26 SER B C 1
ATOM 2746 O O . SER B 1 26 ? 4.344 -13.008 -17.312 1 96.75 26 SER B O 1
ATOM 2748 N N . ALA B 1 27 ? 3.799 -10.859 -16.859 1 96.75 27 ALA B N 1
ATOM 2749 C CA . ALA B 1 27 ? 4.312 -10.391 -18.141 1 96.75 27 ALA B CA 1
ATOM 2750 C C . ALA B 1 27 ? 5.805 -10.68 -18.281 1 96.75 27 ALA B C 1
ATOM 2752 O O . ALA B 1 27 ? 6.27 -11.109 -19.328 1 96.75 27 ALA B O 1
ATOM 2753 N N . CYS B 1 28 ? 6.555 -10.422 -17.203 1 96.5 28 CYS B N 1
ATOM 2754 C CA . CYS B 1 28 ? 7.988 -10.695 -17.188 1 96.5 28 CYS B CA 1
ATOM 2755 C C . CYS B 1 28 ? 8.258 -12.18 -17.406 1 96.5 28 CYS B C 1
ATOM 2757 O O . CYS B 1 28 ? 9.141 -12.547 -18.188 1 96.5 28 CYS B O 1
ATOM 2759 N N . LEU B 1 29 ? 7.52 -13.023 -16.703 1 98.19 29 LEU B N 1
ATOM 2760 C CA . LEU B 1 29 ? 7.66 -14.469 -16.859 1 98.19 29 LEU B CA 1
ATOM 2761 C C . LEU B 1 29 ? 7.414 -14.891 -18.297 1 98.19 29 LEU B C 1
ATOM 2763 O O . LEU B 1 29 ? 8.242 -15.586 -18.891 1 98.19 29 LEU B O 1
ATOM 2767 N N . ILE B 1 30 ? 6.281 -14.469 -18.844 1 98.44 30 ILE B N 1
ATOM 2768 C CA . ILE B 1 30 ? 5.832 -14.875 -20.172 1 98.44 30 ILE B CA 1
ATOM 2769 C C . ILE B 1 30 ? 6.84 -14.414 -21.219 1 98.44 30 ILE B C 1
ATOM 2771 O O . ILE B 1 30 ? 7.23 -15.188 -22.094 1 98.44 30 ILE B O 1
ATOM 2775 N N . TYR B 1 31 ? 7.227 -13.188 -21.078 1 98.19 31 TYR B N 1
ATOM 2776 C CA . TYR B 1 31 ? 8.195 -12.633 -22.016 1 98.19 31 TYR B CA 1
ATOM 2777 C C . TYR B 1 31 ? 9.508 -13.406 -21.969 1 98.19 31 TYR B C 1
ATOM 2779 O O . TYR B 1 31 ? 10.055 -13.781 -23 1 98.19 31 TYR B O 1
ATOM 2787 N N . GLU B 1 32 ? 10.039 -13.625 -20.766 1 98 32 GLU B N 1
ATOM 2788 C CA . GLU B 1 32 ? 11.305 -14.336 -20.641 1 98 32 GLU B CA 1
ATOM 2789 C C . GLU B 1 32 ? 11.219 -15.734 -21.234 1 98 32 GLU B C 1
ATOM 2791 O O . GLU B 1 32 ? 12.125 -16.172 -21.953 1 98 32 GLU B O 1
ATOM 2796 N N . LEU B 1 33 ? 10.148 -16.422 -20.969 1 98.38 33 LEU B N 1
ATOM 2797 C CA . LEU B 1 33 ? 9.961 -17.766 -21.5 1 98.38 33 LEU B CA 1
ATOM 2798 C C . LEU B 1 33 ? 9.844 -17.734 -23.016 1 98.38 33 LEU B C 1
ATOM 2800 O O . LEU B 1 33 ? 10.352 -18.641 -23.703 1 98.38 33 LEU B O 1
ATOM 2804 N N . SER B 1 34 ? 9.188 -16.719 -23.562 1 97.75 34 SER B N 1
ATOM 2805 C CA . SER B 1 34 ? 8.938 -16.609 -24.984 1 97.75 34 SER B CA 1
ATOM 2806 C C . SER B 1 34 ? 10.242 -16.5 -25.766 1 97.75 34 SER B C 1
ATOM 2808 O O . SER B 1 34 ? 10.273 -16.734 -26.984 1 97.75 34 SER B O 1
ATOM 2810 N N . ARG B 1 35 ? 11.266 -16.109 -25.109 1 97.06 35 ARG B N 1
ATOM 2811 C CA . ARG B 1 35 ? 12.57 -15.977 -25.75 1 97.06 35 ARG B CA 1
ATOM 2812 C C . ARG B 1 35 ? 13.172 -17.344 -26.047 1 97.06 35 ARG B C 1
ATOM 2814 O O . ARG B 1 35 ? 14.078 -17.469 -26.875 1 97.06 35 ARG B O 1
ATOM 2821 N N . TYR B 1 36 ? 12.617 -18.406 -25.469 1 97.5 36 TYR B N 1
ATOM 2822 C CA . TYR B 1 36 ? 13.297 -19.688 -25.547 1 97.5 36 TYR B CA 1
ATOM 2823 C C . TYR B 1 36 ? 12.328 -20.797 -25.953 1 97.5 36 TYR B C 1
ATOM 2825 O O . TYR B 1 36 ? 12.742 -21.906 -26.281 1 97.5 36 TYR B O 1
ATOM 2833 N N . THR B 1 37 ? 11.062 -20.547 -25.922 1 97 37 THR B N 1
ATOM 2834 C CA . THR B 1 37 ? 10.07 -21.547 -26.312 1 97 37 THR B CA 1
ATOM 2835 C C . THR B 1 37 ? 8.828 -20.875 -26.891 1 97 37 THR B C 1
ATOM 2837 O O . THR B 1 37 ? 8.719 -19.641 -26.875 1 97 37 THR B O 1
ATOM 2840 N N . ASN B 1 38 ? 7.934 -21.672 -27.516 1 96.38 38 ASN B N 1
ATOM 2841 C CA . ASN B 1 38 ? 6.664 -21.156 -28.016 1 96.38 38 ASN B CA 1
ATOM 2842 C C . ASN B 1 38 ? 5.648 -20.984 -26.891 1 96.38 38 ASN B C 1
ATOM 2844 O O . ASN B 1 38 ? 5.203 -21.953 -26.281 1 96.38 38 ASN B O 1
ATOM 2848 N N . VAL B 1 39 ? 5.344 -19.719 -26.641 1 97.38 39 VAL B N 1
ATOM 2849 C CA . VAL B 1 39 ? 4.453 -19.406 -25.531 1 97.38 39 VAL B CA 1
ATOM 2850 C C . VAL B 1 39 ? 3.168 -18.781 -26.062 1 97.38 39 VAL B C 1
ATOM 2852 O O . VAL B 1 39 ? 3.215 -17.859 -26.891 1 97.38 39 VAL B O 1
ATOM 2855 N N . TYR B 1 40 ? 2.023 -19.266 -25.609 1 96.69 40 TYR B N 1
ATOM 2856 C CA . TYR B 1 40 ? 0.71 -18.672 -25.812 1 96.69 40 TYR B CA 1
ATOM 2857 C C . TYR B 1 40 ? 0.135 -18.172 -24.5 1 96.69 40 TYR B C 1
ATOM 2859 O O . TYR B 1 40 ? -0.137 -18.969 -23.594 1 96.69 40 TYR B O 1
ATOM 2867 N N . ALA B 1 41 ? -0.017 -16.875 -24.375 1 97.56 41 ALA B N 1
ATOM 2868 C CA . ALA B 1 41 ? -0.622 -16.312 -23.172 1 97.56 41 ALA B CA 1
ATOM 2869 C C . ALA B 1 41 ? -2.137 -16.203 -23.312 1 97.56 41 ALA B C 1
ATOM 2871 O O . ALA B 1 41 ? -2.629 -15.68 -24.328 1 97.56 41 ALA B O 1
ATOM 2872 N N . ALA B 1 42 ? -2.824 -16.734 -22.359 1 96.75 42 ALA B N 1
ATOM 2873 C CA . ALA B 1 42 ? -4.281 -16.641 -22.375 1 96.75 42 ALA B CA 1
ATOM 2874 C C . ALA B 1 42 ? -4.766 -15.5 -21.5 1 96.75 42 ALA B C 1
ATOM 2876 O O . ALA B 1 42 ? -4.363 -15.391 -20.328 1 96.75 42 ALA B O 1
ATOM 2877 N N . LYS B 1 43 ? -5.559 -14.641 -22 1 92.88 43 LYS B N 1
ATOM 2878 C CA . LYS B 1 43 ? -6.117 -13.547 -21.219 1 92.88 43 LYS B CA 1
ATOM 2879 C C . LYS B 1 43 ? -7.516 -13.883 -20.719 1 92.88 43 LYS B C 1
ATOM 2881 O O . LYS B 1 43 ? -8.234 -14.664 -21.344 1 92.88 43 LYS B O 1
ATOM 2886 N N . LEU B 1 44 ? -7.797 -13.398 -19.594 1 87.94 44 LEU B N 1
ATOM 2887 C CA . LEU B 1 44 ? -9.141 -13.477 -19.031 1 87.94 44 LEU B CA 1
ATOM 2888 C C . LEU B 1 44 ? -9.867 -12.148 -19.156 1 87.94 44 LEU B C 1
ATOM 2890 O O . LEU B 1 44 ? -9.234 -11.102 -19.344 1 87.94 44 LEU B O 1
ATOM 2894 N N . ASP B 1 45 ? -11.172 -12.25 -19.125 1 84.5 45 ASP B N 1
ATOM 2895 C CA . ASP B 1 45 ? -11.977 -11.047 -19.25 1 84.5 45 ASP B CA 1
ATOM 2896 C C . ASP B 1 45 ? -12.391 -10.523 -17.875 1 84.5 45 ASP B C 1
ATOM 2898 O O . ASP B 1 45 ? -13.586 -10.438 -17.562 1 84.5 45 ASP B O 1
ATOM 2902 N N . ASP B 1 46 ? -11.492 -10.234 -17.078 1 83.44 46 ASP B N 1
ATOM 2903 C CA . ASP B 1 46 ? -11.742 -9.672 -15.766 1 83.44 46 ASP B CA 1
ATOM 2904 C C . ASP B 1 46 ? -10.586 -8.789 -15.305 1 83.44 46 ASP B C 1
ATOM 2906 O O . ASP B 1 46 ? -9.742 -8.398 -16.109 1 83.44 46 ASP B O 1
ATOM 2910 N N . PHE B 1 47 ? -10.555 -8.32 -14.062 1 83.38 47 PHE B N 1
ATOM 2911 C CA . PHE B 1 47 ? -9.641 -7.301 -13.555 1 83.38 47 PHE B CA 1
ATOM 2912 C C . PHE B 1 47 ? -8.25 -7.887 -13.328 1 83.38 47 PHE B C 1
ATOM 2914 O O . PHE B 1 47 ? -7.301 -7.152 -13.062 1 83.38 47 PHE B O 1
ATOM 2921 N N . SER B 1 48 ? -8.188 -9.219 -13.508 1 85 48 SER B N 1
ATOM 2922 C CA . SER B 1 48 ? -6.883 -9.844 -13.328 1 85 48 SER B CA 1
ATOM 2923 C C . SER B 1 48 ? -6.012 -9.656 -14.57 1 85 48 SER B C 1
ATOM 2925 O O . SER B 1 48 ? -4.812 -9.945 -14.539 1 85 48 SER B O 1
ATOM 2927 N N . THR B 1 49 ? -6.602 -9.211 -15.625 1 90.5 49 THR B N 1
ATOM 2928 C CA . THR B 1 49 ? -5.871 -8.898 -16.844 1 90.5 49 THR B CA 1
ATOM 2929 C C . THR B 1 49 ? -5.664 -7.391 -16.969 1 90.5 49 THR B C 1
ATOM 2931 O O . THR B 1 49 ? -6.633 -6.633 -17.094 1 90.5 49 THR B O 1
ATOM 2934 N N . LYS B 1 50 ? -4.516 -6.988 -16.906 1 92.75 50 LYS B N 1
ATOM 2935 C CA . LYS B 1 50 ? -4.203 -5.582 -17.141 1 92.75 50 LYS B CA 1
ATOM 2936 C C . LYS B 1 50 ? -4.02 -5.301 -18.625 1 92.75 50 LYS B C 1
ATOM 2938 O O . LYS B 1 50 ? -3.162 -5.902 -19.266 1 92.75 50 LYS B O 1
ATOM 2943 N N . PRO B 1 51 ? -4.758 -4.355 -19.094 1 93.38 51 PRO B N 1
ATOM 2944 C CA . PRO B 1 51 ? -4.695 -4.09 -20.531 1 93.38 51 PRO B CA 1
ATOM 2945 C C . PRO B 1 51 ? -3.301 -3.674 -21 1 93.38 51 PRO B C 1
ATOM 2947 O O . PRO B 1 51 ? -2.879 -4.035 -22.109 1 93.38 51 PRO B O 1
ATOM 2950 N N . GLU B 1 52 ? -2.639 -2.898 -20.219 1 93.94 52 GLU B N 1
ATOM 2951 C CA . GLU B 1 52 ? -1.308 -2.438 -20.609 1 93.94 52 GLU B CA 1
ATOM 2952 C C . GLU B 1 52 ? -0.323 -3.6 -20.688 1 93.94 52 GLU B C 1
ATOM 2954 O O . GLU B 1 52 ? 0.629 -3.559 -21.469 1 93.94 52 GLU B O 1
ATOM 2959 N N . VAL B 1 53 ? -0.523 -4.594 -19.938 1 95.69 53 VAL B N 1
ATOM 2960 C CA . VAL B 1 53 ? 0.319 -5.785 -19.969 1 95.69 53 VAL B CA 1
ATOM 2961 C C . VAL B 1 53 ? 0.081 -6.555 -21.266 1 95.69 53 VAL B C 1
ATOM 2963 O O . VAL B 1 53 ? 1.03 -7.004 -21.922 1 95.69 53 VAL B O 1
ATOM 2966 N N . VAL B 1 54 ? -1.182 -6.703 -21.625 1 96.56 54 VAL B N 1
ATOM 2967 C CA . VAL B 1 54 ? -1.534 -7.367 -22.875 1 96.56 54 VAL B CA 1
ATOM 2968 C C . VAL B 1 54 ? -0.873 -6.648 -24.047 1 96.56 54 VAL B C 1
ATOM 2970 O O . VAL B 1 54 ? -0.245 -7.281 -24.906 1 96.56 54 VAL B O 1
ATOM 2973 N N . SER B 1 55 ? -1.031 -5.34 -24.016 1 97 55 SER B N 1
ATOM 2974 C CA . SER B 1 55 ? -0.444 -4.516 -25.062 1 97 55 SER B CA 1
ATOM 2975 C C . SER B 1 55 ? 1.07 -4.68 -25.109 1 97 55 SER B C 1
ATOM 2977 O O . SER B 1 55 ? 1.651 -4.801 -26.188 1 97 55 SER B O 1
ATOM 2979 N N . TRP B 1 56 ? 1.674 -4.633 -23.984 1 97.25 56 TRP B N 1
ATOM 2980 C CA . TRP B 1 56 ? 3.127 -4.746 -23.906 1 97.25 56 TRP B CA 1
ATOM 2981 C C . TRP B 1 56 ? 3.598 -6.102 -24.422 1 97.25 56 TRP B C 1
ATOM 2983 O O . TRP B 1 56 ? 4.586 -6.188 -25.156 1 97.25 56 TRP B O 1
ATOM 2993 N N . LEU B 1 57 ? 2.969 -7.172 -24.062 1 97.44 57 LEU B N 1
ATOM 2994 C CA . LEU B 1 57 ? 3.326 -8.516 -24.516 1 97.44 57 LEU B CA 1
ATOM 2995 C C . LEU B 1 57 ? 3.227 -8.625 -26.031 1 97.44 57 LEU B C 1
ATOM 2997 O O . LEU B 1 57 ? 4.113 -9.188 -26.672 1 97.44 57 LEU B O 1
ATOM 3001 N N . LYS B 1 58 ? 2.188 -8.102 -26.562 1 96.62 58 LYS B N 1
ATOM 3002 C CA . LYS B 1 58 ? 2.008 -8.109 -28 1 96.62 58 LYS B CA 1
ATOM 3003 C C . LYS B 1 58 ? 3.133 -7.352 -28.703 1 96.62 58 LYS B C 1
ATOM 3005 O O . LYS B 1 58 ? 3.65 -7.805 -29.734 1 96.62 58 LYS B O 1
ATOM 3010 N N . GLU B 1 59 ? 3.402 -6.234 -28.141 1 97.25 59 GLU B N 1
ATOM 3011 C CA . GLU B 1 59 ? 4.5 -5.441 -28.688 1 97.25 59 GLU B CA 1
ATOM 3012 C C . GLU B 1 59 ? 5.809 -6.227 -28.672 1 97.25 59 GLU B C 1
ATOM 3014 O O . GLU B 1 59 ? 6.66 -6.039 -29.547 1 97.25 59 GLU B O 1
ATOM 3019 N N . LYS B 1 60 ? 5.988 -7.066 -27.719 1 96.62 60 LYS B N 1
ATOM 3020 C CA . LYS B 1 60 ? 7.199 -7.871 -27.594 1 96.62 60 LYS B CA 1
ATOM 3021 C C . LYS B 1 60 ? 7.117 -9.133 -28.453 1 96.62 60 LYS B C 1
ATOM 3023 O O . LYS B 1 60 ? 8.023 -9.969 -28.422 1 96.62 60 LYS B O 1
ATOM 3028 N N . GLY B 1 61 ? 5.961 -9.328 -29.172 1 95.19 61 GLY B N 1
ATOM 3029 C CA . GLY B 1 61 ? 5.836 -10.43 -30.109 1 95.19 61 GLY B CA 1
ATOM 3030 C C . GLY B 1 61 ? 5.215 -11.672 -29.5 1 95.19 61 GLY B C 1
ATOM 3031 O O . GLY B 1 61 ? 5.254 -12.75 -30.094 1 95.19 61 GLY B O 1
ATOM 3032 N N . VAL B 1 62 ? 4.754 -11.539 -28.266 1 96 62 VAL B N 1
ATOM 3033 C CA . VAL B 1 62 ? 4.109 -12.672 -27.609 1 96 62 VAL B CA 1
ATOM 3034 C C . VAL B 1 62 ? 2.645 -12.758 -28.031 1 96 62 VAL B C 1
ATOM 3036 O O . VAL B 1 62 ? 1.95 -11.734 -28.094 1 96 62 VAL B O 1
ATOM 3039 N N . GLU B 1 63 ? 2.18 -13.922 -28.375 1 93.44 63 GLU B N 1
ATOM 3040 C CA . GLU B 1 63 ? 0.783 -14.117 -28.75 1 93.44 63 GLU B CA 1
ATOM 3041 C C . GLU B 1 63 ? -0.119 -14.148 -27.516 1 93.44 63 GLU B C 1
ATOM 3043 O O . GLU B 1 63 ? 0.055 -14.992 -26.641 1 93.44 63 GLU B O 1
ATOM 3048 N N . VAL B 1 64 ? -0.958 -13.219 -27.422 1 96.31 64 VAL B N 1
ATOM 3049 C CA . VAL B 1 64 ? -1.991 -13.203 -26.391 1 96.31 64 VAL B CA 1
ATOM 3050 C C . VAL B 1 64 ? -3.346 -13.539 -27.016 1 96.31 64 VAL B C 1
ATOM 3052 O O . VAL B 1 64 ? -3.801 -12.852 -27.938 1 96.31 64 VAL B O 1
ATOM 3055 N N . LYS B 1 65 ? -3.947 -14.617 -26.547 1 95.12 65 LYS B N 1
ATOM 3056 C CA . LYS B 1 65 ? -5.168 -15.148 -27.141 1 95.12 65 LYS B CA 1
ATOM 3057 C C . LYS B 1 65 ? -6.223 -15.438 -26.078 1 95.12 65 LYS B C 1
ATOM 3059 O O . LYS B 1 65 ? -5.949 -15.305 -24.875 1 95.12 65 LYS B O 1
ATOM 3064 N N . MET B 1 66 ? -7.383 -15.75 -26.609 1 93.19 66 MET B N 1
ATOM 3065 C CA . MET B 1 66 ? -8.414 -16.234 -25.703 1 93.19 66 MET B CA 1
ATOM 3066 C C . MET B 1 66 ? -8.133 -17.672 -25.266 1 93.19 66 MET B C 1
ATOM 3068 O O . MET B 1 66 ? -7.539 -18.438 -26.031 1 93.19 66 MET B O 1
ATOM 3072 N N . LYS B 1 67 ? -8.555 -17.953 -24.078 1 93 67 LYS B N 1
ATOM 3073 C CA . LYS B 1 67 ? -8.273 -19.25 -23.5 1 93 67 LYS B CA 1
ATOM 3074 C C . LYS B 1 67 ? -8.68 -20.375 -24.438 1 93 67 LYS B C 1
ATOM 3076 O O . LYS B 1 67 ? -7.988 -21.391 -24.547 1 93 67 LYS B O 1
ATOM 3081 N N . ARG B 1 68 ? -9.781 -20.266 -25.25 1 92.88 68 ARG B N 1
ATOM 3082 C CA . ARG B 1 68 ? -10.281 -21.312 -26.141 1 92.88 68 ARG B CA 1
ATOM 3083 C C . ARG B 1 68 ? -9.32 -21.547 -27.297 1 92.88 68 ARG B C 1
ATOM 3085 O O . ARG B 1 68 ? -9.305 -22.641 -27.891 1 92.88 68 ARG B O 1
ATOM 3092 N N . ASP B 1 69 ? -8.516 -20.594 -27.516 1 94.25 69 ASP B N 1
ATOM 3093 C CA . ASP B 1 69 ? -7.676 -20.641 -28.703 1 94.25 69 ASP B CA 1
ATOM 3094 C C . ASP B 1 69 ? -6.297 -21.219 -28.391 1 94.25 69 ASP B C 1
ATOM 3096 O O . ASP B 1 69 ? -5.461 -21.391 -29.281 1 94.25 69 ASP B O 1
ATOM 3100 N N . VAL B 1 70 ? -6.059 -21.578 -27.125 1 94.75 70 VAL B N 1
ATOM 3101 C CA . VAL B 1 70 ? -4.703 -22 -26.797 1 94.75 70 VAL B CA 1
ATOM 3102 C C . VAL B 1 70 ? -4.742 -23.375 -26.125 1 94.75 70 VAL B C 1
ATOM 3104 O O . VAL B 1 70 ? -3.711 -23.891 -25.703 1 94.75 70 VAL B O 1
ATOM 3107 N N . VAL B 1 71 ? -5.887 -24.031 -26.047 1 95 71 VAL B N 1
ATOM 3108 C CA . VAL B 1 71 ? -6.07 -25.25 -25.266 1 95 71 VAL B CA 1
ATOM 3109 C C . VAL B 1 71 ? -5.441 -26.438 -26 1 95 71 VAL B C 1
ATOM 3111 O O . VAL B 1 71 ? -5.352 -27.531 -25.438 1 95 71 VAL B O 1
ATOM 3114 N N . ASN B 1 72 ? -4.926 -26.312 -27.266 1 93.94 72 ASN B N 1
ATOM 3115 C CA . ASN B 1 72 ? -4.277 -27.375 -28.016 1 93.94 72 ASN B CA 1
ATOM 3116 C C . ASN B 1 72 ? -2.793 -27.469 -27.688 1 93.94 72 ASN B C 1
ATOM 3118 O O . ASN B 1 72 ? -2.129 -28.438 -28.062 1 93.94 72 ASN B O 1
ATOM 3122 N N . ALA B 1 73 ? -2.238 -26.594 -26.891 1 96 73 ALA B N 1
ATOM 3123 C CA . ALA B 1 73 ? -0.83 -26.625 -26.516 1 96 73 ALA B CA 1
ATOM 3124 C C . ALA B 1 73 ? -0.509 -27.891 -25.719 1 96 73 ALA B C 1
ATOM 3126 O O . ALA B 1 73 ? -1.392 -28.484 -25.094 1 96 73 ALA B O 1
ATOM 3127 N N . GLU B 1 74 ? 0.702 -28.234 -25.797 1 96.12 74 GLU B N 1
ATOM 3128 C CA . GLU B 1 74 ? 1.133 -29.484 -25.156 1 96.12 74 GLU B CA 1
ATOM 3129 C C . GLU B 1 74 ? 1.197 -29.328 -23.641 1 96.12 74 GLU B C 1
ATOM 3131 O O . GLU B 1 74 ? 0.815 -30.234 -22.906 1 96.12 74 GLU B O 1
ATOM 3136 N N . TYR B 1 75 ? 1.769 -28.266 -23.188 1 98.12 75 TYR B N 1
ATOM 3137 C CA . TYR B 1 75 ? 1.953 -28.031 -21.75 1 98.12 75 TYR B CA 1
ATOM 3138 C C . TYR B 1 75 ? 1.163 -26.812 -21.297 1 98.12 75 TYR B C 1
ATOM 3140 O O . TYR B 1 75 ? 0.971 -25.859 -22.078 1 98.12 75 TYR B O 1
ATOM 3148 N N . PHE B 1 76 ? 0.658 -26.875 -20.062 1 98.5 76 PHE B N 1
ATOM 3149 C CA . PHE B 1 76 ? -0.077 -25.766 -19.469 1 98.5 76 PHE B CA 1
ATOM 3150 C C . PHE B 1 76 ? 0.607 -25.266 -18.203 1 98.5 76 PHE B C 1
ATOM 3152 O O . PHE B 1 76 ? 1.063 -26.078 -17.391 1 98.5 76 PHE B O 1
ATOM 3159 N N . LEU B 1 77 ? 0.807 -24.016 -18.062 1 98.5 77 LEU B N 1
ATOM 3160 C CA . LEU B 1 77 ? 0.931 -23.328 -16.781 1 98.5 77 LEU B CA 1
ATOM 3161 C C . LEU B 1 77 ? -0.374 -22.641 -16.406 1 98.5 77 LEU B C 1
ATOM 3163 O O . LEU B 1 77 ? -0.76 -21.656 -17.047 1 98.5 77 LEU B O 1
ATOM 3167 N N . ASP B 1 78 ? -0.996 -23.125 -15.453 1 97.44 78 ASP B N 1
ATOM 3168 C CA . ASP B 1 78 ? -2.416 -22.844 -15.258 1 97.44 78 ASP B CA 1
ATOM 3169 C C . ASP B 1 78 ? -2.682 -22.281 -13.859 1 97.44 78 ASP B C 1
ATOM 3171 O O . ASP B 1 78 ? -1.927 -22.562 -12.922 1 97.44 78 ASP B O 1
ATOM 3175 N N . CYS B 1 79 ? -3.617 -21.453 -13.75 1 93.94 79 CYS B N 1
ATOM 3176 C CA . CYS B 1 79 ? -4.18 -20.906 -12.516 1 93.94 79 CYS B CA 1
ATOM 3177 C C . CYS B 1 79 ? -5.668 -21.219 -12.414 1 93.94 79 CYS B C 1
ATOM 3179 O O . CYS B 1 79 ? -6.43 -20.938 -13.344 1 93.94 79 CYS B O 1
ATOM 3181 N N . ALA B 1 80 ? -6.094 -21.875 -11.305 1 91.69 80 ALA B N 1
ATOM 3182 C CA . ALA B 1 80 ? -7.477 -22.266 -11.047 1 91.69 80 ALA B CA 1
ATOM 3183 C C . ALA B 1 80 ? -7.969 -23.25 -12.102 1 91.69 80 ALA B C 1
ATOM 3185 O O . ALA B 1 80 ? -9.164 -23.312 -12.391 1 91.69 80 ALA B O 1
ATOM 3186 N N . ALA B 1 81 ? -7.02 -23.922 -12.805 1 95.88 81 ALA B N 1
ATOM 3187 C CA . ALA B 1 81 ? -7.281 -24.938 -13.82 1 95.88 81 ALA B CA 1
ATOM 3188 C C . ALA B 1 81 ? -8.133 -24.375 -14.961 1 95.88 81 ALA B C 1
ATOM 3190 O O . ALA B 1 81 ? -8.945 -25.094 -15.547 1 95.88 81 ALA B O 1
ATOM 3191 N N . VAL B 1 82 ? -7.988 -23.125 -15.227 1 94.88 82 VAL B N 1
ATOM 3192 C CA . VAL B 1 82 ? -8.852 -22.469 -16.203 1 94.88 82 VAL B CA 1
ATOM 3193 C C . VAL B 1 82 ? -8.656 -23.125 -17.578 1 94.88 82 VAL B C 1
ATOM 3195 O O . VAL B 1 82 ? -9.617 -23.547 -18.219 1 94.88 82 VAL B O 1
ATOM 3198 N N . LEU B 1 83 ? -7.422 -23.25 -18.062 1 97.19 83 LEU B N 1
ATOM 3199 C CA . LEU B 1 83 ? -7.145 -23.844 -19.375 1 97.19 83 LEU B CA 1
ATOM 3200 C C . LEU B 1 83 ? -7.547 -25.328 -19.375 1 97.19 83 LEU B C 1
ATOM 3202 O O . LEU B 1 83 ? -8.117 -25.812 -20.359 1 97.19 83 LEU B O 1
ATOM 3206 N N . SER B 1 84 ? -7.195 -25.953 -18.281 1 97.94 84 SER B N 1
ATOM 3207 C CA . SER B 1 84 ? -7.477 -27.375 -18.172 1 97.94 84 SER B CA 1
ATOM 3208 C C . SER B 1 84 ? -8.969 -27.656 -18.312 1 97.94 84 SER B C 1
ATOM 3210 O O . SER B 1 84 ? -9.367 -28.609 -18.984 1 97.94 84 SER B O 1
ATOM 3212 N N . ARG B 1 85 ? -9.742 -26.828 -17.625 1 96.56 85 ARG B N 1
ATOM 3213 C CA . ARG B 1 85 ? -11.188 -27 -17.688 1 96.56 85 ARG B CA 1
ATOM 3214 C C . ARG B 1 85 ? -11.695 -26.797 -19.109 1 96.56 85 ARG B C 1
ATOM 3216 O O . ARG B 1 85 ? -12.516 -27.578 -19.594 1 96.56 85 ARG B O 1
ATOM 3223 N N . VAL B 1 86 ? -11.258 -25.781 -19.766 1 96.94 86 VAL B N 1
ATOM 3224 C CA . VAL B 1 86 ? -11.664 -25.484 -21.141 1 96.94 86 VAL B CA 1
ATOM 3225 C C . VAL B 1 86 ? -11.172 -26.594 -22.078 1 96.94 86 VAL B C 1
ATOM 3227 O O . VAL B 1 86 ? -11.898 -27.016 -22.969 1 96.94 86 VAL B O 1
ATOM 3230 N N . ALA B 1 87 ? -9.93 -27.078 -21.906 1 97.5 87 ALA B N 1
ATOM 3231 C CA . ALA B 1 87 ? -9.328 -28.109 -22.734 1 97.5 87 ALA B CA 1
ATOM 3232 C C . ALA B 1 87 ? -10.117 -29.406 -22.656 1 97.5 87 ALA B C 1
ATOM 3234 O O . ALA B 1 87 ? -10.422 -30.031 -23.672 1 97.5 87 ALA B O 1
ATOM 3235 N N . VAL B 1 88 ? -10.461 -29.828 -21.438 1 97.12 88 VAL B N 1
ATOM 3236 C CA . VAL B 1 88 ? -11.195 -31.078 -21.234 1 97.12 88 VAL B CA 1
ATOM 3237 C C . VAL B 1 88 ? -12.578 -30.969 -21.859 1 97.12 88 VAL B C 1
ATOM 3239 O O . VAL B 1 88 ? -13.047 -31.906 -22.5 1 97.12 88 VAL B O 1
ATOM 3242 N N . LYS B 1 89 ? -13.227 -29.844 -21.656 1 96.19 89 LYS B N 1
ATOM 3243 C CA . LYS B 1 89 ? -14.531 -29.609 -22.25 1 96.19 89 LYS B CA 1
ATOM 3244 C C . LYS B 1 89 ? -14.453 -29.641 -23.781 1 96.19 89 LYS B C 1
ATOM 3246 O O . LYS B 1 89 ? -15.414 -30.016 -24.453 1 96.19 89 LYS B O 1
ATOM 3251 N N . SER B 1 90 ? -13.32 -29.328 -24.344 1 95.69 90 SER B N 1
ATOM 3252 C CA . SER B 1 90 ? -13.125 -29.281 -25.781 1 95.69 90 SER B CA 1
ATOM 3253 C C . SER B 1 90 ? -12.656 -30.625 -26.312 1 95.69 90 SER B C 1
ATOM 3255 O O . SER B 1 90 ? -12.383 -30.766 -27.516 1 95.69 90 SER B O 1
ATOM 3257 N N . GLY B 1 91 ? -12.398 -31.656 -25.422 1 94.5 91 GLY B N 1
ATOM 3258 C CA . GLY B 1 91 ? -12.156 -33 -25.875 1 94.5 91 GLY B CA 1
ATOM 3259 C C . GLY B 1 91 ? -10.719 -33.469 -25.672 1 94.5 91 GLY B C 1
ATOM 3260 O O . GLY B 1 91 ? -10.336 -34.562 -26.109 1 94.5 91 GLY B O 1
ATOM 3261 N N . LYS B 1 92 ? -9.906 -32.656 -25.078 1 95.31 92 LYS B N 1
ATOM 3262 C CA . LYS B 1 92 ? -8.531 -33.062 -24.828 1 95.31 92 LYS B CA 1
ATOM 3263 C C . LYS B 1 92 ? -8.492 -34.25 -23.844 1 95.31 92 LYS B C 1
ATOM 3265 O O . LYS B 1 92 ? -9.133 -34.219 -22.797 1 95.31 92 LYS B O 1
ATOM 3270 N N . GLU B 1 93 ? -7.727 -35.219 -24.156 1 94.69 93 GLU B N 1
ATOM 3271 C CA . GLU B 1 93 ? -7.758 -36.469 -23.391 1 94.69 93 GLU B CA 1
ATOM 3272 C C . GLU B 1 93 ? -6.555 -36.594 -22.453 1 94.69 93 GLU B C 1
ATOM 3274 O O . GLU B 1 93 ? -6.539 -37.438 -21.547 1 94.69 93 GLU B O 1
ATOM 3279 N N . ARG B 1 94 ? -5.551 -35.875 -22.75 1 95.5 94 ARG B N 1
ATOM 3280 C CA . ARG B 1 94 ? -4.344 -35.906 -21.938 1 95.5 94 ARG B CA 1
ATOM 3281 C C . ARG B 1 94 ? -3.887 -34.5 -21.578 1 95.5 94 ARG B C 1
ATOM 3283 O O . ARG B 1 94 ? -3.781 -33.625 -22.438 1 95.5 94 ARG B O 1
ATOM 3290 N N . LEU B 1 95 ? -3.676 -34.25 -20.328 1 97.12 95 LEU B N 1
ATOM 3291 C CA . LEU B 1 95 ? -3.227 -32.969 -19.859 1 97.12 95 LEU B CA 1
ATOM 3292 C C . LEU B 1 95 ? -1.811 -33.031 -19.297 1 97.12 95 LEU B C 1
ATOM 3294 O O . LEU B 1 95 ? -1.455 -34.031 -18.641 1 97.12 95 LEU B O 1
ATOM 3298 N N . LYS B 1 96 ? -0.943 -32.156 -19.578 1 98.25 96 LYS B N 1
ATOM 3299 C CA . LYS B 1 96 ? 0.337 -31.859 -18.938 1 98.25 96 LYS B CA 1
ATOM 3300 C C . LYS B 1 96 ? 0.344 -30.453 -18.344 1 98.25 96 LYS B C 1
ATOM 3302 O O . LYS B 1 96 ? 0.453 -29.469 -19.078 1 98.25 96 LYS B O 1
ATOM 3307 N N . VAL B 1 97 ? 0.233 -30.453 -16.984 1 98.31 97 VAL B N 1
ATOM 3308 C CA . VAL B 1 97 ? -0.136 -29.156 -16.422 1 98.31 97 VAL B CA 1
ATOM 3309 C C . VAL B 1 97 ? 0.686 -28.891 -15.164 1 98.31 97 VAL B C 1
ATOM 3311 O O . VAL B 1 97 ? 0.9 -29.797 -14.352 1 98.31 97 VAL B O 1
ATOM 3314 N N . VAL B 1 98 ? 1.254 -27.703 -15.078 1 98.38 98 VAL B N 1
ATOM 3315 C CA . VAL B 1 98 ? 1.691 -27.156 -13.797 1 98.38 98 VAL B CA 1
ATOM 3316 C C . VAL B 1 98 ? 0.625 -26.203 -13.258 1 98.38 98 VAL B C 1
ATOM 3318 O O . VAL B 1 98 ? 0.281 -25.203 -13.898 1 98.38 98 VAL B O 1
ATOM 3321 N N . GLU B 1 99 ? 0.092 -26.531 -12.109 1 97.88 99 GLU B N 1
ATOM 3322 C CA . GLU B 1 99 ? -1.021 -25.797 -11.5 1 97.88 99 GLU B CA 1
ATOM 3323 C C . GLU B 1 99 ? -0.558 -24.984 -10.305 1 97.88 99 GLU B C 1
ATOM 3325 O O . GLU B 1 99 ? 0.089 -25.5 -9.391 1 97.88 99 GLU B O 1
ATOM 3330 N N . LEU B 1 100 ? -0.961 -23.75 -10.273 1 94.81 100 LEU B N 1
ATOM 3331 C CA . LEU B 1 100 ? -0.433 -22.828 -9.273 1 94.81 100 LEU B CA 1
ATOM 3332 C C . LEU B 1 100 ? -1.292 -22.828 -8.016 1 94.81 100 LEU B C 1
ATOM 3334 O O . LEU B 1 100 ? -0.792 -22.594 -6.914 1 94.81 100 LEU B O 1
ATOM 3338 N N . THR B 1 101 ? -2.594 -23.141 -8.102 1 91.31 101 THR B N 1
ATOM 3339 C CA . THR B 1 101 ? -3.473 -22.812 -6.98 1 91.31 101 THR B CA 1
ATOM 3340 C C . THR B 1 101 ? -4.109 -24.078 -6.41 1 91.31 101 THR B C 1
ATOM 3342 O O . THR B 1 101 ? -4.223 -25.094 -7.105 1 91.31 101 THR B O 1
ATOM 3345 N N . LYS B 1 102 ? -4.543 -23.938 -5.168 1 89.25 102 LYS B N 1
ATOM 3346 C CA . LYS B 1 102 ? -5.305 -25.016 -4.535 1 89.25 102 LYS B CA 1
ATOM 3347 C C . LYS B 1 102 ? -6.629 -25.25 -5.258 1 89.25 102 LYS B C 1
ATOM 3349 O O . LYS B 1 102 ? -7.008 -26.391 -5.508 1 89.25 102 LYS B O 1
ATOM 3354 N N . THR B 1 103 ? -7.309 -24.188 -5.574 1 88.62 103 THR B N 1
ATOM 3355 C CA . THR B 1 103 ? -8.57 -24.297 -6.297 1 88.62 103 THR B CA 1
ATOM 3356 C C . THR B 1 103 ? -8.391 -25.078 -7.598 1 88.62 103 THR B C 1
ATOM 3358 O O . THR B 1 103 ? -9.195 -25.953 -7.922 1 88.62 103 THR B O 1
ATOM 3361 N N . GLY B 1 104 ? -7.359 -24.766 -8.32 1 93.56 104 GLY B N 1
ATOM 3362 C CA . GLY B 1 104 ? -7.082 -25.469 -9.555 1 93.56 104 GLY B CA 1
ATOM 3363 C C . GLY B 1 104 ? -6.785 -26.938 -9.344 1 93.56 104 GLY B C 1
ATOM 3364 O O . GLY B 1 104 ? -7.215 -27.797 -10.133 1 93.56 104 GLY B O 1
ATOM 3365 N N . GLU B 1 105 ? -5.992 -27.203 -8.273 1 93.56 105 GLU B N 1
ATOM 3366 C CA . GLU B 1 105 ? -5.719 -28.594 -7.945 1 93.56 105 GLU B CA 1
ATOM 3367 C C . GLU B 1 105 ? -7.012 -29.359 -7.695 1 93.56 105 GLU B C 1
ATOM 3369 O O . GLU B 1 105 ? -7.156 -30.5 -8.133 1 93.56 105 GLU B O 1
ATOM 3374 N N . GLU B 1 106 ? -7.926 -28.766 -6.977 1 91.75 106 GLU B N 1
ATOM 3375 C CA . GLU B 1 106 ? -9.203 -29.406 -6.672 1 91.75 106 GLU B CA 1
ATOM 3376 C C . GLU B 1 106 ? -10 -29.688 -7.941 1 91.75 106 GLU B C 1
ATOM 3378 O O . GLU B 1 106 ? -10.633 -30.734 -8.062 1 91.75 106 GLU B O 1
ATOM 3383 N N . TYR B 1 107 ? -9.977 -28.75 -8.844 1 94.19 107 TYR B N 1
ATOM 3384 C CA . TYR B 1 107 ? -10.633 -28.969 -10.133 1 94.19 107 TYR B CA 1
ATOM 3385 C C . TYR B 1 107 ? -9.992 -30.125 -10.891 1 94.19 107 TYR B C 1
ATOM 3387 O O . TYR B 1 107 ? -10.688 -30.984 -11.43 1 94.19 107 TYR B O 1
ATOM 3395 N N . LEU B 1 108 ? -8.664 -30.203 -10.922 1 96.75 108 LEU B N 1
ATOM 3396 C CA . LEU B 1 108 ? -7.941 -31.234 -11.648 1 96.75 108 LEU B CA 1
ATOM 3397 C C . LEU B 1 108 ? -8.273 -32.625 -11.094 1 96.75 108 LEU B C 1
ATOM 3399 O O . LEU B 1 108 ? -8.453 -33.562 -11.852 1 96.75 108 LEU B O 1
ATOM 3403 N N . ARG B 1 109 ? -8.375 -32.656 -9.766 1 96 109 ARG B N 1
ATOM 3404 C CA . ARG B 1 109 ? -8.617 -33.938 -9.102 1 96 109 ARG B CA 1
ATOM 3405 C C . ARG B 1 109 ? -9.992 -34.469 -9.461 1 96 109 ARG B C 1
ATOM 3407 O O . ARG B 1 109 ? -10.227 -35.688 -9.406 1 96 109 ARG B O 1
ATOM 3414 N N . LYS B 1 110 ? -10.867 -33.688 -9.898 1 95.44 110 LYS B N 1
ATOM 3415 C CA . LYS B 1 110 ? -12.234 -34.094 -10.227 1 95.44 110 LYS B CA 1
ATOM 3416 C C . LYS B 1 110 ? -12.367 -34.406 -11.711 1 95.44 110 LYS B C 1
ATOM 3418 O O . LYS B 1 110 ? -13.422 -34.875 -12.156 1 95.44 110 LYS B O 1
ATOM 3423 N N . MET B 1 111 ? -11.297 -34.188 -12.438 1 95.88 111 MET B N 1
ATOM 3424 C CA . MET B 1 111 ? -11.352 -34.406 -13.875 1 95.88 111 MET B CA 1
ATOM 3425 C C . MET B 1 111 ? -11.102 -35.875 -14.203 1 95.88 111 MET B C 1
ATOM 3427 O O . MET B 1 111 ? -10.266 -36.531 -13.57 1 95.88 111 MET B O 1
ATOM 3431 N N . ASP B 1 112 ? -11.883 -36.438 -15.141 1 93.06 112 ASP B N 1
ATOM 3432 C CA . ASP B 1 112 ? -11.742 -37.812 -15.586 1 93.06 112 ASP B CA 1
ATOM 3433 C C . ASP B 1 112 ? -10.938 -37.906 -16.891 1 93.06 112 ASP B C 1
ATOM 3435 O O . ASP B 1 112 ? -11.461 -38.344 -17.922 1 93.06 112 ASP B O 1
ATOM 3439 N N . VAL B 1 113 ? -9.695 -37.531 -16.891 1 95.94 113 VAL B N 1
ATOM 3440 C CA . VAL B 1 113 ? -8.766 -37.594 -18.016 1 95.94 113 VAL B CA 1
ATOM 3441 C C . VAL B 1 113 ? -7.391 -38.031 -17.531 1 95.94 113 VAL B C 1
ATOM 3443 O O . VAL B 1 113 ? -7.094 -37.938 -16.328 1 95.94 113 VAL B O 1
ATOM 3446 N N . ARG B 1 114 ? -6.562 -38.594 -18.453 1 95.94 114 ARG B N 1
ATOM 3447 C CA . ARG B 1 114 ? -5.164 -38.844 -18.109 1 95.94 114 ARG B CA 1
ATOM 3448 C C . ARG B 1 114 ? -4.398 -37.531 -17.953 1 95.94 114 ARG B C 1
ATOM 3450 O O . ARG B 1 114 ? -4.617 -36.594 -18.719 1 95.94 114 ARG B O 1
ATOM 3457 N N . MET B 1 115 ? -3.586 -37.5 -16.938 1 96.75 115 MET B N 1
ATOM 3458 C CA . MET B 1 115 ? -2.836 -36.25 -16.812 1 96.75 115 MET B CA 1
ATOM 3459 C C . MET B 1 115 ? -1.505 -36.469 -16.094 1 96.75 115 MET B C 1
ATOM 3461 O O . MET B 1 115 ? -1.345 -37.469 -15.383 1 96.75 115 MET B O 1
ATOM 3465 N N . LYS B 1 116 ? -0.586 -35.688 -16.375 1 97.38 116 LYS B N 1
ATOM 3466 C CA . LYS B 1 116 ? 0.625 -35.375 -15.617 1 97.38 116 LYS B CA 1
ATOM 3467 C C . LYS B 1 116 ? 0.61 -33.969 -15.078 1 97.38 116 LYS B C 1
ATOM 3469 O O . LYS B 1 116 ? 0.778 -33 -15.844 1 97.38 116 LYS B O 1
ATOM 3474 N N . ALA B 1 117 ? 0.373 -33.938 -13.805 1 98.12 117 ALA B N 1
ATOM 3475 C CA . ALA B 1 117 ? 0.216 -32.594 -13.25 1 98.12 117 ALA B CA 1
ATOM 3476 C C . ALA B 1 117 ? 1.09 -32.406 -12.016 1 98.12 117 ALA B C 1
ATOM 3478 O O . ALA B 1 117 ? 1.269 -33.312 -11.227 1 98.12 117 ALA B O 1
ATOM 3479 N N . ILE B 1 118 ? 1.685 -31.281 -11.906 1 98.06 118 ILE B N 1
ATOM 3480 C CA . ILE B 1 118 ? 2.404 -30.859 -10.703 1 98.06 118 ILE B CA 1
ATOM 3481 C C . ILE B 1 118 ? 1.702 -29.672 -10.07 1 98.06 118 ILE B C 1
ATOM 3483 O O . ILE B 1 118 ? 1.462 -28.656 -10.734 1 98.06 118 ILE B O 1
ATOM 3487 N N . SER B 1 119 ? 1.288 -29.797 -8.844 1 96.81 119 SER B N 1
ATOM 3488 C CA . SER B 1 119 ? 0.67 -28.703 -8.102 1 96.81 119 SER B CA 1
ATOM 3489 C C . SER B 1 119 ? 1.693 -27.984 -7.227 1 96.81 119 SER B C 1
ATOM 3491 O O . SER B 1 119 ? 2.396 -28.609 -6.434 1 96.81 119 SER B O 1
ATOM 3493 N N . LEU B 1 120 ? 1.739 -26.656 -7.355 1 95.44 120 LEU B N 1
ATOM 3494 C CA . LEU B 1 120 ? 2.695 -25.875 -6.586 1 95.44 120 LEU B CA 1
ATOM 3495 C C . LEU B 1 120 ? 2.111 -25.484 -5.23 1 95.44 120 LEU B C 1
ATOM 3497 O O . LEU B 1 120 ? 2.83 -24.984 -4.359 1 95.44 120 LEU B O 1
ATOM 3501 N N . ASP B 1 121 ? 0.873 -25.672 -4.984 1 89.81 121 ASP B N 1
ATOM 3502 C CA . ASP B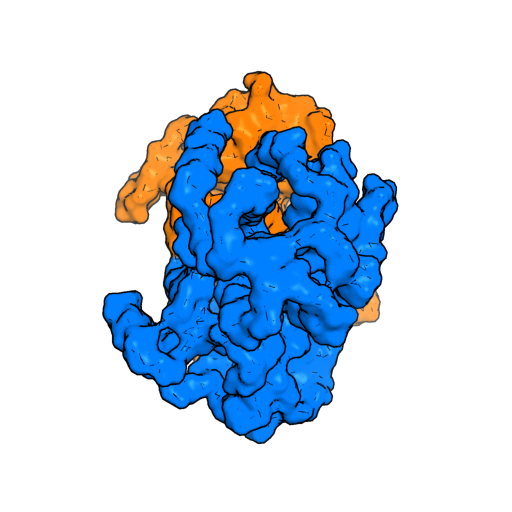 1 121 ? 0.152 -25.078 -3.865 1 89.81 121 ASP B CA 1
ATOM 3503 C C . ASP B 1 121 ? 0.731 -25.531 -2.531 1 89.81 121 ASP B C 1
ATOM 3505 O O . ASP B 1 121 ? 0.814 -24.766 -1.579 1 89.81 121 ASP B O 1
ATOM 3509 N N . SER B 1 122 ? 1.151 -26.766 -2.418 1 84.06 122 SER B N 1
ATOM 3510 C CA . SER B 1 122 ? 1.587 -27.328 -1.144 1 84.06 122 SER B CA 1
ATOM 3511 C C . SER B 1 122 ? 3.064 -27.062 -0.893 1 84.06 122 SER B C 1
ATOM 3513 O O . SER B 1 122 ? 3.596 -27.406 0.165 1 84.06 122 SER B O 1
ATOM 3515 N N . SER B 1 123 ? 3.684 -26.469 -1.776 1 88.62 123 SER B N 1
ATOM 3516 C CA . SER B 1 123 ? 5.109 -26.188 -1.635 1 88.62 123 SER B CA 1
ATOM 3517 C C . SER B 1 123 ? 5.352 -25.062 -0.636 1 88.62 123 SER B C 1
ATOM 3519 O O . SER B 1 123 ? 4.441 -24.281 -0.336 1 88.62 123 SER B O 1
ATOM 3521 N N . THR B 1 124 ? 6.547 -25.016 -0.101 1 85.5 124 THR B N 1
ATOM 3522 C CA . THR B 1 124 ? 6.93 -23.938 0.791 1 85.5 124 THR B CA 1
ATOM 3523 C C . THR B 1 124 ? 6.977 -22.609 0.036 1 85.5 124 THR B C 1
ATOM 3525 O O . THR B 1 124 ? 6.527 -21.578 0.547 1 85.5 124 THR B O 1
ATOM 3528 N N . LEU B 1 125 ? 7.469 -22.625 -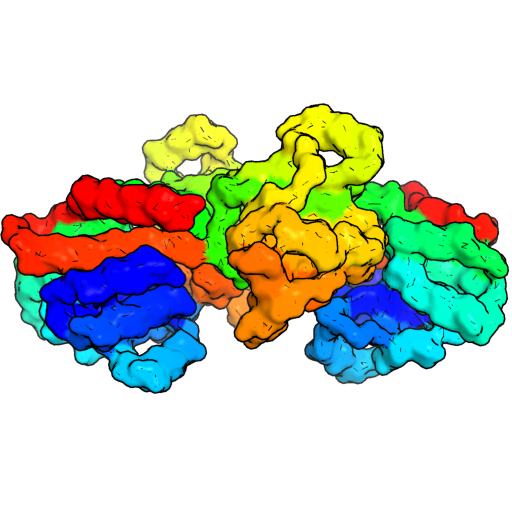1.134 1 86.38 125 LEU B N 1
ATOM 3529 C CA . LEU B 1 125 ? 7.641 -21.422 -1.934 1 86.38 125 LEU B CA 1
ATOM 3530 C C . LEU B 1 125 ? 6.289 -20.797 -2.268 1 86.38 125 LEU B C 1
ATOM 3532 O O . LEU B 1 125 ? 6.113 -19.578 -2.127 1 86.38 125 LEU B O 1
ATOM 3536 N N . LYS B 1 126 ? 5.395 -21.562 -2.625 1 87.25 126 LYS B N 1
ATOM 3537 C CA . LYS B 1 126 ? 4.082 -21.062 -3.021 1 87.25 126 LYS B CA 1
ATOM 3538 C C . LYS B 1 126 ? 3.117 -21.047 -1.84 1 87.25 126 LYS B C 1
ATOM 3540 O O . LYS B 1 126 ? 2.498 -20.031 -1.546 1 87.25 126 LYS B O 1
ATOM 3545 N N . GLY B 1 127 ? 3.041 -22.156 -1.143 1 85.62 127 GLY B N 1
ATOM 3546 C CA . GLY B 1 127 ? 2.102 -22.266 -0.038 1 85.62 127 GLY B CA 1
ATOM 3547 C C . GLY B 1 127 ? 2.404 -21.312 1.102 1 85.62 127 GLY B C 1
ATOM 3548 O O . GLY B 1 127 ? 1.566 -20.484 1.463 1 85.62 127 GLY B O 1
ATOM 3549 N N . THR B 1 128 ? 3.594 -21.406 1.573 1 82.5 128 THR B N 1
ATOM 3550 C CA . THR B 1 128 ? 3.973 -20.531 2.684 1 82.5 128 THR B CA 1
ATOM 3551 C C . THR B 1 128 ? 4.434 -19.172 2.174 1 82.5 128 THR B C 1
ATOM 3553 O O . THR B 1 128 ? 3.936 -18.141 2.619 1 82.5 128 THR B O 1
ATOM 3556 N N . GLY B 1 129 ? 5.266 -19.203 1.203 1 87.44 129 GLY B N 1
ATOM 3557 C CA . GLY B 1 129 ? 5.836 -17.953 0.712 1 87.44 129 GLY B CA 1
ATOM 3558 C C . GLY B 1 129 ? 4.816 -17.047 0.055 1 87.44 129 GLY B C 1
ATOM 3559 O O . GLY B 1 129 ? 4.535 -15.961 0.554 1 87.44 129 GLY B O 1
ATOM 3560 N N . GLU B 1 130 ? 4.234 -17.516 -0.96 1 90.69 130 GLU B N 1
ATOM 3561 C CA . GLU B 1 130 ? 3.316 -16.688 -1.736 1 90.69 130 GLU B CA 1
ATOM 3562 C C . GLU B 1 130 ? 1.943 -16.625 -1.073 1 90.69 130 GLU B C 1
ATOM 3564 O O . GLU B 1 130 ? 1.438 -15.531 -0.794 1 90.69 130 GLU B O 1
ATOM 3569 N N . ASN B 1 131 ? 1.336 -17.734 -0.72 1 91.25 131 ASN B N 1
ATOM 3570 C CA . ASN B 1 131 ? -0.045 -17.75 -0.251 1 91.25 131 ASN B CA 1
ATOM 3571 C C . ASN B 1 131 ? -0.18 -17.109 1.126 1 91.25 131 ASN B C 1
ATOM 3573 O O . ASN B 1 131 ? -1.074 -16.297 1.349 1 91.25 131 ASN B O 1
ATOM 3577 N N . THR B 1 132 ? 0.704 -17.422 1.979 1 90.31 132 THR B N 1
ATOM 3578 C CA . THR B 1 132 ? 0.586 -16.953 3.354 1 90.31 132 THR B CA 1
ATOM 3579 C C . THR B 1 132 ? 1.133 -15.531 3.488 1 90.31 132 THR B C 1
ATOM 3581 O O . THR B 1 132 ? 0.477 -14.656 4.062 1 90.31 132 THR B O 1
ATOM 3584 N N . HIS B 1 133 ? 2.26 -15.32 2.891 1 91.81 133 HIS B N 1
ATOM 3585 C CA . HIS B 1 133 ? 2.916 -14.039 3.137 1 91.81 133 HIS B CA 1
ATOM 3586 C C . HIS B 1 133 ? 2.744 -13.102 1.951 1 91.81 133 HIS B C 1
ATOM 3588 O O . HIS B 1 133 ? 2.396 -11.93 2.129 1 91.81 133 HIS B O 1
ATOM 3594 N N . GLY B 1 134 ? 2.979 -13.578 0.794 1 93.38 134 GLY B N 1
ATOM 3595 C CA . GLY B 1 134 ? 2.939 -12.727 -0.386 1 93.38 134 GLY B CA 1
ATOM 3596 C C . GLY B 1 134 ? 1.571 -12.125 -0.642 1 93.38 134 GLY B C 1
ATOM 3597 O O . GLY B 1 134 ? 1.445 -10.914 -0.825 1 93.38 134 GLY B O 1
ATOM 3598 N N . THR B 1 135 ? 0.567 -12.922 -0.653 1 93.44 135 THR B N 1
ATOM 3599 C CA . THR B 1 135 ? -0.789 -12.477 -0.957 1 93.44 135 THR B CA 1
ATOM 3600 C C . THR B 1 135 ? -1.291 -11.508 0.109 1 93.44 135 THR B C 1
ATOM 3602 O O . THR B 1 135 ? -2.049 -10.586 -0.193 1 93.44 135 THR B O 1
ATOM 3605 N N . ALA B 1 136 ? -0.829 -11.734 1.376 1 95.94 136 ALA B N 1
ATOM 3606 C CA . ALA B 1 136 ? -1.211 -10.828 2.457 1 95.94 136 ALA B CA 1
ATOM 3607 C C . ALA B 1 136 ? -0.747 -9.406 2.172 1 95.94 136 ALA B C 1
ATOM 3609 O O . ALA B 1 136 ? -1.473 -8.445 2.436 1 95.94 136 ALA B O 1
ATOM 3610 N N . PHE B 1 137 ? 0.429 -9.297 1.641 1 95.69 137 PHE B N 1
ATOM 3611 C CA . PHE B 1 137 ? 0.948 -7.969 1.319 1 95.69 137 PHE B CA 1
ATOM 3612 C C . PHE B 1 137 ? 0.195 -7.363 0.142 1 95.69 137 PHE B C 1
ATOM 3614 O O . PHE B 1 137 ? 0.066 -6.141 0.043 1 95.69 137 PHE B O 1
ATOM 3621 N N . GLY B 1 138 ? -0.303 -8.25 -0.764 1 94.81 138 GLY B N 1
ATOM 3622 C CA . GLY B 1 138 ? -1.206 -7.766 -1.795 1 94.81 138 GLY B CA 1
ATOM 3623 C C . GLY B 1 138 ? -2.482 -7.168 -1.236 1 94.81 138 GLY B C 1
ATOM 3624 O O . GLY B 1 138 ? -2.963 -6.145 -1.729 1 94.81 138 GLY B O 1
ATOM 3625 N N . LEU B 1 139 ? -3.041 -7.789 -0.228 1 96.19 139 LEU B N 1
ATOM 3626 C CA . LEU B 1 139 ? -4.223 -7.246 0.44 1 96.19 139 LEU B CA 1
ATOM 3627 C C . LEU B 1 139 ? -3.916 -5.895 1.072 1 96.19 139 LEU B C 1
ATOM 3629 O O . LEU B 1 139 ? -4.68 -4.941 0.905 1 96.19 139 LEU B O 1
ATOM 3633 N N . LEU B 1 140 ? -2.812 -5.883 1.816 1 95.88 140 LEU B N 1
ATOM 3634 C CA . LEU B 1 140 ? -2.436 -4.645 2.492 1 95.88 140 LEU B CA 1
ATOM 3635 C C . LEU B 1 140 ? -2.256 -3.51 1.49 1 95.88 140 LEU B C 1
ATOM 3637 O O . LEU B 1 140 ? -2.709 -2.389 1.729 1 95.88 140 LEU B O 1
ATOM 3641 N N . ASP B 1 141 ? -1.622 -3.809 0.393 1 94.94 141 ASP B N 1
ATOM 3642 C CA . ASP B 1 141 ? -1.465 -2.83 -0.678 1 94.94 141 ASP B CA 1
ATOM 3643 C C . ASP B 1 141 ? -2.82 -2.312 -1.154 1 94.94 141 ASP B C 1
ATOM 3645 O O . ASP B 1 141 ? -3.014 -1.104 -1.3 1 94.94 141 ASP B O 1
ATOM 3649 N N . ALA B 1 142 ? -3.725 -3.229 -1.408 1 94.25 142 ALA B N 1
ATOM 3650 C CA . ALA B 1 142 ? -5.059 -2.857 -1.867 1 94.25 142 ALA B CA 1
ATOM 3651 C C . ALA B 1 142 ? -5.758 -1.953 -0.855 1 94.25 142 ALA B C 1
ATOM 3653 O O . ALA B 1 142 ? -6.336 -0.929 -1.225 1 94.25 142 ALA B O 1
ATOM 3654 N N . LEU B 1 143 ? -5.668 -2.279 0.409 1 95.19 143 LEU B N 1
ATOM 3655 C CA . LEU B 1 143 ? -6.348 -1.525 1.458 1 95.19 143 LEU B CA 1
ATOM 3656 C C . LEU B 1 143 ? -5.746 -0.131 1.601 1 95.19 143 LEU B C 1
ATOM 3658 O O . LEU B 1 143 ? -6.473 0.845 1.801 1 95.19 143 LEU B O 1
ATOM 3662 N N . LEU B 1 144 ? -4.449 -0.058 1.495 1 94.38 144 LEU B N 1
ATOM 3663 C CA . LEU B 1 144 ? -3.801 1.241 1.637 1 94.38 144 LEU B CA 1
ATOM 3664 C C . LEU B 1 144 ? -4.117 2.141 0.446 1 94.38 144 LEU B C 1
ATOM 3666 O O . LEU B 1 144 ? -4.219 3.359 0.593 1 94.38 144 LEU B O 1
ATOM 3670 N N . ARG B 1 145 ? -4.328 1.557 -0.678 1 93.06 145 ARG B N 1
ATOM 3671 C CA . ARG B 1 145 ? -4.703 2.332 -1.856 1 93.06 145 ARG B CA 1
ATOM 3672 C C . ARG B 1 145 ? -6.105 2.906 -1.71 1 93.06 145 ARG B C 1
ATOM 3674 O O . ARG B 1 145 ? -6.453 3.887 -2.375 1 93.06 145 ARG B O 1
ATOM 3681 N N . LEU B 1 146 ? -6.934 2.268 -0.882 1 92.44 146 LEU B N 1
ATOM 3682 C CA . LEU B 1 146 ? -8.227 2.84 -0.54 1 92.44 146 LEU B CA 1
ATOM 3683 C C . LEU B 1 146 ? -8.078 3.969 0.476 1 92.44 146 LEU B C 1
ATOM 3685 O O . LEU B 1 146 ? -9.039 4.668 0.782 1 92.44 146 LEU B O 1
ATOM 3689 N N . ASN B 1 147 ? -6.844 4.141 0.992 1 91.75 147 ASN B N 1
ATOM 3690 C CA . ASN B 1 147 ? -6.402 5.199 1.896 1 91.75 147 ASN B CA 1
ATOM 3691 C C . ASN B 1 147 ? -7.164 5.16 3.217 1 91.75 147 ASN B C 1
ATOM 3693 O O . ASN B 1 147 ? -7.473 6.207 3.793 1 91.75 147 ASN B O 1
ATOM 3697 N N . VAL B 1 148 ? -7.547 3.922 3.645 1 89.62 148 VAL B N 1
ATOM 3698 C CA . VAL B 1 148 ? -8.219 3.736 4.926 1 89.62 148 VAL B CA 1
ATOM 3699 C C . VAL B 1 148 ? -7.184 3.633 6.043 1 89.62 148 VAL B C 1
ATOM 3701 O O . VAL B 1 148 ? -6.109 3.057 5.852 1 89.62 148 VAL B O 1
ATOM 3704 N N . PHE B 1 149 ? -7.469 4.242 7.16 1 92.69 149 PHE B N 1
ATOM 3705 C CA . PHE B 1 149 ? -6.633 4.086 8.344 1 92.69 149 PHE B CA 1
ATOM 3706 C C . PHE B 1 149 ? -6.938 2.773 9.055 1 92.69 149 PHE B C 1
ATOM 3708 O O . PHE B 1 149 ? -8.039 2.59 9.586 1 92.69 149 PHE B O 1
ATOM 3715 N N . LEU B 1 150 ? -6.016 1.838 9.18 1 94.75 150 LEU B N 1
ATOM 3716 C CA . LEU B 1 150 ? -6.266 0.439 9.508 1 94.75 150 LEU B CA 1
ATOM 3717 C C . LEU B 1 150 ? -6.262 0.231 11.023 1 94.75 150 LEU B C 1
ATOM 3719 O O . LEU B 1 150 ? -7.043 -0.568 11.539 1 94.75 150 LEU B O 1
ATOM 3723 N N . PRO B 1 151 ? -5.406 0.986 11.742 1 94 151 PRO B N 1
ATOM 3724 C CA . PRO B 1 151 ? -5.375 0.722 13.188 1 94 151 PRO B CA 1
ATOM 3725 C C . PRO B 1 151 ? -6.742 0.896 13.844 1 94 151 PRO B C 1
ATOM 3727 O O . PRO B 1 151 ? -7.426 1.894 13.602 1 94 151 PRO B O 1
ATOM 3730 N N . GLY B 1 152 ? -7.066 -0.115 14.609 1 94.12 152 GLY B N 1
ATOM 3731 C CA . GLY B 1 152 ? -8.305 -0.07 15.375 1 94.12 152 GLY B CA 1
ATOM 3732 C C . GLY B 1 152 ? -9.508 -0.54 14.578 1 94.12 152 GLY B C 1
ATOM 3733 O O . GLY B 1 152 ? -10.578 -0.774 15.148 1 94.12 152 GLY B O 1
ATOM 3734 N N . LYS B 1 153 ? -9.398 -0.653 13.242 1 95.5 153 LYS B N 1
ATOM 3735 C CA . LYS B 1 153 ? -10.523 -1.082 12.422 1 95.5 153 LYS B CA 1
ATOM 3736 C C . LYS B 1 153 ? -10.852 -2.555 12.656 1 95.5 153 LYS B C 1
ATOM 3738 O O . LYS B 1 153 ? -9.945 -3.385 12.758 1 95.5 153 LYS B O 1
ATOM 3743 N N . LYS B 1 154 ? -12.133 -2.875 12.742 1 97.38 154 LYS B N 1
ATOM 3744 C CA . LYS B 1 154 ? -12.578 -4.262 12.836 1 97.38 154 LYS B CA 1
ATOM 3745 C C . LYS B 1 154 ? -12.531 -4.949 11.477 1 97.38 154 LYS B C 1
ATOM 3747 O O . LYS B 1 154 ? -13.242 -4.559 10.547 1 97.38 154 LYS B O 1
ATOM 3752 N N . ALA B 1 155 ? -11.672 -5.922 11.375 1 98.38 155 ALA B N 1
ATOM 3753 C CA . ALA B 1 155 ? -11.531 -6.688 10.141 1 98.38 155 ALA B CA 1
ATOM 3754 C C . ALA B 1 155 ? -11.992 -8.133 10.336 1 98.38 155 ALA B C 1
ATOM 3756 O O . ALA B 1 155 ? -11.711 -8.742 11.367 1 98.38 155 ALA B O 1
ATOM 3757 N N . LEU B 1 156 ? -12.773 -8.641 9.391 1 98.69 156 LEU B N 1
ATOM 3758 C CA . LEU B 1 156 ? -13.234 -10.023 9.406 1 98.69 156 LEU B CA 1
ATOM 3759 C C . LEU B 1 156 ? -12.688 -10.789 8.203 1 98.69 156 LEU B C 1
ATOM 3761 O O . LEU B 1 156 ? -12.93 -10.414 7.059 1 98.69 156 LEU B O 1
ATOM 3765 N N . ILE B 1 157 ? -11.938 -11.812 8.477 1 98.62 157 ILE B N 1
ATOM 3766 C CA . ILE B 1 157 ? -11.383 -12.672 7.441 1 98.62 157 ILE B CA 1
ATOM 3767 C C . ILE B 1 157 ? -12.242 -13.922 7.293 1 98.62 157 ILE B C 1
ATOM 3769 O O . ILE B 1 157 ? -12.398 -14.695 8.242 1 98.62 157 ILE B O 1
ATOM 3773 N N . LEU B 1 158 ? -12.828 -14.078 6.133 1 98.12 158 LEU B N 1
ATOM 3774 C CA . LEU B 1 158 ? -13.594 -15.289 5.848 1 98.12 158 LEU B CA 1
ATOM 3775 C C . LEU B 1 158 ? -12.719 -16.344 5.195 1 98.12 158 LEU B C 1
ATOM 3777 O O . LEU B 1 158 ? -12.312 -16.203 4.039 1 98.12 158 LEU B O 1
ATOM 3781 N N . GLY B 1 159 ? -12.523 -17.438 5.871 1 96.62 159 GLY B N 1
ATOM 3782 C CA . GLY B 1 159 ? -11.586 -18.469 5.457 1 96.62 159 GLY B CA 1
ATOM 3783 C C . GLY B 1 159 ? -10.25 -18.359 6.156 1 96.62 159 GLY B C 1
ATOM 3784 O O . GLY B 1 159 ? -9.57 -17.344 6.078 1 96.62 159 GLY B O 1
ATOM 3785 N N . PHE B 1 160 ? -9.867 -19.422 6.805 1 97 160 PHE B N 1
ATOM 3786 C CA . PHE B 1 160 ? -8.625 -19.406 7.578 1 97 160 PHE B CA 1
ATOM 3787 C C . PHE B 1 160 ? -7.656 -20.469 7.07 1 97 160 PHE B C 1
ATOM 3789 O O . PHE B 1 160 ? -7.047 -21.188 7.859 1 97 160 PHE B O 1
ATOM 3796 N N . GLY B 1 161 ? -7.629 -20.609 5.738 1 92.75 161 GLY B N 1
ATOM 3797 C CA . GLY B 1 161 ? -6.543 -21.328 5.094 1 92.75 161 GLY B CA 1
ATOM 3798 C C . GLY B 1 161 ? -5.246 -20.531 5.051 1 92.75 161 GLY B C 1
ATOM 3799 O O . GLY B 1 161 ? -5.027 -19.656 5.883 1 92.75 161 GLY B O 1
ATOM 3800 N N . ARG B 1 162 ? -4.355 -20.844 4.137 1 92.12 162 ARG B N 1
ATOM 3801 C CA . ARG B 1 162 ? -3.051 -20.188 4.059 1 92.12 162 ARG B CA 1
ATOM 3802 C C . ARG B 1 162 ? -3.191 -18.703 3.785 1 92.12 162 ARG B C 1
ATOM 3804 O O . ARG B 1 162 ? -2.594 -17.875 4.484 1 92.12 162 ARG B O 1
ATOM 3811 N N . VAL B 1 163 ? -4.008 -18.375 2.77 1 94.19 163 VAL B N 1
ATOM 3812 C CA . VAL B 1 163 ? -4.191 -16.984 2.396 1 94.19 163 VAL B CA 1
ATOM 3813 C C . VAL B 1 163 ? -4.848 -16.219 3.549 1 94.19 163 VAL B C 1
ATOM 3815 O O . VAL B 1 163 ? -4.367 -15.156 3.951 1 94.19 163 VAL B O 1
ATOM 3818 N N . GLY B 1 164 ? -5.934 -16.797 4.109 1 96.56 164 GLY B N 1
ATOM 3819 C CA . GLY B 1 164 ? -6.645 -16.141 5.199 1 96.56 164 GLY B CA 1
ATOM 3820 C C . GLY B 1 164 ? -5.785 -15.938 6.434 1 96.56 164 GLY B C 1
ATOM 3821 O O . GLY B 1 164 ? -5.84 -14.883 7.07 1 96.56 164 GLY B O 1
ATOM 3822 N N . ARG B 1 165 ? -5.008 -16.953 6.766 1 95.75 165 ARG B N 1
ATOM 3823 C CA . ARG B 1 165 ? -4.109 -16.891 7.914 1 95.75 165 ARG B CA 1
ATOM 3824 C C . ARG B 1 165 ? -3.1 -15.75 7.754 1 95.75 165 ARG B C 1
ATOM 3826 O O . ARG B 1 165 ? -2.842 -15.008 8.695 1 95.75 165 ARG B O 1
ATOM 3833 N N . GLY B 1 166 ? -2.484 -15.719 6.586 1 96.75 166 GLY B N 1
ATOM 3834 C CA . GLY B 1 166 ? -1.54 -14.648 6.305 1 96.75 166 GLY B CA 1
ATOM 3835 C C . GLY B 1 166 ? -2.16 -13.266 6.387 1 96.75 166 GLY B C 1
ATOM 3836 O O . GLY B 1 166 ? -1.582 -12.359 6.988 1 96.75 166 GLY B O 1
ATOM 3837 N N . CYS B 1 167 ? -3.338 -13.102 5.82 1 97.75 167 CYS B N 1
ATOM 3838 C CA . CYS B 1 167 ? -4.047 -11.828 5.84 1 97.75 167 CYS B CA 1
ATOM 3839 C C . CYS B 1 167 ? -4.402 -11.422 7.266 1 97.75 167 CYS B C 1
ATOM 3841 O O . CYS B 1 167 ? -4.203 -10.273 7.656 1 97.75 167 CYS B O 1
ATOM 3843 N N . ALA B 1 168 ? -4.902 -12.383 8.039 1 98.25 168 ALA B N 1
ATOM 3844 C CA . ALA B 1 168 ? -5.289 -12.125 9.422 1 98.25 168 ALA B CA 1
ATOM 3845 C C . ALA B 1 168 ? -4.094 -11.656 10.25 1 98.25 168 ALA B C 1
ATOM 3847 O O . ALA B 1 168 ? -4.172 -10.641 10.945 1 98.25 168 ALA B O 1
ATOM 3848 N N . ARG B 1 169 ? -3.031 -12.367 10.141 1 96.94 169 ARG B N 1
ATOM 3849 C CA . ARG B 1 169 ? -1.834 -12.047 10.914 1 96.94 169 ARG B CA 1
ATOM 3850 C C . ARG B 1 169 ? -1.287 -10.68 10.547 1 96.94 169 ARG B C 1
ATOM 3852 O O . ARG B 1 169 ? -0.927 -9.891 11.422 1 96.94 169 ARG B O 1
ATOM 3859 N N . LEU B 1 170 ? -1.186 -10.438 9.242 1 97.12 170 LEU B N 1
ATOM 3860 C CA . LEU B 1 170 ? -0.621 -9.172 8.789 1 97.12 170 LEU B CA 1
ATOM 3861 C C . LEU B 1 170 ? -1.496 -8 9.219 1 97.12 170 LEU B C 1
ATOM 3863 O O . LEU B 1 170 ? -0.988 -6.992 9.711 1 97.12 170 LEU B O 1
ATOM 3867 N N . LEU B 1 171 ? -2.832 -8.102 9.062 1 97.88 171 LEU B N 1
ATOM 3868 C CA . LEU B 1 171 ? -3.73 -7.023 9.461 1 97.88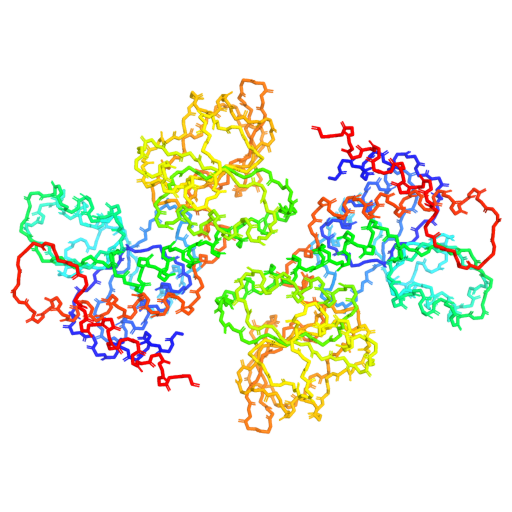 171 LEU B CA 1
ATOM 3869 C C . LEU B 1 171 ? -3.666 -6.793 10.969 1 97.88 171 LEU B C 1
ATOM 3871 O O . LEU B 1 171 ? -3.736 -5.652 11.43 1 97.88 171 LEU B O 1
ATOM 3875 N N . LYS B 1 172 ? -3.553 -7.875 11.703 1 97.25 172 LYS B N 1
ATOM 3876 C CA . LYS B 1 172 ? -3.369 -7.73 13.148 1 97.25 172 LYS B CA 1
ATOM 3877 C C . LYS B 1 172 ? -2.072 -6.992 13.461 1 97.25 172 LYS B C 1
ATOM 3879 O O . LYS B 1 172 ? -2.045 -6.121 14.336 1 97.25 172 LYS B O 1
ATOM 3884 N N . SER B 1 173 ? -1.034 -7.309 12.758 1 95.44 173 SER B N 1
ATOM 3885 C CA . SER B 1 173 ? 0.276 -6.715 13.008 1 95.44 173 SER B CA 1
ATOM 3886 C C . SER B 1 173 ? 0.256 -5.211 12.773 1 95.44 173 SER B C 1
ATOM 3888 O O . SER B 1 173 ? 0.979 -4.461 13.43 1 95.44 173 SER B O 1
ATOM 3890 N N . VAL B 1 174 ? -0.592 -4.738 11.898 1 96.19 174 VAL B N 1
ATOM 3891 C CA . VAL B 1 174 ? -0.604 -3.311 11.609 1 96.19 174 VAL B CA 1
ATOM 3892 C C . VAL B 1 174 ? -1.67 -2.617 12.453 1 96.19 174 VAL B C 1
ATOM 3894 O O . VAL B 1 174 ? -1.968 -1.438 12.242 1 96.19 174 VAL B O 1
ATOM 3897 N N . GLY B 1 175 ? -2.361 -3.367 13.344 1 95.81 175 GLY B N 1
ATOM 3898 C CA . GLY B 1 175 ? -3.154 -2.717 14.375 1 95.81 175 GLY B CA 1
ATOM 3899 C C . GLY B 1 175 ? -4.645 -2.922 14.195 1 95.81 175 GLY B C 1
ATOM 3900 O O . GLY B 1 175 ? -5.449 -2.359 14.945 1 95.81 175 GLY B O 1
ATOM 3901 N N . CYS B 1 176 ? -5.082 -3.729 13.266 1 97.12 176 CYS B N 1
ATOM 3902 C CA . CYS B 1 176 ? -6.5 -4.027 13.125 1 97.12 176 CYS B CA 1
ATOM 3903 C C . CYS B 1 176 ? -6.984 -4.926 14.258 1 97.12 176 CYS B C 1
ATOM 3905 O O . CYS B 1 176 ? -6.195 -5.676 14.844 1 97.12 176 CYS B O 1
ATOM 3907 N N . ASP B 1 177 ? -8.234 -4.695 14.625 1 97.69 177 ASP B N 1
ATOM 3908 C CA . ASP B 1 177 ? -8.93 -5.695 15.43 1 97.69 177 ASP B CA 1
ATOM 3909 C C . ASP B 1 177 ? -9.492 -6.809 14.547 1 97.69 177 ASP B C 1
ATOM 3911 O O . ASP B 1 177 ? -10.562 -6.656 13.953 1 97.69 177 ASP B O 1
ATOM 3915 N N . VAL B 1 178 ? -8.812 -8.016 14.492 1 98.38 178 VAL B N 1
ATOM 3916 C CA . VAL B 1 178 ? -9.078 -9.008 13.453 1 98.38 178 VAL B CA 1
ATOM 3917 C C . VAL B 1 178 ? -9.867 -10.172 14.039 1 98.38 178 VAL B C 1
ATOM 3919 O O . VAL B 1 178 ? -9.523 -10.688 15.109 1 98.38 178 VAL B O 1
ATOM 3922 N N . ALA B 1 179 ? -10.914 -10.547 13.414 1 98.5 179 ALA B N 1
ATOM 3923 C CA . ALA B 1 179 ? -11.648 -11.781 13.68 1 98.5 179 ALA B CA 1
ATOM 3924 C C . ALA B 1 179 ? -11.688 -12.672 12.438 1 98.5 179 ALA B C 1
ATOM 3926 O O . ALA B 1 179 ? -11.375 -12.219 11.328 1 98.5 179 ALA B O 1
ATOM 3927 N N . VAL B 1 180 ? -12.016 -13.953 12.648 1 98.19 180 VAL B N 1
ATOM 3928 C CA . VAL B 1 180 ? -12.023 -14.938 11.57 1 98.19 180 VAL B CA 1
ATOM 3929 C C . VAL B 1 180 ? -13.367 -15.648 11.531 1 98.19 180 VAL B C 1
ATOM 3931 O O . VAL B 1 180 ? -14 -15.859 12.57 1 98.19 180 VAL B O 1
ATOM 3934 N N . TRP B 1 181 ? -13.828 -15.898 10.359 1 97.69 181 TRP B N 1
ATOM 3935 C CA . TRP B 1 181 ? -14.969 -16.766 10.117 1 97.69 181 TRP B CA 1
ATOM 3936 C C . TRP B 1 181 ? -14.578 -17.938 9.227 1 97.69 181 TRP B C 1
ATOM 3938 O O . TRP B 1 181 ? -13.883 -17.766 8.219 1 97.69 181 TRP B O 1
ATOM 3948 N N . ASP B 1 182 ? -14.891 -19.125 9.586 1 96.5 182 ASP B N 1
ATOM 3949 C CA . ASP B 1 182 ? -14.68 -20.312 8.781 1 96.5 182 ASP B CA 1
ATOM 3950 C C . ASP B 1 182 ? -15.758 -21.359 9.078 1 96.5 182 ASP B C 1
ATOM 3952 O O . ASP B 1 182 ? -16.219 -21.484 10.211 1 96.5 182 ASP B O 1
ATOM 3956 N N . ASN B 1 183 ? -16.156 -22.094 8.047 1 94.12 183 ASN B N 1
ATOM 3957 C CA . ASN B 1 183 ? -17.156 -23.125 8.266 1 94.12 183 ASN B CA 1
ATOM 3958 C C . ASN B 1 183 ? -16.531 -24.438 8.727 1 94.12 183 ASN B C 1
ATOM 3960 O O . ASN B 1 183 ? -17.234 -25.344 9.18 1 94.12 183 ASN B O 1
ATOM 3964 N N . ASP B 1 184 ? -15.258 -24.562 8.602 1 94.69 184 ASP B N 1
ATOM 3965 C CA . ASP B 1 184 ? -14.523 -25.75 9.039 1 94.69 184 ASP B CA 1
ATOM 3966 C C . ASP B 1 184 ? -14.109 -25.625 10.508 1 94.69 184 ASP B C 1
ATOM 3968 O O . ASP B 1 184 ? -13.312 -24.766 10.859 1 94.69 184 ASP B O 1
ATOM 3972 N N . GLU B 1 185 ? -14.5 -26.594 11.297 1 93.19 185 GLU B N 1
ATOM 3973 C CA . GLU B 1 185 ? -14.25 -26.531 12.734 1 93.19 185 GLU B CA 1
ATOM 3974 C C . GLU B 1 185 ? -12.758 -26.609 13.039 1 93.19 185 GLU B C 1
ATOM 3976 O O . GLU B 1 185 ? -12.289 -26 14.008 1 93.19 185 GLU B O 1
ATOM 3981 N N . THR B 1 186 ? -12.102 -27.344 12.297 1 94.44 186 THR B N 1
ATOM 3982 C CA . THR B 1 186 ? -10.664 -27.453 12.492 1 94.44 186 THR B CA 1
ATOM 3983 C C . THR B 1 186 ? -9.992 -26.094 12.305 1 94.44 186 THR B C 1
ATOM 3985 O O . THR B 1 186 ? -9.125 -25.703 13.094 1 94.44 186 THR B O 1
ATOM 3988 N N . ARG B 1 187 ? -10.406 -25.375 11.266 1 95.19 187 ARG B N 1
ATOM 3989 C CA . ARG B 1 187 ? -9.859 -24.047 11 1 95.19 187 ARG B CA 1
ATOM 3990 C C . ARG B 1 187 ? -10.25 -23.062 12.094 1 95.19 187 ARG B C 1
ATOM 3992 O O . ARG B 1 187 ? -9.477 -22.156 12.438 1 95.19 187 ARG B O 1
ATOM 3999 N N . GLN B 1 188 ? -11.477 -23.266 12.656 1 95.25 188 GLN B N 1
ATOM 4000 C CA . GLN B 1 188 ? -11.922 -22.406 13.758 1 95.25 188 GLN B CA 1
ATOM 4001 C C . GLN B 1 188 ? -11.023 -22.578 14.977 1 95.25 188 GLN B C 1
ATOM 4003 O O . GLN B 1 188 ? -10.594 -21.594 15.578 1 95.25 188 GLN B O 1
ATOM 4008 N N . ILE B 1 189 ? -10.68 -23.797 15.258 1 95.38 189 ILE B N 1
ATOM 4009 C CA . ILE B 1 189 ? -9.859 -24.078 16.422 1 95.38 189 ILE B CA 1
ATOM 4010 C C . ILE B 1 189 ? -8.445 -23.547 16.203 1 95.38 189 ILE B C 1
ATOM 4012 O O . ILE B 1 189 ? -7.832 -23 17.109 1 95.38 189 ILE B O 1
ATOM 4016 N N . GLU B 1 190 ? -7.957 -23.719 15 1 94.62 190 GLU B N 1
ATOM 4017 C CA . GLU B 1 190 ? -6.629 -23.203 14.672 1 94.62 190 GLU B CA 1
ATOM 4018 C C . GLU B 1 190 ? -6.566 -21.688 14.852 1 94.62 190 GLU B C 1
ATOM 4020 O O . GLU B 1 190 ? -5.582 -21.156 15.367 1 94.62 190 GLU B O 1
ATOM 4025 N N . ALA B 1 191 ? -7.602 -21.016 14.398 1 96.31 191 ALA B N 1
ATOM 4026 C CA . ALA B 1 191 ? -7.672 -19.562 14.555 1 96.31 191 ALA B CA 1
ATOM 4027 C C . ALA B 1 191 ? -7.629 -19.172 16.031 1 96.31 191 ALA B C 1
ATOM 4029 O O . ALA B 1 191 ? -6.91 -18.25 16.422 1 96.31 191 ALA B O 1
ATOM 4030 N N . LEU B 1 192 ? -8.359 -19.922 16.875 1 94.31 192 LEU B N 1
ATOM 4031 C CA . LEU B 1 192 ? -8.367 -19.656 18.312 1 94.31 192 LEU B CA 1
ATOM 4032 C C . LEU B 1 192 ? -6.973 -19.859 18.906 1 94.31 192 LEU B C 1
ATOM 4034 O O . LEU B 1 192 ? -6.516 -19.031 19.703 1 94.31 192 LEU B O 1
ATOM 4038 N N . TYR B 1 193 ? -6.305 -20.891 18.453 1 94.12 193 TYR B N 1
ATOM 4039 C CA . TYR B 1 193 ? -4.961 -21.172 18.938 1 94.12 193 TYR B CA 1
ATOM 4040 C C . TYR B 1 193 ? -4 -20.047 18.562 1 94.12 193 TYR B C 1
ATOM 4042 O O . TYR B 1 193 ? -3.021 -19.797 19.281 1 94.12 193 TYR B O 1
ATOM 4050 N N . GLU B 1 194 ? -4.309 -19.438 17.5 1 94.38 194 GLU B N 1
ATOM 4051 C CA . GLU B 1 194 ? -3.424 -18.375 17.031 1 94.38 194 GLU B CA 1
ATOM 4052 C C . GLU B 1 194 ? -3.855 -17.016 17.562 1 94.38 194 GLU B C 1
ATOM 4054 O O . GLU B 1 194 ? -3.307 -15.977 17.172 1 94.38 194 GLU B O 1
ATOM 4059 N N . GLY B 1 195 ? -4.941 -17.031 18.422 1 95.25 195 GLY B N 1
ATOM 4060 C CA . GLY B 1 195 ? -5.312 -15.836 19.172 1 95.25 195 GLY B CA 1
ATOM 4061 C C . GLY B 1 195 ? -6.352 -14.992 18.453 1 95.25 195 GLY B C 1
ATOM 4062 O O . GLY B 1 195 ? -6.512 -13.805 18.75 1 95.25 195 GLY B O 1
ATOM 4063 N N . PHE B 1 196 ? -6.938 -15.523 17.484 1 97.81 196 PHE B N 1
ATOM 4064 C CA . PHE B 1 196 ? -7.984 -14.789 16.797 1 97.81 196 PHE B CA 1
ATOM 4065 C C . PHE B 1 196 ? -9.359 -15.148 17.344 1 97.81 196 PHE B C 1
ATOM 4067 O O . PHE B 1 196 ? -9.586 -16.281 17.766 1 97.81 196 PHE B O 1
ATOM 4074 N N . ARG B 1 197 ? -10.25 -14.203 17.375 1 96.94 197 ARG B N 1
ATOM 4075 C CA . ARG B 1 197 ? -11.656 -14.477 17.672 1 96.94 197 ARG B CA 1
ATOM 4076 C C . ARG B 1 197 ? -12.344 -15.109 16.469 1 96.94 197 ARG B C 1
ATOM 4078 O O . ARG B 1 197 ? -12.086 -14.734 15.32 1 96.94 197 ARG B O 1
ATOM 4085 N N . VAL B 1 198 ? -13.156 -16.062 16.703 1 97 198 VAL B N 1
ATOM 4086 C CA . VAL B 1 198 ? -13.977 -16.688 15.672 1 97 198 VAL B CA 1
ATOM 4087 C C . VAL B 1 198 ? -15.398 -16.125 15.727 1 97 198 VAL B C 1
ATOM 4089 O O . VAL B 1 198 ? -16.047 -16.172 16.766 1 97 198 VAL B O 1
ATOM 4092 N N . GLU B 1 199 ? -15.805 -15.508 14.641 1 95.69 199 GLU B N 1
ATOM 4093 C CA . GLU B 1 199 ? -17.125 -14.891 14.578 1 95.69 199 GLU B CA 1
ATOM 4094 C C . GLU B 1 199 ? -18.125 -15.789 13.867 1 95.69 199 GLU B C 1
ATOM 4096 O O . GLU B 1 199 ? -17.734 -16.688 13.117 1 95.69 199 GLU B O 1
ATOM 4101 N N . LYS B 1 200 ? -19.453 -15.477 14.117 1 92.31 200 LYS B N 1
ATOM 4102 C CA . LYS B 1 200 ? -20.531 -16.266 13.508 1 92.31 200 LYS B CA 1
ATOM 4103 C C . LYS B 1 200 ? -21.328 -15.414 12.508 1 92.31 200 LYS B C 1
ATOM 4105 O O . LYS B 1 200 ? -22.172 -15.938 11.789 1 92.31 200 LYS B O 1
ATOM 4110 N N . ASP B 1 201 ? -21.062 -14.125 12.531 1 93 201 ASP B N 1
ATOM 4111 C CA . ASP B 1 201 ? -21.734 -13.219 11.594 1 93 201 ASP B CA 1
ATOM 4112 C C . ASP B 1 201 ? -20.703 -12.453 10.758 1 93 201 ASP B C 1
ATOM 4114 O O . ASP B 1 201 ? -19.516 -12.742 10.812 1 93 201 ASP B O 1
ATOM 4118 N N . PHE B 1 202 ? -21.234 -11.586 9.93 1 94.69 202 PHE B N 1
ATOM 4119 C CA . PHE B 1 202 ? -20.375 -10.953 8.945 1 94.69 202 PHE B CA 1
ATOM 4120 C C . PHE B 1 202 ? -20.172 -9.477 9.273 1 94.69 202 PHE B C 1
ATOM 4122 O O . PHE B 1 202 ? -19.844 -8.672 8.391 1 94.69 202 PHE B O 1
ATOM 4129 N N . THR B 1 203 ? -20.328 -9.094 10.562 1 95.06 203 THR B N 1
ATOM 4130 C CA . THR B 1 203 ? -20.266 -7.699 10.984 1 95.06 203 THR B CA 1
ATOM 4131 C C . THR B 1 203 ? -18.828 -7.246 11.18 1 95.06 203 THR B C 1
ATOM 4133 O O . THR B 1 203 ? -18.141 -7.695 12.109 1 95.06 203 THR B O 1
ATOM 4136 N N . ALA B 1 204 ? -18.312 -6.367 10.383 1 97.62 204 ALA B N 1
ATOM 4137 C CA . ALA B 1 204 ? -17 -5.75 10.469 1 97.62 204 ALA B CA 1
ATOM 4138 C C . ALA B 1 204 ? -16.906 -4.523 9.57 1 97.62 204 ALA B C 1
ATOM 4140 O O . ALA B 1 204 ? -17.766 -4.312 8.703 1 97.62 204 ALA B O 1
ATOM 4141 N N . GLU B 1 205 ? -15.945 -3.684 9.828 1 97.31 205 GLU B N 1
ATOM 4142 C CA . GLU B 1 205 ? -15.711 -2.525 8.969 1 97.31 205 GLU B CA 1
ATOM 4143 C C . GLU B 1 205 ? -15.055 -2.939 7.656 1 97.31 205 GLU B C 1
ATOM 4145 O O . GLU B 1 205 ? -15.289 -2.311 6.621 1 97.31 205 GLU B O 1
ATOM 4150 N N . VAL B 1 206 ? -14.211 -3.971 7.715 1 98.25 206 VAL B N 1
ATOM 4151 C CA . VAL B 1 206 ? -13.555 -4.547 6.547 1 98.25 206 VAL B CA 1
ATOM 4152 C C . VAL B 1 206 ? -13.781 -6.059 6.52 1 98.25 206 VAL B C 1
ATOM 4154 O O . VAL B 1 206 ? -13.438 -6.762 7.473 1 98.25 206 VAL B O 1
ATOM 4157 N N . VAL B 1 207 ? -14.406 -6.547 5.473 1 98.56 207 VAL B N 1
ATOM 4158 C CA . VAL B 1 207 ? -14.672 -7.973 5.309 1 98.56 207 VAL B CA 1
ATOM 4159 C C . VAL B 1 207 ? -13.883 -8.508 4.113 1 98.56 207 VAL B C 1
ATOM 4161 O O . VAL B 1 207 ? -14.023 -8.008 2.994 1 98.56 207 VAL B O 1
ATOM 4164 N N . VAL B 1 208 ? -13.078 -9.523 4.328 1 98.25 208 VAL B N 1
ATOM 4165 C CA . VAL B 1 208 ? -12.203 -10.078 3.299 1 98.25 208 VAL B CA 1
ATOM 4166 C C . VAL B 1 208 ? -12.5 -11.562 3.105 1 98.25 208 VAL B C 1
ATOM 4168 O O . VAL B 1 208 ? -12.391 -12.352 4.047 1 98.25 208 VAL B O 1
ATOM 4171 N N . THR B 1 209 ? -12.852 -11.93 1.908 1 97.94 209 THR B N 1
ATOM 4172 C CA . THR B 1 209 ? -13.055 -13.352 1.634 1 97.94 209 THR B CA 1
ATOM 4173 C C . THR B 1 209 ? -11.766 -14 1.136 1 97.94 209 THR B C 1
ATOM 4175 O O . THR B 1 209 ? -11.078 -13.438 0.277 1 97.94 209 THR B O 1
ATOM 4178 N N . CYS B 1 210 ? -11.438 -15.094 1.705 1 95.94 210 CYS B N 1
ATOM 4179 C CA . CYS B 1 210 ? -10.25 -15.883 1.378 1 95.94 210 CYS B CA 1
ATOM 4180 C C . CYS B 1 210 ? -10.586 -17.359 1.303 1 95.94 210 CYS B C 1
ATOM 4182 O O . CYS B 1 210 ? -9.812 -18.203 1.761 1 95.94 210 CYS B O 1
ATOM 4184 N N . THR B 1 211 ? -11.648 -17.766 0.774 1 92.56 211 THR B N 1
ATOM 4185 C CA . THR B 1 211 ? -12.133 -19.125 0.927 1 92.56 211 THR B CA 1
ATOM 4186 C C . THR B 1 211 ? -11.812 -19.953 -0.317 1 92.56 211 THR B C 1
ATOM 4188 O O . THR B 1 211 ? -11.711 -21.188 -0.243 1 92.56 211 THR B O 1
ATOM 4191 N N . GLY B 1 212 ? -11.758 -19.297 -1.469 1 87.88 212 GLY B N 1
ATOM 4192 C CA . GLY B 1 212 ? -11.625 -19.984 -2.736 1 87.88 212 GLY B CA 1
ATOM 4193 C C . GLY B 1 212 ? -12.93 -20.609 -3.213 1 87.88 212 GLY B C 1
ATOM 4194 O O . GLY B 1 212 ? -12.938 -21.375 -4.176 1 87.88 212 GLY B O 1
ATOM 4195 N N . VAL B 1 213 ? -13.984 -20.281 -2.504 1 88.5 213 VAL B N 1
ATOM 4196 C CA . VAL B 1 213 ? -15.273 -20.891 -2.814 1 88.5 213 VAL B CA 1
ATOM 4197 C C . VAL B 1 213 ? -16.203 -19.828 -3.418 1 88.5 213 VAL B C 1
ATOM 4199 O O . VAL B 1 213 ? -16.281 -18.703 -2.916 1 88.5 213 VAL B O 1
ATOM 4202 N N . LYS B 1 214 ? -16.859 -20.188 -4.469 1 89.25 214 LYS B N 1
ATOM 4203 C CA . LYS B 1 214 ? -17.766 -19.281 -5.156 1 89.25 214 LYS B CA 1
ATOM 4204 C C . LYS B 1 214 ? -18.969 -18.938 -4.289 1 89.25 214 LYS B C 1
ATOM 4206 O O . LYS B 1 214 ? -19.516 -19.812 -3.617 1 89.25 214 LYS B O 1
ATOM 4211 N N . GLY B 1 215 ? -19.406 -17.719 -4.262 1 91.31 215 GLY B N 1
ATOM 4212 C CA . GLY B 1 215 ? -20.688 -17.281 -3.707 1 91.31 215 GLY B CA 1
ATOM 4213 C C . GLY B 1 215 ? -20.734 -17.359 -2.193 1 91.31 215 GLY B C 1
ATOM 4214 O O . GLY B 1 215 ? -21.781 -17.656 -1.614 1 91.31 215 GLY B O 1
ATOM 4215 N N . VAL B 1 216 ? -19.641 -17.188 -1.521 1 92.75 216 VAL B N 1
ATOM 4216 C CA . VAL B 1 216 ? -19.562 -17.203 -0.064 1 92.75 216 VAL B CA 1
ATOM 4217 C C . VAL B 1 216 ? -20.422 -16.094 0.519 1 92.75 216 VAL B C 1
ATOM 4219 O O . VAL B 1 216 ? -21.109 -16.297 1.522 1 92.75 216 VAL B O 1
ATOM 4222 N N . LEU B 1 217 ? -20.375 -14.898 -0.029 1 96.06 217 LEU B N 1
ATOM 4223 C CA . LEU B 1 217 ? -21.219 -13.773 0.352 1 96.06 217 LEU B CA 1
ATOM 4224 C C . LEU B 1 217 ? -22.25 -13.477 -0.735 1 96.06 217 LEU B C 1
ATOM 4226 O O . LEU B 1 217 ? -21.906 -12.969 -1.805 1 96.06 217 LEU B O 1
ATOM 4230 N N . GLY B 1 218 ? -23.438 -13.82 -0.563 1 95.75 218 GLY B N 1
ATOM 4231 C CA . GLY B 1 218 ? -24.562 -13.453 -1.401 1 95.75 218 GLY B CA 1
ATOM 4232 C C . GLY B 1 218 ? -25.531 -12.523 -0.711 1 95.75 218 GLY B C 1
ATOM 4233 O O . GLY B 1 218 ? -25.188 -11.852 0.259 1 95.75 218 GLY B O 1
ATOM 4234 N N . LYS B 1 219 ? -26.719 -12.469 -1.223 1 96.81 219 LYS B N 1
ATOM 4235 C CA . LYS B 1 219 ? -27.734 -11.547 -0.725 1 96.81 219 LYS B CA 1
ATOM 4236 C C . LYS B 1 219 ? -27.969 -11.734 0.771 1 96.81 219 LYS B C 1
ATOM 4238 O O . LYS B 1 219 ? -27.938 -10.773 1.537 1 96.81 219 LYS B O 1
ATOM 4243 N N . GLU B 1 220 ? -28.141 -12.953 1.176 1 96.25 220 GLU B N 1
ATOM 4244 C CA . GLU B 1 220 ? -28.469 -13.258 2.566 1 96.25 220 GLU B CA 1
ATOM 4245 C C . GLU B 1 220 ? -27.359 -12.797 3.508 1 96.25 220 GLU B C 1
ATOM 4247 O O . GLU B 1 220 ? -27.625 -12.156 4.523 1 96.25 220 GLU B O 1
ATOM 4252 N N . GLU B 1 221 ? -26.141 -13.125 3.164 1 96.06 221 GLU B N 1
ATOM 4253 C CA . GLU B 1 221 ? -25 -12.75 3.996 1 96.06 221 GLU B CA 1
ATOM 4254 C C . GLU B 1 221 ? -24.781 -11.234 3.98 1 96.06 221 GLU B C 1
ATOM 4256 O O . GLU B 1 221 ? -24.469 -10.641 5.012 1 96.06 221 GLU B O 1
ATOM 4261 N N . LEU B 1 222 ? -24.969 -10.578 2.873 1 96.88 222 LEU B N 1
ATOM 4262 C CA . LEU B 1 222 ? -24.719 -9.156 2.715 1 96.88 222 LEU B CA 1
ATOM 4263 C C . LEU B 1 222 ? -25.734 -8.328 3.502 1 96.88 222 LEU B C 1
ATOM 4265 O O . LEU B 1 222 ? -25.453 -7.199 3.896 1 96.88 222 LEU B O 1
ATOM 4269 N N . GLU B 1 223 ? -26.891 -8.891 3.725 1 96.75 223 GLU B N 1
ATOM 4270 C CA . GLU B 1 223 ? -27.891 -8.211 4.539 1 96.75 223 GLU B CA 1
ATOM 4271 C C . GLU B 1 223 ? -27.453 -8.133 6 1 96.75 223 GLU B C 1
ATOM 4273 O O . GLU B 1 223 ? -27.984 -7.324 6.766 1 96.75 223 GLU B O 1
ATOM 4278 N N . GLU B 1 224 ? -26.469 -8.93 6.352 1 95.44 224 GLU B N 1
ATOM 4279 C CA . GLU B 1 224 ? -26.062 -9.023 7.75 1 95.44 224 GLU B CA 1
ATOM 4280 C C . GLU B 1 224 ? -24.812 -8.188 8.023 1 95.44 224 GLU B C 1
ATOM 4282 O O . GLU B 1 224 ? -24.391 -8.039 9.172 1 95.44 224 GLU B O 1
ATOM 4287 N N . ILE B 1 225 ? -24.219 -7.598 7.023 1 96.25 225 ILE B N 1
ATOM 4288 C CA . ILE B 1 225 ? -22.953 -6.875 7.188 1 96.25 225 ILE B CA 1
ATOM 4289 C C . ILE B 1 225 ? -23.219 -5.566 7.934 1 96.25 225 ILE B C 1
ATOM 4291 O O . ILE B 1 225 ? -24.359 -5.16 8.117 1 96.25 225 ILE B O 1
ATOM 4295 N N . SER B 1 226 ? -22.188 -4.918 8.492 1 96.38 226 SER B N 1
ATOM 4296 C CA . SER B 1 226 ? -22.266 -3.611 9.141 1 96.38 226 SER B CA 1
ATOM 4297 C C . SER B 1 226 ? -22.484 -2.502 8.117 1 96.38 226 SER B C 1
ATOM 4299 O O . SER B 1 226 ? -22 -2.598 6.98 1 96.38 226 SER B O 1
ATOM 4301 N N . ASP B 1 227 ? -23.172 -1.487 8.508 1 96.31 227 ASP B N 1
ATOM 4302 C CA . ASP B 1 227 ? -23.297 -0.301 7.664 1 96.31 227 ASP B CA 1
ATOM 4303 C C . ASP B 1 227 ? -21.922 0.318 7.395 1 96.31 227 ASP B C 1
ATOM 4305 O O . ASP B 1 227 ? -21.141 0.519 8.32 1 96.31 227 ASP B O 1
ATOM 4309 N N . GLY B 1 228 ? -21.625 0.51 6.105 1 95.94 228 GLY B N 1
ATOM 4310 C CA . GLY B 1 228 ? -20.391 1.171 5.734 1 95.94 228 GLY B CA 1
ATOM 4311 C C . GLY B 1 228 ? -19.234 0.204 5.52 1 95.94 228 GLY B C 1
ATOM 4312 O O . GLY B 1 228 ? -18.109 0.624 5.301 1 95.94 228 GLY B O 1
ATOM 4313 N N . SER B 1 229 ? -19.547 -1.088 5.516 1 97.44 229 SER B N 1
ATOM 4314 C CA . SER B 1 229 ? -18.5 -2.09 5.41 1 97.44 229 SER B CA 1
ATOM 4315 C C . SER B 1 229 ? -17.812 -2.033 4.047 1 97.44 229 SER B C 1
ATOM 4317 O O . SER B 1 229 ? -18.469 -1.777 3.031 1 97.44 229 SER B O 1
ATOM 4319 N N . ILE B 1 230 ? -16.531 -2.232 4.023 1 98 230 ILE B N 1
ATOM 4320 C CA . ILE B 1 230 ? -15.742 -2.428 2.811 1 98 230 ILE B CA 1
ATOM 4321 C C . ILE B 1 230 ? -15.516 -3.92 2.58 1 98 230 ILE B C 1
ATOM 4323 O O . ILE B 1 230 ? -15 -4.617 3.453 1 98 230 ILE B O 1
ATOM 4327 N N . ILE B 1 231 ? -15.898 -4.418 1.467 1 98.19 231 ILE B N 1
ATOM 4328 C CA . ILE B 1 231 ? -15.859 -5.848 1.194 1 98.19 231 ILE B CA 1
ATOM 4329 C C . ILE B 1 231 ? -14.898 -6.129 0.044 1 98.19 231 ILE B C 1
ATOM 4331 O O . ILE B 1 231 ? -14.977 -5.496 -1.012 1 98.19 231 ILE B O 1
ATOM 4335 N N . LEU B 1 232 ? -13.992 -7.051 0.303 1 96.88 232 LEU B N 1
ATOM 4336 C CA . LEU B 1 232 ? -12.961 -7.41 -0.665 1 96.88 232 LEU B CA 1
ATOM 4337 C C . LEU B 1 232 ? -12.859 -8.93 -0.809 1 96.88 232 LEU B C 1
ATOM 4339 O O . LEU B 1 232 ? -13.125 -9.664 0.143 1 96.88 232 LEU B O 1
ATOM 4343 N N . ASN B 1 233 ? -12.406 -9.289 -1.973 1 96.5 233 ASN B N 1
ATOM 4344 C CA . ASN B 1 233 ? -12.117 -10.695 -2.248 1 96.5 233 ASN B CA 1
ATOM 4345 C C . ASN B 1 233 ? -10.633 -10.914 -2.52 1 96.5 233 ASN B C 1
ATOM 4347 O O . ASN B 1 233 ? -10.008 -10.156 -3.26 1 96.5 233 ASN B O 1
ATOM 4351 N N . MET B 1 234 ? -10.07 -12 -1.883 1 94.12 234 MET B N 1
ATOM 4352 C CA . MET B 1 234 ? -8.68 -12.375 -2.113 1 94.12 234 MET B CA 1
ATOM 4353 C C . MET B 1 234 ? -8.586 -13.75 -2.764 1 94.12 234 MET B C 1
ATOM 4355 O O . MET B 1 234 ? -7.488 -14.281 -2.943 1 94.12 234 MET B O 1
ATOM 4359 N N . GLY B 1 235 ? -9.68 -14.273 -3.078 1 87.5 235 GLY B N 1
ATOM 4360 C CA . GLY B 1 235 ? -9.695 -15.586 -3.693 1 87.5 235 GLY B CA 1
ATOM 4361 C C . GLY B 1 235 ? -9.688 -15.539 -5.211 1 87.5 235 GLY B C 1
ATOM 4362 O O . GLY B 1 235 ? -9.938 -14.484 -5.801 1 87.5 235 GLY B O 1
ATOM 4363 N N . ALA B 1 236 ? -9.438 -16.672 -5.793 1 79.06 236 ALA B N 1
ATOM 4364 C CA . ALA B 1 236 ? -9.359 -16.797 -7.246 1 79.06 236 ALA B CA 1
ATOM 4365 C C . ALA B 1 236 ? -10.75 -16.906 -7.863 1 79.06 236 ALA B C 1
ATOM 4367 O O . ALA B 1 236 ? -10.914 -16.688 -9.07 1 79.06 236 ALA B O 1
ATOM 4368 N N . GLU B 1 237 ? -11.711 -17.188 -7.074 1 81.56 237 GLU B N 1
ATOM 4369 C CA . GLU B 1 237 ? -13.086 -17.328 -7.543 1 81.56 237 GLU B CA 1
ATOM 4370 C C . GLU B 1 237 ? -13.922 -16.109 -7.188 1 81.56 237 GLU B C 1
ATOM 4372 O O . GLU B 1 237 ? -13.508 -15.289 -6.363 1 81.56 237 GLU B O 1
ATOM 4377 N N . MET B 1 238 ? -15.047 -16.031 -7.852 1 87.44 238 MET B N 1
ATOM 4378 C CA . MET B 1 238 ? -16.016 -15.008 -7.469 1 87.44 238 MET B CA 1
ATOM 4379 C C . MET B 1 238 ? -16.703 -15.367 -6.156 1 87.44 238 MET B C 1
ATOM 4381 O O . MET B 1 238 ? -17.797 -15.945 -6.16 1 87.44 238 MET B O 1
ATOM 4385 N N . GLU B 1 239 ? -16.125 -14.906 -5.117 1 94 239 GLU B N 1
ATOM 4386 C CA . GLU B 1 239 ? -16.594 -15.328 -3.797 1 94 239 GLU B CA 1
ATOM 4387 C C . GLU B 1 239 ? -17.734 -14.453 -3.309 1 94 239 GLU B C 1
ATOM 4389 O O . GLU B 1 239 ? -18.453 -14.82 -2.371 1 94 239 GLU B O 1
ATOM 4394 N N . ILE B 1 240 ? -17.906 -13.312 -3.912 1 96.5 240 ILE B N 1
ATOM 4395 C CA . ILE B 1 240 ? -18.938 -12.352 -3.514 1 96.5 240 ILE B CA 1
ATOM 4396 C C . ILE B 1 240 ? -19.922 -12.141 -4.664 1 96.5 240 ILE B C 1
ATOM 4398 O O . ILE B 1 240 ? -19.5 -11.82 -5.785 1 96.5 240 ILE B O 1
ATOM 4402 N N . GLU B 1 241 ? -21.109 -12.352 -4.457 1 94.88 241 GLU B N 1
ATOM 4403 C CA . GLU B 1 241 ? -22.188 -12.016 -5.387 1 94.88 241 GLU B CA 1
ATOM 4404 C C . GLU B 1 241 ? -22.891 -10.719 -4.977 1 94.88 241 GLU B C 1
ATOM 4406 O O . GLU B 1 241 ? -23.719 -10.719 -4.074 1 94.88 241 GLU B O 1
ATOM 4411 N N . PRO B 1 242 ? -22.531 -9.641 -5.645 1 95.5 242 PRO B N 1
ATOM 4412 C CA . PRO B 1 242 ? -23.125 -8.359 -5.258 1 95.5 242 PRO B CA 1
ATOM 4413 C C . PRO B 1 242 ? -24.656 -8.414 -5.215 1 95.5 242 PRO B C 1
ATOM 4415 O O . PRO B 1 242 ? -25.281 -9.078 -6.047 1 95.5 242 PRO B O 1
ATOM 4418 N N . ALA B 1 243 ? -25.203 -7.781 -4.355 1 96.88 243 ALA B N 1
ATOM 4419 C CA . ALA B 1 243 ? -26.656 -7.723 -4.176 1 96.88 243 ALA B CA 1
ATOM 4420 C C . ALA B 1 243 ? -27.094 -6.359 -3.652 1 96.88 243 ALA B C 1
ATOM 4422 O O . ALA B 1 243 ? -26.281 -5.609 -3.098 1 96.88 243 ALA B O 1
ATOM 4423 N N . GLY B 1 244 ? -28.391 -6.02 -3.836 1 97.69 244 GLY B N 1
ATOM 4424 C CA . GLY B 1 244 ? -28.906 -4.727 -3.428 1 97.69 244 GLY B CA 1
ATOM 4425 C C . GLY B 1 244 ? -28.891 -3.695 -4.543 1 97.69 244 GLY B C 1
ATOM 4426 O O . GLY B 1 244 ? -28.719 -4.043 -5.711 1 97.69 244 GLY B O 1
ATOM 4427 N N . GLU B 1 245 ? -29.078 -2.434 -4.195 1 98.06 245 GLU B N 1
ATOM 4428 C CA . GLU B 1 245 ? -29.156 -1.348 -5.164 1 98.06 245 GLU B CA 1
ATOM 4429 C C . GLU B 1 245 ? -27.812 -0.64 -5.312 1 98.06 245 GLU B C 1
ATOM 4431 O O . GLU B 1 245 ? -27.203 -0.248 -4.32 1 98.06 245 GLU B O 1
ATOM 4436 N N . LEU B 1 246 ? -27.344 -0.577 -6.543 1 98 246 LEU B N 1
ATOM 4437 C CA . LEU B 1 246 ? -26.156 0.219 -6.809 1 98 246 LEU B CA 1
ATOM 4438 C C . LEU B 1 246 ? -26.438 1.703 -6.594 1 98 246 LEU B C 1
ATOM 4440 O O . LEU B 1 246 ? -27.297 2.279 -7.258 1 98 246 LEU B O 1
ATOM 4444 N N . ILE B 1 247 ? -25.75 2.318 -5.664 1 98.06 247 ILE B N 1
ATOM 4445 C CA . ILE B 1 247 ? -25.969 3.723 -5.324 1 98.06 247 ILE B CA 1
ATOM 4446 C C . ILE B 1 247 ? -25.016 4.598 -6.133 1 98.06 247 ILE B C 1
ATOM 4448 O O . ILE B 1 247 ? -25.406 5.633 -6.668 1 98.06 247 ILE B O 1
ATOM 4452 N N . LYS B 1 248 ? -23.75 4.18 -6.176 1 97.31 248 LYS B N 1
ATOM 4453 C CA . LYS B 1 248 ? -22.719 4.965 -6.859 1 97.31 248 LYS B CA 1
ATOM 4454 C C . LYS B 1 248 ? -21.578 4.078 -7.336 1 97.31 248 LYS B C 1
ATOM 4456 O O . LYS B 1 248 ? -21.188 3.137 -6.641 1 97.31 248 LYS B O 1
ATOM 4461 N N . ASP B 1 249 ? -21.094 4.293 -8.555 1 97 249 ASP B N 1
ATOM 4462 C CA . ASP B 1 249 ? -19.969 3.605 -9.172 1 97 249 ASP B CA 1
ATOM 4463 C C . ASP B 1 249 ? -18.734 4.5 -9.203 1 97 249 ASP B C 1
ATOM 4465 O O . ASP B 1 249 ? -18.656 5.434 -10.008 1 97 249 ASP B O 1
ATOM 4469 N N . TYR B 1 250 ? -17.781 4.219 -8.336 1 93.75 250 TYR B N 1
ATOM 4470 C CA . TYR B 1 250 ? -16.562 5.008 -8.25 1 93.75 250 TYR B CA 1
ATOM 4471 C C . TYR B 1 250 ? -15.461 4.391 -9.102 1 93.75 250 TYR B C 1
ATOM 4473 O O . TYR B 1 250 ? -14.281 4.738 -8.945 1 93.75 250 TYR B O 1
ATOM 4481 N N . GLY B 1 251 ? -15.836 3.408 -9.938 1 93.19 251 GLY B N 1
ATOM 4482 C CA . GLY B 1 251 ? -14.859 2.652 -10.711 1 93.19 251 GLY B CA 1
ATOM 4483 C C . GLY B 1 251 ? -14.539 1.3 -10.102 1 93.19 251 GLY B C 1
ATOM 4484 O O . GLY B 1 251 ? -15.352 0.375 -10.164 1 93.19 251 GLY B O 1
ATOM 4485 N N . LEU B 1 252 ? -13.383 1.222 -9.336 1 93.12 252 LEU B N 1
ATOM 4486 C CA . LEU B 1 252 ? -12.977 -0.043 -8.734 1 93.12 252 LEU B CA 1
ATOM 4487 C C . LEU B 1 252 ? -13.758 -0.312 -7.453 1 93.12 252 LEU B C 1
ATOM 4489 O O . LEU B 1 252 ? -13.742 -1.431 -6.938 1 93.12 252 LEU B O 1
ATOM 4493 N N . VAL B 1 253 ? -14.414 0.79 -6.977 1 96.5 253 VAL B N 1
ATOM 4494 C CA . VAL B 1 253 ? -15.25 0.653 -5.789 1 96.5 253 VAL B CA 1
ATOM 4495 C C . VAL B 1 253 ? -16.688 1.022 -6.129 1 96.5 253 VAL B C 1
ATOM 4497 O O . VAL B 1 253 ? -16.938 2.051 -6.762 1 96.5 253 VAL B O 1
ATOM 4500 N N . LYS B 1 254 ? -17.594 0.181 -5.762 1 97.75 254 LYS B N 1
ATOM 4501 C CA . LYS B 1 254 ? -19.016 0.465 -5.953 1 97.75 254 LYS B CA 1
ATOM 4502 C C . LYS B 1 254 ? -19.766 0.467 -4.621 1 97.75 254 LYS B C 1
ATOM 4504 O O . LYS B 1 254 ? -19.5 -0.367 -3.754 1 97.75 254 LYS B O 1
ATOM 4509 N N . GLU B 1 255 ? -20.578 1.402 -4.48 1 98.25 255 GLU B N 1
ATOM 4510 C CA . GLU B 1 255 ? -21.406 1.549 -3.287 1 98.25 255 GLU B CA 1
ATOM 4511 C C . GLU B 1 255 ? -22.781 0.951 -3.498 1 98.25 255 GLU B C 1
ATOM 4513 O O . GLU B 1 255 ? -23.484 1.312 -4.445 1 98.25 255 GLU B O 1
ATOM 4518 N N . TYR B 1 256 ? -23.156 0.06 -2.652 1 98.44 256 TYR B N 1
ATOM 4519 C CA . TYR B 1 256 ? -24.469 -0.584 -2.709 1 98.44 256 TYR B CA 1
ATOM 4520 C C . TYR B 1 256 ? -25.266 -0.29 -1.449 1 98.44 256 TYR B C 1
ATOM 4522 O O . TYR B 1 256 ? -24.703 0.038 -0.404 1 98.44 256 TYR B O 1
ATOM 4530 N N . GLU B 1 257 ? -26.516 -0.314 -1.593 1 98.56 257 GLU B N 1
ATOM 4531 C CA . GLU B 1 257 ? -27.438 -0.317 -0.454 1 98.56 257 GLU B CA 1
ATOM 4532 C C . GLU B 1 257 ? -28.219 -1.623 -0.38 1 98.56 257 GLU B C 1
ATOM 4534 O O . GLU B 1 257 ? -28.719 -2.111 -1.396 1 98.56 257 GLU B O 1
ATOM 4539 N N . ILE B 1 258 ? -28.234 -2.211 0.745 1 97.44 258 ILE B N 1
ATOM 4540 C CA . ILE B 1 258 ? -29 -3.439 0.955 1 97.44 258 ILE B CA 1
ATOM 4541 C C . ILE B 1 258 ? -29.547 -3.473 2.381 1 97.44 258 ILE B C 1
ATOM 4543 O O . ILE B 1 258 ? -28.797 -3.266 3.342 1 97.44 258 ILE B O 1
ATOM 4547 N N . ALA B 1 259 ? -30.891 -3.695 2.543 1 96.88 259 ALA B N 1
ATOM 4548 C CA . ALA B 1 259 ? -31.547 -3.791 3.846 1 96.88 259 ALA B CA 1
ATOM 4549 C C . ALA B 1 259 ? -31.281 -2.549 4.688 1 96.88 259 ALA B C 1
ATOM 4551 O O . ALA B 1 259 ? -30.984 -2.652 5.879 1 96.88 259 ALA B O 1
ATOM 4552 N N . GLY B 1 260 ? -31.219 -1.441 4.043 1 96.69 260 GLY B N 1
ATOM 4553 C CA . GLY B 1 260 ? -31.078 -0.168 4.734 1 96.69 260 GLY B CA 1
ATOM 4554 C C . GLY B 1 260 ? -29.656 0.166 5.098 1 96.69 260 GLY B C 1
ATOM 4555 O O . GLY B 1 260 ? -29.391 1.154 5.789 1 96.69 260 GLY B O 1
ATOM 4556 N N . LYS B 1 261 ? -28.719 -0.635 4.699 1 96.75 261 LYS B N 1
ATOM 4557 C CA . LYS B 1 261 ? -27.297 -0.43 4.988 1 96.75 261 LYS B CA 1
ATOM 4558 C C . LYS B 1 261 ? -26.516 -0.199 3.703 1 96.75 261 LYS B C 1
ATOM 4560 O O . LYS B 1 261 ? -26.922 -0.649 2.629 1 96.75 261 LYS B O 1
ATOM 4565 N N . ARG B 1 262 ? -25.422 0.49 3.836 1 97.25 262 ARG B N 1
ATOM 4566 C CA . ARG B 1 262 ? -24.531 0.715 2.709 1 97.25 262 ARG B CA 1
ATOM 4567 C C . ARG B 1 262 ? -23.281 -0.156 2.824 1 97.25 262 ARG B C 1
ATOM 4569 O O . ARG B 1 262 ? -22.781 -0.4 3.928 1 97.25 262 ARG B O 1
ATOM 4576 N N . TYR B 1 263 ? -22.812 -0.644 1.724 1 97.94 263 TYR B N 1
ATOM 4577 C CA . TYR B 1 263 ? -21.516 -1.299 1.717 1 97.94 263 TYR B CA 1
ATOM 4578 C C . TYR B 1 263 ? -20.75 -0.987 0.434 1 97.94 263 TYR B C 1
ATOM 4580 O O . TYR B 1 263 ? -21.359 -0.611 -0.576 1 97.94 263 TYR B O 1
ATOM 4588 N N . PHE B 1 264 ? -19.469 -1.078 0.489 1 98.19 264 PHE B N 1
ATOM 4589 C CA . PHE B 1 264 ? -18.562 -0.777 -0.616 1 98.19 264 PHE B CA 1
ATOM 4590 C C . PHE B 1 264 ? -17.891 -2.043 -1.119 1 98.19 264 PHE B C 1
ATOM 4592 O O . PHE B 1 264 ? -17.156 -2.703 -0.372 1 98.19 264 PHE B O 1
ATOM 4599 N N . LEU B 1 265 ? -18.188 -2.424 -2.301 1 97.88 265 LEU B N 1
ATOM 4600 C CA . LEU B 1 265 ? -17.609 -3.613 -2.916 1 97.88 265 LEU B CA 1
ATOM 4601 C C . LEU B 1 265 ? -16.422 -3.246 -3.797 1 97.88 265 LEU B C 1
ATOM 4603 O O . LEU B 1 265 ? -16.531 -2.398 -4.684 1 97.88 265 LEU B O 1
ATOM 4607 N N . VAL B 1 266 ? -15.344 -3.879 -3.502 1 96.44 266 VAL B N 1
ATOM 4608 C CA . VAL B 1 266 ? -14.109 -3.586 -4.234 1 96.44 266 VAL B CA 1
ATOM 4609 C C . VAL B 1 266 ? -13.992 -4.52 -5.434 1 96.44 266 VAL B C 1
ATOM 4611 O O . VAL B 1 266 ? -14.18 -5.73 -5.309 1 96.44 266 VAL B O 1
ATOM 4614 N N . ALA B 1 267 ? -13.719 -3.988 -6.621 1 93.75 267 ALA B N 1
ATOM 4615 C CA . ALA B 1 267 ? -13.383 -4.688 -7.855 1 93.75 267 ALA B CA 1
ATOM 4616 C C . ALA B 1 267 ? -14.484 -5.668 -8.25 1 93.75 267 ALA B C 1
ATOM 4618 O O . ALA B 1 267 ? -14.195 -6.789 -8.68 1 93.75 267 ALA B O 1
ATOM 4619 N N . ASP B 1 268 ? -15.727 -5.305 -7.957 1 92.25 268 ASP B N 1
ATOM 4620 C CA . ASP B 1 268 ? -16.891 -6.082 -8.344 1 92.25 268 ASP B CA 1
ATOM 4621 C C . ASP B 1 268 ? -16.812 -7.508 -7.801 1 92.25 268 ASP B C 1
ATOM 4623 O O . ASP B 1 268 ? -17.328 -8.445 -8.422 1 92.25 268 ASP B O 1
ATOM 4627 N N . GLY B 1 269 ? -16 -7.695 -6.781 1 91.62 269 GLY B N 1
ATOM 4628 C CA . GLY B 1 269 ? -15.914 -9 -6.152 1 91.62 269 GLY B CA 1
ATOM 4629 C C . GLY B 1 269 ? -14.773 -9.844 -6.695 1 91.62 269 GLY B C 1
ATOM 4630 O O . GLY B 1 269 ? -14.578 -10.984 -6.262 1 91.62 269 GLY B O 1
ATOM 4631 N N . TYR B 1 270 ? -14.055 -9.344 -7.648 1 89.88 270 TYR B N 1
ATOM 4632 C CA . TYR B 1 270 ? -12.852 -10.023 -8.117 1 89.88 270 TYR B CA 1
ATOM 4633 C C . TYR B 1 270 ? -11.688 -9.797 -7.164 1 89.88 270 TYR B C 1
ATOM 4635 O O . TYR B 1 270 ? -11.82 -9.07 -6.176 1 89.88 270 TYR B O 1
ATOM 4643 N N . ALA B 1 271 ? -10.594 -10.469 -7.414 1 90.88 271 ALA B N 1
ATOM 4644 C CA . ALA B 1 271 ? -9.438 -10.398 -6.527 1 90.88 271 ALA B CA 1
ATOM 4645 C C . ALA B 1 271 ? -8.945 -8.961 -6.383 1 90.88 271 ALA B C 1
ATOM 4647 O O . ALA B 1 271 ? -8.383 -8.391 -7.316 1 90.88 271 ALA B O 1
ATOM 4648 N N . ALA B 1 272 ? -9.094 -8.406 -5.203 1 93 272 ALA B N 1
ATOM 4649 C CA . ALA B 1 272 ? -8.859 -6.984 -4.961 1 93 272 ALA B CA 1
ATOM 4650 C C . ALA B 1 272 ? -7.383 -6.641 -5.082 1 93 272 ALA B C 1
ATOM 4652 O O . ALA B 1 272 ? -7.027 -5.543 -5.523 1 93 272 ALA B O 1
ATOM 4653 N N . ASN B 1 273 ? -6.52 -7.598 -4.668 1 91.88 273 ASN B N 1
ATOM 4654 C CA . ASN B 1 273 ? -5.086 -7.332 -4.691 1 91.88 273 ASN B CA 1
ATOM 4655 C C . ASN B 1 273 ? -4.566 -7.156 -6.117 1 91.88 273 ASN B C 1
ATOM 4657 O O . ASN B 1 273 ? -3.6 -6.43 -6.348 1 91.88 273 ASN B O 1
ATOM 4661 N N . LEU B 1 274 ? -5.207 -7.816 -7.043 1 89.94 274 LEU B N 1
ATOM 4662 C CA . LEU B 1 274 ? -4.812 -7.707 -8.445 1 89.94 274 LEU B CA 1
ATOM 4663 C C . LEU B 1 274 ? -5.461 -6.492 -9.094 1 89.94 274 LEU B C 1
ATOM 4665 O O . LEU B 1 274 ? -4.852 -5.848 -9.953 1 89.94 274 LEU B O 1
ATOM 4669 N N . ALA B 1 275 ? -6.664 -6.203 -8.633 1 90.75 275 ALA B N 1
ATOM 4670 C CA . ALA B 1 275 ? -7.414 -5.109 -9.242 1 90.75 275 ALA B CA 1
ATOM 4671 C C . ALA B 1 275 ? -6.875 -3.754 -8.789 1 90.75 275 ALA B C 1
ATOM 4673 O O . ALA B 1 275 ? -6.68 -2.852 -9.609 1 90.75 275 ALA B O 1
ATOM 4674 N N . LEU B 1 276 ? -6.641 -3.566 -7.469 1 89.31 276 LEU B N 1
ATOM 4675 C CA . LEU B 1 276 ? -6.227 -2.285 -6.91 1 89.31 276 LEU B CA 1
ATOM 4676 C C . LEU B 1 276 ? -4.703 -2.174 -6.883 1 89.31 276 LEU B C 1
ATOM 4678 O O . LEU B 1 276 ? -4.16 -1.068 -6.855 1 89.31 276 LEU B O 1
ATOM 4682 N N . GLY B 1 277 ? -4.066 -3.275 -6.898 1 85.38 277 GLY B N 1
ATOM 4683 C CA . GLY B 1 277 ? -2.617 -3.244 -6.777 1 85.38 277 GLY B CA 1
ATOM 4684 C C . GLY B 1 277 ? -1.912 -4.086 -7.824 1 85.38 277 GLY B C 1
ATOM 4685 O O . GLY B 1 277 ? -2.43 -4.273 -8.93 1 85.38 277 GLY B O 1
ATOM 4686 N N . SER B 1 278 ? -0.697 -4.359 -7.473 1 85.44 278 SER B N 1
ATOM 4687 C CA . SER B 1 278 ? 0.13 -5.125 -8.398 1 85.44 278 SER B CA 1
ATOM 4688 C C . SER B 1 278 ? 0.278 -6.57 -7.945 1 85.44 278 SER B C 1
ATOM 4690 O O . SER B 1 278 ? 1.174 -7.285 -8.406 1 85.44 278 SER B O 1
ATOM 4692 N N . GLY B 1 279 ? -0.613 -6.895 -7.008 1 90.31 279 GLY B N 1
ATOM 4693 C CA . GLY B 1 279 ? -0.595 -8.273 -6.547 1 90.31 279 GLY B CA 1
ATOM 4694 C C . GLY B 1 279 ? 0.54 -8.57 -5.586 1 90.31 279 GLY B C 1
ATOM 4695 O O . GLY B 1 279 ? 0.851 -7.754 -4.715 1 90.31 279 GLY B O 1
ATOM 4696 N N . THR B 1 280 ? 1.088 -9.773 -5.691 1 92.75 280 THR B N 1
ATOM 4697 C CA . THR B 1 280 ? 2.117 -10.281 -4.789 1 92.75 280 THR B CA 1
ATOM 4698 C C . THR B 1 280 ? 3.475 -9.672 -5.121 1 92.75 280 THR B C 1
ATOM 4700 O O . THR B 1 280 ? 3.799 -9.461 -6.293 1 92.75 280 THR B O 1
ATOM 4703 N N . PRO B 1 281 ? 4.281 -9.367 -4.133 1 94.19 281 PRO B N 1
ATOM 4704 C CA . PRO B 1 281 ? 5.578 -8.727 -4.344 1 94.19 281 PRO B CA 1
ATOM 4705 C C . PRO B 1 281 ? 6.465 -9.492 -5.324 1 94.19 281 PRO B C 1
ATOM 4707 O O . PRO B 1 281 ? 6.383 -10.719 -5.406 1 94.19 281 PRO B O 1
ATOM 4710 N N . ILE B 1 282 ? 7.285 -8.789 -5.957 1 93.88 282 ILE B N 1
ATOM 4711 C CA . ILE B 1 282 ? 8.062 -9.273 -7.094 1 93.88 282 ILE B CA 1
ATOM 4712 C C . ILE B 1 282 ? 9.016 -10.375 -6.641 1 93.88 282 ILE B C 1
ATOM 4714 O O . ILE B 1 282 ? 9.203 -11.367 -7.344 1 93.88 282 ILE B O 1
ATOM 4718 N N . GLU B 1 283 ? 9.68 -10.242 -5.43 1 93.06 283 GLU B N 1
ATOM 4719 C CA . GLU B 1 283 ? 10.625 -11.25 -4.957 1 93.06 283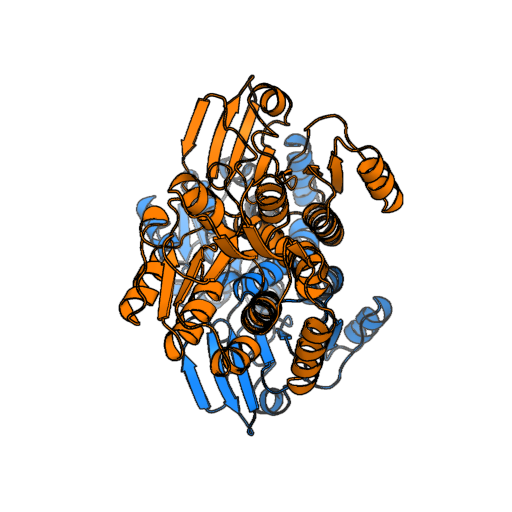 GLU B CA 1
ATOM 4720 C C . GLU B 1 283 ? 9.93 -12.586 -4.715 1 93.06 283 GLU B C 1
ATOM 4722 O O . GLU B 1 283 ? 10.5 -13.641 -4.98 1 93.06 283 GLU B O 1
ATOM 4727 N N . VAL B 1 284 ? 8.695 -12.508 -4.262 1 94.06 284 VAL B N 1
ATOM 4728 C CA . VAL B 1 284 ? 7.902 -13.703 -4.004 1 94.06 284 VAL B CA 1
ATOM 4729 C C . VAL B 1 284 ? 7.531 -14.375 -5.324 1 94.06 284 VAL B C 1
ATOM 4731 O O . VAL B 1 284 ? 7.703 -15.586 -5.484 1 94.06 284 VAL B O 1
ATOM 4734 N N . MET B 1 285 ? 7.098 -13.578 -6.25 1 95.56 285 MET B N 1
ATOM 4735 C CA . MET B 1 285 ? 6.68 -14.125 -7.539 1 95.56 285 MET B CA 1
ATOM 4736 C C . MET B 1 285 ? 7.875 -14.68 -8.305 1 95.56 285 MET B C 1
ATOM 4738 O O . MET B 1 285 ? 7.75 -15.664 -9.031 1 95.56 285 MET B O 1
ATOM 4742 N N . ASP B 1 286 ? 9.055 -14.008 -8.125 1 95.62 286 ASP B N 1
ATOM 4743 C CA . ASP B 1 286 ? 10.266 -14.523 -8.75 1 95.62 286 ASP B CA 1
ATOM 4744 C C . ASP B 1 286 ? 10.523 -15.977 -8.336 1 95.62 286 ASP B C 1
ATOM 4746 O O . ASP B 1 286 ? 10.867 -16.812 -9.18 1 95.62 286 ASP B O 1
ATOM 4750 N N . ARG B 1 287 ? 10.289 -16.297 -7.082 1 94.69 287 ARG B N 1
ATOM 4751 C CA . ARG B 1 287 ? 10.492 -17.641 -6.566 1 94.69 287 ARG B CA 1
ATOM 4752 C C . ARG B 1 287 ? 9.406 -18.594 -7.07 1 94.69 287 ARG B C 1
ATOM 4754 O O . ARG B 1 287 ? 9.703 -19.688 -7.527 1 94.69 287 ARG B O 1
ATOM 4761 N N . THR B 1 288 ? 8.148 -18.156 -7 1 95.38 288 THR B N 1
ATOM 4762 C CA . THR B 1 288 ? 7.02 -18.984 -7.418 1 95.38 288 THR B CA 1
ATOM 4763 C C . THR B 1 288 ? 7.113 -19.312 -8.906 1 95.38 288 THR B C 1
ATOM 4765 O O . THR B 1 288 ? 6.945 -20.469 -9.297 1 95.38 288 THR B O 1
ATOM 4768 N N . PHE B 1 289 ? 7.441 -18.297 -9.727 1 97.25 289 PHE B N 1
ATOM 4769 C CA . PHE B 1 289 ? 7.523 -18.5 -11.172 1 97.25 289 PHE B CA 1
ATOM 4770 C C . PHE B 1 289 ? 8.727 -19.375 -11.531 1 97.25 289 PHE B C 1
ATOM 4772 O O . PHE B 1 289 ? 8.672 -20.156 -12.484 1 97.25 289 PHE B O 1
ATOM 4779 N N . SER B 1 290 ? 9.805 -19.234 -10.742 1 97.06 290 SER B N 1
ATOM 4780 C CA . SER B 1 290 ? 10.953 -20.094 -10.953 1 97.06 290 SER B CA 1
ATOM 4781 C C . SER B 1 290 ? 10.609 -21.547 -10.648 1 97.06 290 SER B C 1
ATOM 4783 O O . SER B 1 290 ? 11.023 -22.453 -11.375 1 97.06 290 SER B O 1
ATOM 4785 N N . ALA B 1 291 ? 9.867 -21.719 -9.578 1 96.88 291 ALA B N 1
ATOM 4786 C CA . ALA B 1 291 ? 9.398 -23.062 -9.25 1 96.88 291 ALA B CA 1
ATOM 4787 C C . ALA B 1 291 ? 8.539 -23.641 -10.383 1 96.88 291 ALA B C 1
ATOM 4789 O O . ALA B 1 291 ? 8.648 -24.812 -10.719 1 96.88 291 ALA B O 1
ATOM 4790 N N . ALA B 1 292 ? 7.688 -22.812 -10.969 1 97.69 292 ALA B N 1
ATOM 4791 C CA . ALA B 1 292 ? 6.824 -23.234 -12.062 1 97.69 292 ALA B CA 1
ATOM 4792 C C . ALA B 1 292 ? 7.652 -23.672 -13.273 1 97.69 292 ALA B C 1
ATOM 4794 O O . ALA B 1 292 ? 7.348 -24.688 -13.906 1 97.69 292 ALA B O 1
ATOM 4795 N N . ILE B 1 293 ? 8.703 -22.938 -13.57 1 98.25 293 ILE B N 1
ATOM 4796 C CA . ILE B 1 293 ? 9.57 -23.25 -14.703 1 98.25 293 ILE B CA 1
ATOM 4797 C C . ILE B 1 293 ? 10.234 -24.609 -14.477 1 98.25 293 ILE B C 1
ATOM 4799 O O . ILE B 1 293 ? 10.203 -25.469 -15.359 1 98.25 293 ILE B O 1
ATOM 4803 N N . LEU B 1 294 ? 10.789 -24.734 -13.289 1 98.06 294 LEU B N 1
ATOM 4804 C CA . LEU B 1 294 ? 11.477 -25.984 -12.984 1 98.06 294 LEU B CA 1
ATOM 4805 C C . LEU B 1 294 ? 10.5 -27.156 -12.93 1 98.06 294 LEU B C 1
ATOM 4807 O O . LEU B 1 294 ? 10.852 -28.281 -13.297 1 98.06 294 LEU B O 1
ATOM 4811 N N . ALA B 1 295 ? 9.312 -26.891 -12.453 1 98.06 295 ALA B N 1
ATOM 4812 C CA . ALA B 1 295 ? 8.273 -27.906 -12.445 1 98.06 295 ALA B CA 1
ATOM 4813 C C . ALA B 1 295 ? 7.922 -28.344 -13.867 1 98.06 295 ALA B C 1
ATOM 4815 O O . ALA B 1 295 ? 7.703 -29.531 -14.125 1 98.06 295 ALA B O 1
ATOM 4816 N N . LEU B 1 296 ? 7.816 -27.375 -14.82 1 98.31 296 LEU B N 1
ATOM 4817 C CA . LEU B 1 296 ? 7.562 -27.688 -16.219 1 98.31 296 LEU B CA 1
ATOM 4818 C C . LEU B 1 296 ? 8.664 -28.578 -16.781 1 98.31 296 LEU B C 1
ATOM 4820 O O . LEU B 1 296 ? 8.375 -29.562 -17.484 1 98.31 296 LEU B O 1
ATOM 4824 N N . ASN B 1 297 ? 9.906 -28.266 -16.453 1 98.25 297 ASN B N 1
ATOM 4825 C CA . ASN B 1 297 ? 11.031 -29.078 -16.891 1 98.25 297 ASN B CA 1
ATOM 4826 C C . ASN B 1 297 ? 10.945 -30.5 -16.328 1 98.25 297 ASN B C 1
ATOM 4828 O O . ASN B 1 297 ? 11.172 -31.469 -17.047 1 98.25 297 ASN B O 1
ATOM 4832 N N . HIS B 1 298 ? 10.602 -30.531 -15.047 1 97.56 298 HIS B N 1
ATOM 4833 C CA . HIS B 1 298 ? 10.445 -31.828 -14.414 1 97.56 298 HIS B CA 1
ATOM 4834 C C . HIS B 1 298 ? 9.328 -32.625 -15.07 1 97.56 298 HIS B C 1
ATOM 4836 O O . HIS B 1 298 ? 9.469 -33.844 -15.281 1 97.56 298 HIS B O 1
ATOM 4842 N N . LEU B 1 299 ? 8.266 -31.969 -15.336 1 96.81 299 LEU B N 1
ATOM 4843 C CA . LEU B 1 299 ? 7.117 -32.562 -16 1 96.81 299 LEU B CA 1
ATOM 4844 C C . LEU B 1 299 ? 7.516 -33.188 -17.344 1 96.81 299 LEU B C 1
ATOM 4846 O O . LEU B 1 299 ? 7.039 -34.25 -17.703 1 96.81 299 LEU B O 1
ATOM 4850 N N . SER B 1 300 ? 8.359 -32.594 -18.078 1 96.31 300 SER B N 1
ATOM 4851 C CA . SER B 1 300 ? 8.758 -33 -19.422 1 96.31 300 SER B CA 1
ATOM 4852 C C . SER B 1 300 ? 9.719 -34.188 -19.375 1 96.31 300 SER B C 1
ATOM 4854 O O . SER B 1 300 ? 9.805 -34.969 -20.328 1 96.31 300 SER B O 1
ATOM 4856 N N . ARG B 1 301 ? 10.391 -34.406 -18.203 1 95.19 301 ARG B N 1
ATOM 4857 C CA . ARG B 1 301 ? 11.445 -35.406 -18.109 1 95.19 301 ARG B CA 1
ATOM 4858 C C . ARG B 1 301 ? 10.953 -36.656 -17.359 1 95.19 301 ARG B C 1
ATOM 4860 O O . ARG B 1 301 ? 11.57 -37.719 -17.438 1 95.19 301 ARG B O 1
ATOM 4867 N N . SER B 1 302 ? 9.945 -36.406 -16.625 1 93.56 302 SER B N 1
ATOM 4868 C CA . SER B 1 302 ? 9.539 -37.469 -15.711 1 93.56 302 SER B CA 1
ATOM 4869 C C . SER B 1 302 ? 8.344 -38.25 -16.25 1 93.56 302 SER B C 1
ATOM 4871 O O . SER B 1 302 ? 7.562 -37.719 -17.047 1 93.56 302 SER B O 1
ATOM 4873 N N . ASP B 1 303 ? 8.344 -39.5 -15.82 1 91.75 303 ASP B N 1
ATOM 4874 C CA . ASP B 1 303 ? 7.223 -40.344 -16.188 1 91.75 303 ASP B CA 1
ATOM 4875 C C . ASP B 1 303 ? 6.371 -40.688 -14.969 1 91.75 303 ASP B C 1
ATOM 4877 O O . ASP B 1 303 ? 6.801 -41.438 -14.094 1 91.75 303 ASP B O 1
ATOM 4881 N N . PHE B 1 304 ? 5.348 -40.031 -14.734 1 94.38 304 PHE B N 1
ATOM 4882 C CA . PHE B 1 304 ? 4.371 -40.281 -13.68 1 94.38 304 PHE B CA 1
ATOM 4883 C C . PHE B 1 304 ? 2.957 -40 -14.172 1 94.38 304 PHE B C 1
ATOM 4885 O O . PHE B 1 304 ? 2.771 -39.406 -15.242 1 94.38 304 PHE B O 1
ATOM 4892 N N . ASP B 1 305 ? 1.981 -40.531 -13.516 1 94.38 305 ASP B N 1
ATOM 4893 C CA . ASP B 1 305 ? 0.577 -40.281 -13.82 1 94.38 305 ASP B CA 1
ATOM 4894 C C . ASP B 1 305 ? -0.133 -39.656 -12.617 1 94.38 305 ASP B C 1
ATOM 4896 O O . ASP B 1 305 ? 0.171 -40 -11.469 1 94.38 305 ASP B O 1
ATOM 4900 N N . GLY B 1 306 ? -1.03 -38.75 -12.945 1 96.69 306 GLY B N 1
ATOM 4901 C CA . GLY B 1 306 ? -1.803 -38.125 -11.883 1 96.69 306 GLY B CA 1
ATOM 4902 C C . GLY B 1 306 ? -1.257 -36.75 -11.461 1 96.69 306 GLY B C 1
ATOM 4903 O O . GLY B 1 306 ? -0.729 -36 -12.289 1 96.69 306 GLY B O 1
ATOM 4904 N N . ILE B 1 307 ? -1.607 -36.406 -10.312 1 97.12 307 ILE B N 1
ATOM 4905 C CA . ILE B 1 307 ? -1.208 -35.125 -9.758 1 97.12 307 ILE B CA 1
ATOM 4906 C C . ILE B 1 307 ? -0.218 -35.344 -8.617 1 97.12 307 ILE B C 1
ATOM 4908 O O . ILE B 1 307 ? -0.498 -36.094 -7.676 1 97.12 307 ILE B O 1
ATOM 4912 N N . ILE B 1 308 ? 0.93 -34.75 -8.688 1 96.62 308 ILE B N 1
ATOM 4913 C CA . ILE B 1 308 ? 1.907 -34.844 -7.605 1 96.62 308 ILE B CA 1
ATOM 4914 C C . ILE B 1 308 ? 2.219 -33.438 -7.086 1 96.62 308 ILE B C 1
ATOM 4916 O O . ILE B 1 308 ? 1.994 -32.438 -7.785 1 96.62 308 ILE B O 1
ATOM 4920 N N . PRO B 1 309 ? 2.695 -33.344 -5.855 1 95.75 309 PRO B N 1
ATOM 4921 C CA . PRO B 1 309 ? 3.174 -32.062 -5.371 1 95.75 309 PRO B CA 1
ATOM 4922 C C . PRO B 1 309 ? 4.508 -31.641 -5.988 1 95.75 309 PRO B C 1
ATOM 4924 O O . PRO B 1 309 ? 5.164 -32.469 -6.641 1 95.75 309 PRO B O 1
ATOM 4927 N N . LEU B 1 310 ? 4.887 -30.438 -5.809 1 96 310 LEU B N 1
ATOM 4928 C CA . LEU B 1 310 ? 6.191 -29.969 -6.27 1 96 310 LEU B CA 1
ATOM 4929 C C . LEU B 1 310 ? 7.316 -30.781 -5.652 1 96 310 LEU B C 1
ATOM 4931 O O . LEU B 1 310 ? 7.434 -30.859 -4.426 1 96 310 LEU B O 1
ATOM 4935 N N . PRO B 1 311 ? 8.086 -31.406 -6.512 1 95.12 311 PRO B N 1
ATOM 4936 C CA . PRO B 1 311 ? 9.195 -32.188 -5.969 1 95.12 311 PRO B CA 1
ATOM 4937 C C . PRO B 1 311 ? 10.133 -31.375 -5.086 1 95.12 311 PRO B C 1
ATOM 4939 O O . PRO B 1 311 ? 10.422 -30.219 -5.402 1 95.12 311 PRO B O 1
ATOM 4942 N N . HIS B 1 312 ? 10.641 -31.984 -4.078 1 92.75 312 HIS B N 1
ATOM 4943 C CA . HIS B 1 312 ? 11.438 -31.312 -3.055 1 92.75 312 HIS B CA 1
ATOM 4944 C C . HIS B 1 312 ? 12.734 -30.766 -3.635 1 92.75 312 HIS B C 1
ATOM 4946 O O . HIS B 1 312 ? 13.211 -29.703 -3.219 1 92.75 312 HIS B O 1
ATOM 4952 N N . HIS B 1 313 ? 13.289 -31.531 -4.535 1 94.62 313 HIS B N 1
ATOM 4953 C CA . HIS B 1 313 ? 14.578 -31.125 -5.074 1 94.62 313 HIS B CA 1
ATOM 4954 C C . HIS B 1 313 ? 14.461 -29.812 -5.836 1 94.62 313 HIS B C 1
ATOM 4956 O O . HIS B 1 313 ? 15.414 -29.031 -5.914 1 94.62 313 HIS B O 1
ATOM 4962 N N . ILE B 1 314 ? 13.32 -29.5 -6.402 1 95.56 314 ILE B N 1
ATOM 4963 C CA . ILE B 1 314 ? 13.094 -28.234 -7.109 1 95.56 314 ILE B CA 1
ATOM 4964 C C . ILE B 1 314 ? 13.125 -27.078 -6.121 1 95.56 314 ILE B C 1
ATOM 4966 O O . ILE B 1 314 ? 13.75 -26.047 -6.383 1 95.56 314 ILE B O 1
ATOM 4970 N N . GLU B 1 315 ? 12.469 -27.203 -5.043 1 92.56 315 GLU B N 1
ATOM 4971 C CA . GLU B 1 315 ? 12.477 -26.172 -4.008 1 92.56 315 GLU B CA 1
ATOM 4972 C C . GLU B 1 315 ? 13.898 -25.891 -3.516 1 92.56 315 GLU B C 1
ATOM 4974 O O . GLU B 1 315 ? 14.281 -24.75 -3.33 1 92.56 315 GLU B O 1
ATOM 4979 N N . SER B 1 316 ? 14.641 -26.984 -3.316 1 92.62 316 SER B N 1
ATOM 4980 C CA . SER B 1 316 ? 16.031 -26.859 -2.873 1 92.62 316 SER B CA 1
ATOM 4981 C C . SER B 1 316 ? 16.859 -26.078 -3.883 1 92.62 316 SER B C 1
ATOM 4983 O O . SER B 1 316 ? 17.703 -25.266 -3.502 1 92.62 316 SER B O 1
ATOM 4985 N N . THR B 1 317 ? 16.641 -26.375 -5.098 1 94.25 317 THR B N 1
ATOM 4986 C CA . THR B 1 317 ? 17.375 -25.688 -6.168 1 94.25 317 THR B CA 1
ATOM 4987 C C . THR B 1 317 ? 17.109 -24.188 -6.125 1 94.25 317 THR B C 1
ATOM 4989 O O . THR B 1 317 ? 18.031 -23.391 -6.273 1 94.25 317 THR B O 1
ATOM 4992 N N . ILE B 1 318 ? 15.891 -23.797 -5.945 1 92.94 318 ILE B N 1
ATOM 4993 C CA . ILE B 1 318 ? 15.508 -22.391 -5.914 1 92.94 318 ILE B CA 1
ATOM 4994 C C . ILE B 1 318 ? 16.094 -21.719 -4.668 1 92.94 318 ILE B C 1
ATOM 4996 O O . ILE B 1 318 ? 16.594 -20.594 -4.734 1 92.94 318 ILE B O 1
ATOM 5000 N N . LEU B 1 319 ? 16.047 -22.375 -3.514 1 88.56 319 LEU B N 1
ATOM 5001 C CA . LEU B 1 319 ? 16.609 -21.859 -2.271 1 88.56 319 LEU B CA 1
ATOM 5002 C C . LEU B 1 319 ? 18.109 -21.609 -2.408 1 88.56 319 LEU B C 1
ATOM 5004 O O . LEU B 1 319 ? 18.625 -20.609 -1.932 1 88.56 319 LEU B O 1
ATOM 5008 N N . GLU B 1 320 ? 18.75 -22.531 -3.07 1 91.5 320 GLU B N 1
ATOM 5009 C CA . GLU B 1 320 ? 20.172 -22.391 -3.318 1 91.5 320 GLU B CA 1
ATOM 5010 C C . GLU B 1 320 ? 20.469 -21.172 -4.207 1 91.5 320 GLU B C 1
ATOM 5012 O O . GLU B 1 320 ? 21.438 -20.453 -3.979 1 91.5 320 GLU B O 1
ATOM 5017 N N . ALA B 1 321 ? 19.609 -20.984 -5.133 1 91.06 321 ALA B N 1
ATOM 5018 C CA . ALA B 1 321 ? 19.781 -19.859 -6.055 1 91.06 321 ALA B CA 1
ATOM 5019 C C . ALA B 1 321 ? 19.562 -18.531 -5.348 1 91.06 321 ALA B C 1
ATOM 5021 O O . ALA B 1 321 ? 20.25 -17.547 -5.637 1 91.06 321 ALA B O 1
ATOM 5022 N N . ILE B 1 322 ? 18.609 -18.5 -4.43 1 85 322 ILE B N 1
ATOM 5023 C CA . ILE B 1 322 ? 18.328 -17.297 -3.652 1 85 322 ILE B CA 1
ATOM 5024 C C . ILE B 1 322 ? 19.562 -16.906 -2.828 1 85 322 ILE B C 1
ATOM 5026 O O . ILE B 1 322 ? 19.906 -15.727 -2.727 1 85 322 ILE B O 1
ATOM 5030 N N . MET B 1 323 ? 20.172 -17.875 -2.234 1 83.75 323 MET B N 1
ATOM 5031 C CA . MET B 1 323 ? 21.344 -17.656 -1.379 1 83.75 323 MET B CA 1
ATOM 5032 C C . MET B 1 323 ? 22.531 -17.156 -2.197 1 83.75 323 MET B C 1
ATOM 5034 O O . MET B 1 323 ? 23.375 -16.422 -1.693 1 83.75 323 MET B O 1
ATOM 5038 N N . MET B 1 324 ? 22.547 -17.516 -3.439 1 76.25 324 MET B N 1
ATOM 5039 C CA . MET B 1 324 ? 23.641 -17.094 -4.32 1 76.25 324 MET B CA 1
ATOM 5040 C C . MET B 1 324 ? 23.484 -15.633 -4.711 1 76.25 324 MET B C 1
ATOM 5042 O O . MET B 1 324 ? 24.484 -14.953 -4.977 1 76.25 324 MET B O 1
ATOM 5046 N N . TYR B 1 325 ? 22.281 -15.07 -4.73 1 69.38 325 TYR B N 1
ATOM 5047 C CA . TYR B 1 325 ? 22.047 -13.695 -5.16 1 69.38 325 TYR B CA 1
ATOM 5048 C C . TYR B 1 325 ? 22.031 -12.75 -3.969 1 69.38 325 TYR B C 1
ATOM 5050 O O . TYR B 1 325 ? 22.047 -11.523 -4.141 1 69.38 325 TYR B O 1
ATOM 5058 N N . LYS B 1 326 ? 22.125 -13.305 -2.852 1 64.25 326 LYS B N 1
ATOM 5059 C CA . LYS B 1 326 ? 22.203 -12.445 -1.677 1 64.25 326 LYS B CA 1
ATOM 5060 C C . LYS B 1 326 ? 23.656 -12.039 -1.395 1 64.25 326 LYS B C 1
ATOM 5062 O O . LYS B 1 326 ? 23.922 -10.922 -0.955 1 64.25 326 LYS B O 1
#

Foldseek 3Di:
DVLLLVLLQVFDFAFEEEEDQQFDLVLVNQLSNVVHHQYEYADDDALSHDPVSVVVSVVSVHHYYHLLVRLPTQEYEDELCPSVVSNVVVPDQEYHYEYEEPNNLVVQVPDDHWYDYAYACPPCLRVQLCQQAFQLVLVVLLVCLVVDDLAAFEEEEEDQGRNSVNNQVVSVVSHHLYAYEYPDVVSQVVCVVVPHHYDDAAETQEYEYDHLDAQLAEQVRVLGYAANHEYAYQHQYQNHDDDAAFDDPPDQWTWHDHNRGIYIYGRNRHRSSSNRHRGGDSVSVSLSSSLSSVVSVCSVPDDDIDYDYRDPVSNVVSVVVVVVVD/DVLLLVLLQVFDFAWEEEEDQQFDLVLVNQLSNVVHHQYEYADDDALSHDPVSVVVSVVSVHHYYHLLVRLPTQEYEDELCPSVVSNVVVPNQEYHYEYEEPNNLVVQVPDDHWYQYAYACPPCLRVQLCQQAFQLVLVVLLVCLVVDDLAAFEEEEEDQGRNSVNNQVVSVVSHHLYAYEYPDVVSCVVCVVVPHHYDDAAETQEYEYDHLDAQLAEQVRVLGYAANHEYAYQHQYQNHDDDAAFDDPPDQWTWHDHNRGIYIYGRNRHRSSSNRHRGGDSVSVSLSSSLSSVVSVCSVPDDDIDYDYRDPVSNVVSVVVVVVVD

Sequence (652 aa):
MKLVRKFARDIEVDELAICIPLEYKSACLIYELSRYTNVYAAKLDDFSTKPEVVSWLKEKGVEVKMKRDVVNAEYFLDCAAVLSRVAVKSGKERLKVVELTKTGEEYLRKMDVRMKAISLDSSTLKGTGENTHGTAFGLLDALLRLNVFLPGKKALILGFGRVGRGCARLLKSVGCDVAVWDNDETRQIEALYEGFRVEKDFTAEVVVTCTGVKGVLGKEELEEISDGSIILNMGAEMEIEPAGELIKDYGLVKEYEIAGKRYFLVADGYAANLALGSGTPIEVMDRTFSAAILALNHLSRSDFDGIIPLPHHIESTILEAIMMYKMKLVRKFARDIEVDELAICIPLEYKSACLIYELSRYTNVYAAKLDDFSTKPEVVSWLKEKGVEVKMKRDVVNAEYFLDCAAVLSRVAVKSGKERLKVVELTKTGEEYLRKMDVRMKAISLDSSTLKGTGENTHGTAFGLLDALLRLNVFLPGKKALILGFGRVGRGCARLLKSVGCDVAVWDNDETRQIEALYEGFRVEKDFTAEVVVTCTGVKGVLGKEELEEISDGSIILNMGAEMEIEPAGELIKDYGLVKEYEIAGKRYFLVADGYAANLALGSGTPIEVMDRTFSAAILALNHLSRSDFDGIIPLPHHIESTILEAIMMYK

Solvent-accessible surface area (backbone atoms only — not comparable to full-atom values): 32563 Å² total; per-residue (Å²): 100,70,54,35,56,59,54,29,74,66,56,70,61,64,39,36,21,35,33,50,65,37,36,72,70,47,45,51,52,52,53,49,36,43,76,66,29,48,50,38,38,27,56,62,98,51,64,46,35,38,66,67,41,56,51,49,40,43,74,73,69,41,52,74,40,52,51,86,76,41,46,83,42,64,32,34,41,26,38,57,31,49,46,57,53,55,20,46,74,74,62,53,59,68,47,36,35,38,30,54,31,60,62,10,46,57,53,55,72,70,50,94,58,54,35,37,32,35,32,35,32,85,27,62,57,33,26,49,42,28,32,17,49,22,42,23,52,7,44,52,40,24,47,42,72,70,35,56,61,52,58,69,36,37,32,31,30,33,20,59,49,51,45,18,44,22,35,46,52,53,44,37,49,63,39,25,46,49,32,34,30,54,92,48,66,68,45,42,51,51,38,44,74,74,71,34,48,73,50,94,70,61,65,26,50,32,36,37,39,30,65,56,44,66,52,72,36,30,57,76,52,56,56,52,38,35,72,66,15,37,38,39,21,67,21,92,33,55,26,40,41,88,57,66,45,81,72,45,78,73,74,57,39,32,34,27,35,33,90,92,29,37,34,34,36,28,43,82,21,34,38,24,20,43,52,69,35,83,30,48,19,50,67,44,48,22,51,38,52,32,50,50,50,51,47,48,37,47,57,74,72,51,91,71,78,43,76,41,67,55,58,65,68,55,56,51,52,52,53,52,52,54,63,70,74,106,99,71,53,34,57,59,52,30,74,66,57,70,62,65,39,37,21,34,34,52,64,38,36,73,69,48,44,52,51,52,54,50,36,45,76,66,28,49,49,38,38,26,58,61,97,51,64,46,36,37,65,69,42,55,51,50,38,43,74,72,69,42,51,74,41,51,50,86,76,41,44,84,44,65,32,34,42,25,38,56,31,51,47,57,53,55,20,46,76,72,64,53,58,69,47,36,35,37,28,54,32,61,62,9,47,57,52,55,72,70,50,93,57,53,35,37,32,35,32,35,32,84,27,63,57,33,27,48,41,27,32,17,49,21,43,24,51,7,44,51,42,25,47,41,74,70,34,57,60,51,57,69,37,38,31,32,30,32,19,59,48,51,43,18,44,22,35,46,53,53,43,37,49,63,40,26,44,48,32,34,30,56,92,46,67,69,43,42,52,51,39,45,75,73,70,33,51,74,50,92,70,60,66,26,51,32,36,37,39,29,66,56,44,66,53,72,36,30,58,76,52,56,56,53,38,34,71,64,15,37,36,39,21,67,21,92,35,56,27,39,40,88,56,66,45,79,74,48,78,72,75,56,40,31,34,27,35,35,90,92,28,38,34,34,36,28,41,83,20,36,36,24,19,42,52,69,35,83,32,49,21,50,67,44,46,24,51,39,53,31,50,51,50,52,46,48,39,46,57,75,74,52,89,72,77,42,77,43,67,54,57,65,68,56,55,50,52,52,53,52,51,54,64,70,74,105

Nearest PDB structures (foldseek):
  6aph-assembly1_A  TM=8.803E-01  e=2.411E-23  Elizabethkingia anophelis NUHP1
  3x2f-assembly1_A  TM=8.966E-01  e=2.596E-22  Thermotoga maritima MSB8
  8wz7-assembly1_A-2  TM=8.954E-01  e=3.590E-22  Legionella pneumophila
  8qno-assembly1_A  TM=8.985E-01  e=1.916E-21  Pyrococcus furiosus
  5m66-assembly1_B  TM=8.692E-01  e=8.235E-21  Bradyrhizobium elkanii

Radius of gyration: 26.75 Å; Cα contacts (8 Å, |Δi|>4): 1527; chains: 2; bounding box: 63×83×55 Å

Organism: Archaeoglobus fulgidus (strain ATCC 49558 / DSM 4304 / JCM 9628 / NBRC 100126 / VC-16) (NCBI:txid224325)

InterPro domains:
  IPR000043 Adenosylhomocysteinase-like [PTHR23420] (88-314)
  IPR000043 Adenosylhomocysteinase-like [SM00996] (1-326)
  IPR015878 S-adenosyl-L-homocysteine hydrolase, NAD binding domain [PF00670] (133-241)
  IPR015878 S-adenosyl-L-homocysteine hydrolase, NAD binding domain [SM00997] (131-279)
  IPR020082 S-adenosyl-L-homocysteine hydrolase, conserved site [PS00739] (152-168)
  IPR036291 NAD(P)-binding domain superfamily [SSF51735] (131-279)
  IPR042172 Adenosylhomocysteinase-like superfamily [G3DSA:3.40.50.1480] (15-318)

Secondary structure (DSSP, 8-state):
-HHHHHHHTT---SEEEEES--SHHHHHHHHHHHTTSEEEEEEPSSTTS-HHHHHHHHHTT-EEEEGGGSTTSSEEEESTTHHHHHHHHTT--EEEEEE--HHHHHHHHT--SEEEEEE-TTSIIIIIIIIIIIHHHHHHHHHHHTT---TT-EEEEE--SHHHHHHHHHHHHTT-EEEEE-S-HHHHHHHHHTTPEEPSS---SEEEE-S--TTSB-HHHHTTSPTTEEEEE-SSS--B---SEEEEE-SSEEEEEETTEEEEEEGGGSBHHHHHS--S-HHHHHHHHHHHHHHHHHHHH----EEEEPPHHHHHHHHHHHHHH-/-HHHHHHHTT---SEEEEES--SHHHHHHHHHHHTTSEEEEEEPSSTTS-HHHHHHHHHTT-EEEEGGGSTTSSEEEESTTHHHHHHHHTT--EEEEEE--HHHHHHHHT--SEEEEEE-TTSIIIIIIIIIIIHHHHHHHHHHHTT---TT-EEEEE--SHHHHHHHHHHHHTT-EEEEE-S-HHHHHHHHHTTPEEPSS---SEEEE-S--TTSB-HHHHTTSPTTEEEEE-SSS--B---SEEEEE-SSEEEEEETTEEEEEEGGGSBHHHHHS--S-HHHHHHHHHHHHHHHHHHHH----EEEEPPHHHHHHHHHHHHHH-